Protein AF-0000000074132157 (afdb_homodimer)

Secondary structure (DSSP, 8-state):
--EEEEEEEEEEEETTEEEEEEEEEEE-TTEEEEEEEEEE--HHHHHHHHT-S-HHHHHHH-SEE---EEEEEEEEESSSS--TT-EEEE--EE-HHHHTT------S-GGG-TT-EEBTTTB--S-BS-EEEEGGGEEEPPTTS-HHHHTTHHHHHHHHHHHHTTHHHHTSTT--EEEE--SHHHHHHHHHHHHTT---GGGEEEEES-HHHHTT--SSEEEETTTS-TTTSPP-EEEEEE---TTHHHHHHHHHHHHEEEEEEEEE----SS-EEE-HHHHHHHT-EEEE-----HHHHHHHHHHHHH-HHHHHHHHTTS-SS-EEE-SHHHHHHHHHHHHHH--SSPPEEEE--/--EEEEEEEEEEEETTEEEEEEEEEEE-TTEEEEEEEEEE--HHHHHHHHT-S-HHHHHHH-SEE---EEEEEEEEESSSS--TT-EEEE--EE-HHHHTT------S-GGG-TT-EEBTTTB--S-BS-EEEEGGGEEEPPTTS-HHHHTTHHHHHHHHHHHHTTHHHHTSTT--EEEE--SHHHHHHHHHHHHTT---GGGEEEEES-HHHHTT--SSEEEETTTS-TTTSPP-EEEEEE---TTHHHHHHHHHHHHEEEEEEEEE----SS-EEE-HHHHHHHT-EEEE-----HHHHHHHHHHHHH-HHHHHHHHTTS-SS-EEE-SHHHHHHHHHHHHHS--SSPPEEEE--

Organism: Ligilactobacillus salivarius (strain UCC118) (NCBI:txid362948)

Sequence (714 aa):
MEEKIISHVYRLTEPHKIEEQDIERNLREGWVDVEPTMASVCHADTRYFAGNRRPEALKKKLPMALLHEGIGVVKKSNSKKFKEGDRVVVAPNVPGYIYEGKEKNSCIPDNYNPDSHFLSSGYDGLAQSDIVHPDSCLVKIPDNVPDEIAIFSEVSTVGYHASSHVKDLLMKPNVKVALFGDGPVGYMAAAAIHFIWGIDSENLVVFGAEKDRLDKIDFAEKRMVTEYDFDNSPEEFDVIFEATGGRFSSSAINEGIKVIKRTGSFVLMGVTEDLVPIDTRDVLEKGLTLHGTSRSTTSDFRIVVNALSRNDEYMEALRKLLPKEKTIINNGRDLEDAFENIIANRQWEKAALKFEWMEEKIISHVYRLTEPHKIEEQDIERNLREGWVDVEPTMASVCHADTRYFAGNRRPEALKKKLPMALLHEGIGVVKKSNSKKFKEGDRVVVAPNVPGYIYEGKEKNSCIPDNYNPDSHFLSSGYDGLAQSDIVHPDSCLVKIPDNVPDEIAIFSEVSTVGYHASSHVKDLLMKPNVKVALFGDGPVGYMAAAAIHFIWGIDSENLVVFGAEKDRLDKIDFAEKRMVTEYDFDNSPEEFDVIFEATGGRFSSSAINEGIKVIKRTGSFVLMGVTEDLVPIDTRDVLEKGLTLHGTSRSTTSDFRIVVNALSRNDEYMEALRKLLPKEKTIINNGRDLEDAFENIIANRQWEKAALKFEW

Structure (mmCIF, N/CA/C/O backbone):
data_AF-0000000074132157-model_v1
#
loop_
_entity.id
_entity.type
_entity.pdbx_description
1 polymer 'Ribitol-5-phosphate 2-dehydrogenase'
#
loop_
_atom_site.group_PDB
_atom_site.id
_atom_site.type_symbol
_atom_site.label_atom_id
_atom_site.label_alt_id
_atom_site.label_comp_id
_atom_site.label_asym_id
_atom_site.label_entity_id
_atom_site.label_seq_id
_atom_site.pdbx_PDB_ins_code
_atom_site.Cartn_x
_atom_site.Cartn_y
_atom_site.Cartn_z
_atom_site.occupancy
_atom_site.B_iso_or_equiv
_atom_site.auth_seq_id
_atom_site.auth_comp_id
_atom_site.auth_asym_id
_atom_site.auth_atom_id
_atom_site.pdbx_PDB_model_num
ATOM 1 N N . MET A 1 1 ? 28.047 -39.844 -4.297 1 54.72 1 MET A N 1
ATOM 2 C CA . MET A 1 1 ? 28.438 -39.562 -5.676 1 54.72 1 MET A CA 1
ATOM 3 C C . MET A 1 1 ? 27.297 -38.938 -6.465 1 54.72 1 MET A C 1
ATOM 5 O O . MET A 1 1 ? 26.141 -39.344 -6.293 1 54.72 1 MET A O 1
ATOM 9 N N . GLU A 1 2 ? 27.469 -37.719 -7.043 1 74.25 2 GLU A N 1
ATOM 10 C CA . GLU A 1 2 ? 26.469 -37.062 -7.871 1 74.25 2 GLU A CA 1
ATOM 11 C C . GLU A 1 2 ? 26.141 -37.875 -9.109 1 74.25 2 GLU A C 1
ATOM 13 O O . GLU A 1 2 ? 27.031 -38.375 -9.789 1 74.25 2 GLU A O 1
ATOM 18 N N . GLU A 1 3 ? 24.906 -38.469 -9.164 1 89.69 3 GLU A N 1
ATOM 19 C CA . GLU A 1 3 ? 24.391 -39.219 -10.297 1 89.69 3 GLU A CA 1
ATOM 20 C C . GLU A 1 3 ? 23.953 -38.312 -11.438 1 89.69 3 GLU A C 1
ATOM 22 O O . GLU A 1 3 ? 23.406 -37.25 -11.203 1 89.69 3 GLU A O 1
ATOM 27 N N . LYS A 1 4 ? 24.312 -38.688 -12.641 1 94.69 4 LYS A N 1
ATOM 28 C CA . LYS A 1 4 ? 23.953 -37.906 -13.828 1 94.69 4 LYS A CA 1
ATOM 29 C C . LYS A 1 4 ? 22.688 -38.469 -14.477 1 94.69 4 LYS A C 1
ATOM 31 O O . LYS A 1 4 ? 22.547 -39.688 -14.617 1 94.69 4 LYS A O 1
ATOM 36 N N . ILE A 1 5 ? 21.719 -37.531 -14.766 1 96.5 5 ILE A N 1
ATOM 37 C CA . ILE A 1 5 ? 20.453 -37.875 -15.406 1 96.5 5 ILE A CA 1
ATOM 38 C C . ILE A 1 5 ? 20.359 -37.156 -16.75 1 96.5 5 ILE A C 1
ATOM 40 O O . ILE A 1 5 ? 20.672 -35.969 -16.859 1 96.5 5 ILE A O 1
ATOM 44 N N . ILE A 1 6 ? 20.016 -37.875 -17.766 1 97.69 6 ILE A N 1
ATOM 45 C CA . ILE A 1 6 ? 19.781 -37.25 -19.062 1 97.69 6 ILE A CA 1
ATOM 46 C C . ILE A 1 6 ? 18.312 -36.875 -19.188 1 97.69 6 ILE A C 1
ATOM 48 O O . ILE A 1 6 ? 17.438 -37.75 -19.109 1 97.69 6 ILE A O 1
ATOM 52 N N . SER A 1 7 ? 18 -35.656 -19.375 1 98.44 7 SER A N 1
ATOM 53 C CA . SER A 1 7 ? 16.641 -35.156 -19.547 1 98.44 7 SER A CA 1
ATOM 54 C C . SER A 1 7 ? 16.375 -34.75 -20.984 1 98.44 7 SER A C 1
ATOM 56 O O . SER A 1 7 ? 17.203 -34.062 -21.594 1 98.44 7 SER A O 1
ATOM 58 N N . HIS A 1 8 ? 15.281 -35.25 -21.531 1 98.62 8 HIS A N 1
ATOM 59 C CA . HIS A 1 8 ? 14.773 -34.75 -22.812 1 98.62 8 HIS A CA 1
ATOM 60 C C . HIS A 1 8 ? 13.961 -33.469 -22.609 1 98.62 8 HIS A C 1
ATOM 62 O O . HIS A 1 8 ? 12.867 -33.531 -22.031 1 98.62 8 HIS A O 1
ATOM 68 N N . VAL A 1 9 ? 14.5 -32.344 -23.109 1 98.62 9 VAL A N 1
ATOM 69 C CA . VAL A 1 9 ? 13.969 -31.031 -22.734 1 98.62 9 VAL A CA 1
ATOM 70 C C . VAL A 1 9 ? 13.375 -30.344 -23.969 1 98.62 9 VAL A C 1
ATOM 72 O O . VAL A 1 9 ? 13.969 -30.375 -25.047 1 98.62 9 VAL A O 1
ATOM 75 N N . TYR A 1 10 ? 12.164 -29.844 -23.859 1 98.75 10 TYR A N 1
ATOM 76 C CA . TYR A 1 10 ? 11.57 -28.953 -24.844 1 98.75 10 TYR A CA 1
ATOM 77 C C . TYR A 1 10 ? 11.859 -27.5 -24.5 1 98.75 10 TYR A C 1
ATOM 79 O O . TYR A 1 10 ? 11.164 -26.891 -23.672 1 98.75 10 TYR A O 1
ATOM 87 N N . ARG A 1 11 ? 12.812 -26.828 -25.156 1 98.31 11 ARG A N 1
ATOM 88 C CA . ARG A 1 11 ? 13.219 -25.484 -24.797 1 98.31 11 ARG A CA 1
ATOM 89 C C . ARG A 1 11 ? 12.719 -24.469 -25.828 1 98.31 11 ARG A C 1
ATOM 91 O O . ARG A 1 11 ? 12.797 -24.703 -27.031 1 98.31 11 ARG A O 1
ATOM 98 N N . LEU A 1 12 ? 12.109 -23.453 -25.297 1 98.31 12 LEU A N 1
ATOM 99 C CA . LEU A 1 12 ? 11.883 -22.281 -26.125 1 98.31 12 LEU A CA 1
ATOM 100 C C . LEU A 1 12 ? 13.195 -21.578 -26.453 1 98.31 12 LEU A C 1
ATOM 102 O O . LEU A 1 12 ? 13.898 -21.109 -25.562 1 98.31 12 LEU A O 1
ATOM 106 N N . THR A 1 13 ? 13.586 -21.5 -27.688 1 97 13 THR A N 1
ATOM 107 C CA . THR A 1 13 ? 14.867 -20.922 -28.062 1 97 13 THR A CA 1
ATOM 108 C C . THR A 1 13 ? 14.68 -19.5 -28.609 1 97 13 THR A C 1
ATOM 110 O O . THR A 1 13 ? 15.555 -18.641 -28.453 1 97 13 THR A O 1
ATOM 113 N N . GLU A 1 14 ? 13.602 -19.266 -29.281 1 95.5 14 GLU A N 1
ATOM 114 C CA . GLU A 1 14 ? 13.07 -17.969 -29.734 1 95.5 14 GLU A CA 1
ATOM 115 C C . GLU A 1 14 ? 11.547 -17.969 -29.719 1 95.5 14 GLU A C 1
ATOM 117 O O . GLU A 1 14 ? 10.922 -19.031 -29.609 1 95.5 14 GLU A O 1
ATOM 122 N N . PRO A 1 15 ? 11.008 -16.875 -29.734 1 96.25 15 PRO A N 1
ATOM 123 C CA . PRO A 1 15 ? 9.539 -16.875 -29.734 1 96.25 15 PRO A CA 1
ATOM 124 C C . PRO A 1 15 ? 8.953 -17.812 -30.781 1 96.25 15 PRO A C 1
ATOM 126 O O . PRO A 1 15 ? 9.375 -17.797 -31.953 1 96.25 15 PRO A O 1
ATOM 129 N N . HIS A 1 16 ? 8.055 -18.672 -30.328 1 97.25 16 HIS A N 1
ATOM 130 C CA . HIS A 1 16 ? 7.273 -19.594 -31.156 1 97.25 16 HIS A CA 1
ATOM 131 C C . HIS A 1 16 ? 8.125 -20.75 -31.641 1 97.25 16 HIS A C 1
ATOM 133 O O . HIS A 1 16 ? 7.715 -21.5 -32.531 1 97.25 16 HIS A O 1
ATOM 139 N N . LYS A 1 17 ? 9.258 -20.875 -31.094 1 97.62 17 LYS A N 1
ATOM 140 C CA . LYS A 1 17 ? 10.117 -21.969 -31.547 1 97.62 17 LYS A CA 1
ATOM 141 C C . LYS A 1 17 ? 10.57 -22.828 -30.375 1 97.62 17 LYS A C 1
ATOM 143 O O . LYS A 1 17 ? 11.328 -22.375 -29.516 1 97.62 17 LYS A O 1
ATOM 148 N N . ILE A 1 18 ? 10.18 -24.078 -30.391 1 98.38 18 ILE A N 1
ATOM 149 C CA . ILE A 1 18 ? 10.578 -25.062 -29.391 1 98.38 18 ILE A CA 1
ATOM 150 C C . ILE A 1 18 ? 11.562 -26.062 -30 1 98.38 18 ILE A C 1
ATOM 152 O O . ILE A 1 18 ? 11.312 -26.609 -31.078 1 98.38 18 ILE A O 1
ATOM 156 N N . GLU A 1 19 ? 12.617 -26.234 -29.375 1 98.31 19 GLU A N 1
ATOM 157 C CA . GLU A 1 19 ? 13.617 -27.203 -29.812 1 98.31 19 GLU A CA 1
ATOM 158 C C . GLU A 1 19 ? 13.82 -28.281 -28.75 1 98.31 19 GLU A C 1
ATOM 160 O O . GLU A 1 19 ? 13.805 -28 -27.547 1 98.31 19 GLU A O 1
ATOM 165 N N . GLU A 1 20 ? 14 -29.484 -29.188 1 98.31 20 GLU A N 1
ATOM 166 C CA . GLU A 1 20 ? 14.266 -30.609 -28.312 1 98.31 20 GLU A CA 1
ATOM 167 C C . GLU A 1 20 ? 15.766 -30.797 -28.094 1 98.31 20 GLU A C 1
ATOM 169 O O . GLU A 1 20 ? 16.547 -30.672 -29.047 1 98.31 20 GLU A O 1
ATOM 174 N N . GLN A 1 21 ? 16.078 -30.953 -26.922 1 98 21 GLN A N 1
ATOM 175 C CA . GLN A 1 21 ? 17.469 -31.156 -26.547 1 98 21 GLN A CA 1
ATOM 176 C C . GLN A 1 21 ? 17.609 -32.156 -25.406 1 98 21 GLN A C 1
ATOM 178 O O . GLN A 1 21 ? 16.719 -32.25 -24.562 1 98 21 GLN A O 1
ATOM 183 N N . ASP A 1 22 ? 18.656 -32.969 -25.484 1 98.25 22 ASP A N 1
ATOM 184 C CA . ASP A 1 22 ? 19.016 -33.781 -24.328 1 98.25 22 ASP A CA 1
ATOM 185 C C . ASP A 1 22 ? 20.031 -33.062 -23.438 1 98.25 22 ASP A C 1
ATOM 187 O O . ASP A 1 22 ? 21.078 -32.656 -23.922 1 98.25 22 ASP A O 1
ATOM 191 N N . ILE A 1 23 ? 19.672 -32.906 -22.234 1 97.81 23 ILE A N 1
ATOM 192 C CA . ILE A 1 23 ? 20.516 -32.156 -21.312 1 97.81 23 ILE A CA 1
ATOM 193 C C . ILE A 1 23 ? 20.844 -33 -20.109 1 97.81 23 ILE A C 1
ATOM 195 O O . ILE A 1 23 ? 19.969 -33.688 -19.562 1 97.81 23 ILE A O 1
ATOM 199 N N . GLU A 1 24 ? 22.109 -33.062 -19.75 1 97.38 24 GLU A N 1
ATOM 200 C CA . GLU A 1 24 ? 22.531 -33.781 -18.547 1 97.38 24 GLU A CA 1
ATOM 201 C C . GLU A 1 24 ? 22.203 -32.969 -17.281 1 97.38 24 GLU A C 1
ATOM 203 O O . GLU A 1 24 ? 22.5 -31.781 -17.203 1 97.38 24 GLU A O 1
ATOM 208 N N . ARG A 1 25 ? 21.531 -33.594 -16.344 1 96.5 25 ARG A N 1
ATOM 209 C CA . ARG A 1 25 ? 21.203 -33.031 -15.047 1 96.5 25 ARG A CA 1
ATOM 210 C C . ARG A 1 25 ? 21.953 -33.75 -13.93 1 96.5 25 ARG A C 1
ATOM 212 O O . ARG A 1 25 ? 22.109 -35 -13.977 1 96.5 25 ARG A O 1
ATOM 219 N N . ASN A 1 26 ? 22.344 -33 -12.938 1 95.25 26 ASN A N 1
ATOM 220 C CA . ASN A 1 26 ? 23.047 -33.594 -11.797 1 95.25 26 ASN A CA 1
ATOM 221 C C . ASN A 1 26 ? 22.094 -33.844 -10.625 1 95.25 26 ASN A C 1
ATOM 223 O O . ASN A 1 26 ? 21.531 -32.906 -10.078 1 95.25 26 ASN A O 1
ATOM 227 N N . LEU A 1 27 ? 21.891 -35 -10.25 1 97.25 27 LEU A N 1
ATOM 228 C CA . LEU A 1 27 ? 21.109 -35.344 -9.07 1 97.25 27 LEU A CA 1
ATOM 229 C C . LEU A 1 27 ? 21.984 -35.312 -7.816 1 97.25 27 LEU A C 1
ATOM 231 O O . LEU A 1 27 ? 22.625 -36.281 -7.453 1 97.25 27 LEU A O 1
ATOM 235 N N . ARG A 1 28 ? 21.938 -34.188 -7.137 1 93.38 28 ARG A N 1
ATOM 236 C CA . ARG A 1 28 ? 22.75 -33.938 -5.945 1 93.38 28 ARG A CA 1
ATOM 237 C C . ARG A 1 28 ? 22.062 -34.5 -4.699 1 93.38 28 ARG A C 1
ATOM 239 O O . ARG A 1 28 ? 20.906 -34.906 -4.754 1 93.38 28 ARG A O 1
ATOM 246 N N . GLU A 1 29 ? 22.828 -34.656 -3.672 1 95.12 29 GLU A N 1
ATOM 247 C CA . GLU A 1 29 ? 22.25 -35.062 -2.389 1 95.12 29 GLU A CA 1
ATOM 248 C C . GLU A 1 29 ? 21.109 -34.125 -1.993 1 95.12 29 GLU A C 1
ATOM 250 O O . GLU A 1 29 ? 21.234 -32.906 -2.113 1 95.12 29 GLU A O 1
ATOM 255 N N . GLY A 1 30 ? 19.984 -34.719 -1.538 1 96.69 30 GLY A N 1
ATOM 256 C CA . GLY A 1 30 ? 18.859 -33.906 -1.136 1 96.69 30 GLY A CA 1
ATOM 257 C C . GLY A 1 30 ? 17.969 -33.5 -2.301 1 96.69 30 GLY A C 1
ATOM 258 O O . GLY A 1 30 ? 17.031 -32.75 -2.127 1 96.69 30 GLY A O 1
ATOM 259 N N . TRP A 1 31 ? 18.312 -33.938 -3.443 1 97.94 31 TRP A N 1
ATOM 260 C CA . TRP A 1 31 ? 17.531 -33.625 -4.633 1 97.94 31 TRP A CA 1
ATOM 261 C C . TRP A 1 31 ? 16.828 -34.875 -5.172 1 97.94 31 TRP A C 1
ATOM 263 O O . TRP A 1 31 ? 17.141 -36 -4.785 1 97.94 31 TRP A O 1
ATOM 273 N N . VAL A 1 32 ? 15.859 -34.625 -5.988 1 98.5 32 VAL A N 1
ATOM 274 C CA . VAL A 1 32 ? 14.961 -35.656 -6.477 1 98.5 32 VAL A CA 1
ATOM 275 C C . VAL A 1 32 ? 14.75 -35.5 -7.98 1 98.5 32 VAL A C 1
ATOM 277 O O . VAL A 1 32 ? 14.57 -34.375 -8.469 1 98.5 32 VAL A O 1
ATOM 280 N N . ASP A 1 33 ? 14.914 -36.562 -8.68 1 98.69 33 ASP A N 1
ATOM 281 C CA . ASP A 1 33 ? 14.531 -36.625 -10.094 1 98.69 33 ASP A CA 1
ATOM 282 C C . ASP A 1 33 ? 13.031 -36.844 -10.25 1 98.69 33 ASP A C 1
ATOM 284 O O . ASP A 1 33 ? 12.523 -37.906 -9.844 1 98.69 33 ASP A O 1
ATOM 288 N N . VAL A 1 34 ? 12.359 -35.938 -10.812 1 98.88 34 VAL A N 1
ATOM 289 C CA . VAL A 1 34 ? 10.914 -36 -11 1 98.88 34 VAL A CA 1
ATOM 290 C C . VAL A 1 34 ? 10.586 -36.031 -12.492 1 98.88 34 VAL A C 1
ATOM 292 O O . VAL A 1 34 ? 11.117 -35.219 -13.266 1 98.88 34 VAL A O 1
ATOM 295 N N . GLU A 1 35 ? 9.766 -36.938 -12.906 1 98.88 35 GLU A N 1
ATOM 296 C CA . GLU A 1 35 ? 9.203 -36.938 -14.25 1 98.88 35 GLU A CA 1
ATOM 297 C C . GLU A 1 35 ? 7.906 -36.125 -14.305 1 98.88 35 GLU A C 1
ATOM 299 O O . GLU A 1 35 ? 6.875 -36.562 -13.789 1 98.88 35 GLU A O 1
ATOM 304 N N . PRO A 1 36 ? 7.98 -34.969 -14.922 1 98.88 36 PRO A N 1
ATOM 305 C CA . PRO A 1 36 ? 6.734 -34.188 -15.062 1 98.88 36 PRO A CA 1
ATOM 306 C C . PRO A 1 36 ? 5.656 -34.969 -15.82 1 98.88 36 PRO A C 1
ATOM 308 O O . PRO A 1 36 ? 5.941 -35.562 -16.844 1 98.88 36 PRO A O 1
ATOM 311 N N . THR A 1 37 ? 4.445 -34.938 -15.258 1 98.81 37 THR A N 1
ATOM 312 C CA . THR A 1 37 ? 3.361 -35.719 -15.875 1 98.81 37 THR A CA 1
ATOM 313 C C . THR A 1 37 ? 2.275 -34.75 -16.391 1 98.81 37 THR A C 1
ATOM 315 O O . THR A 1 37 ? 1.63 -35.062 -17.406 1 98.81 37 THR A O 1
ATOM 318 N N . MET A 1 38 ? 2.02 -33.719 -15.695 1 98.62 38 MET A N 1
ATOM 319 C CA . MET A 1 38 ? 0.976 -32.75 -16.062 1 98.62 38 MET A CA 1
ATOM 320 C C . MET A 1 38 ? 1.345 -31.344 -15.625 1 98.62 38 MET A C 1
ATOM 322 O O . MET A 1 38 ? 2.021 -31.172 -14.609 1 98.62 38 MET A O 1
ATOM 326 N N . ALA A 1 39 ? 0.983 -30.359 -16.391 1 98.44 39 ALA A N 1
ATOM 327 C CA . ALA A 1 39 ? 1.236 -28.969 -16.062 1 98.44 39 ALA A CA 1
ATOM 328 C C . ALA A 1 39 ? 0.088 -28.078 -16.547 1 98.44 39 ALA A C 1
ATOM 330 O O . ALA A 1 39 ? -0.603 -28.406 -17.516 1 98.44 39 ALA A O 1
ATOM 331 N N . SER A 1 40 ? -0.177 -27.047 -15.82 1 97.5 40 SER A N 1
ATOM 332 C CA . SER A 1 40 ? -1.061 -26 -16.312 1 97.5 40 SER A CA 1
ATOM 333 C C . SER A 1 40 ? -0.265 -24.828 -16.875 1 97.5 40 SER A C 1
ATOM 335 O O . SER A 1 40 ? 0.938 -24.719 -16.625 1 97.5 40 SER A O 1
ATOM 337 N N . VAL A 1 41 ? -0.895 -24.031 -17.656 1 96.94 41 VAL A N 1
ATOM 338 C CA . VAL A 1 41 ? -0.178 -22.969 -18.359 1 96.94 41 VAL A CA 1
ATOM 339 C C . VAL A 1 41 ? -0.529 -21.609 -17.766 1 96.94 41 VAL A C 1
ATOM 341 O O . VAL A 1 41 ? -1.705 -21.312 -17.547 1 96.94 41 VAL A O 1
ATOM 344 N N . CYS A 1 42 ? 0.419 -20.922 -17.391 1 94.94 42 CYS A N 1
ATOM 345 C CA . CYS A 1 42 ? 0.257 -19.562 -16.891 1 94.94 42 CYS A CA 1
ATOM 346 C C . CYS A 1 42 ? 0.396 -18.547 -18.016 1 94.94 42 CYS A C 1
ATOM 348 O O . CYS A 1 42 ? 1.103 -18.781 -18.984 1 94.94 42 CYS A O 1
ATOM 350 N N . HIS A 1 43 ? -0.229 -17.391 -17.812 1 91.25 43 HIS A N 1
ATOM 351 C CA . HIS A 1 43 ? -0.08 -16.312 -18.797 1 91.25 43 HIS A CA 1
ATOM 352 C C . HIS A 1 43 ? 1.383 -15.914 -18.953 1 91.25 43 HIS A C 1
ATOM 354 O O . HIS A 1 43 ? 1.807 -15.516 -20.047 1 91.25 43 HIS A O 1
ATOM 360 N N . ALA A 1 44 ? 2.133 -16.016 -17.938 1 90.88 44 ALA A N 1
ATOM 361 C CA . ALA A 1 44 ? 3.562 -15.727 -18.016 1 90.88 44 ALA A CA 1
ATOM 362 C C . ALA A 1 44 ? 4.25 -16.625 -19.047 1 90.88 44 ALA A C 1
ATOM 364 O O . ALA A 1 44 ? 5.141 -16.188 -19.766 1 90.88 44 ALA A O 1
ATOM 365 N N . ASP A 1 45 ? 3.885 -17.844 -19.141 1 95.75 45 ASP A N 1
ATOM 366 C CA . ASP A 1 45 ? 4.434 -18.781 -20.109 1 95.75 45 ASP A CA 1
ATOM 367 C C . ASP A 1 45 ? 4.078 -18.359 -21.531 1 95.75 45 ASP A C 1
ATOM 369 O O . ASP A 1 45 ? 4.922 -18.406 -22.438 1 95.75 45 ASP A O 1
ATOM 373 N N . THR A 1 46 ? 2.832 -17.969 -21.672 1 94.81 46 THR A N 1
ATOM 374 C CA . THR A 1 46 ? 2.402 -17.578 -23.016 1 94.81 46 THR A CA 1
ATOM 375 C C . THR A 1 46 ? 3.111 -16.297 -23.453 1 94.81 46 THR A C 1
ATOM 377 O O . THR A 1 46 ? 3.393 -16.125 -24.641 1 94.81 46 THR A O 1
ATOM 380 N N . ARG A 1 47 ? 3.393 -15.422 -22.5 1 91.12 47 ARG A N 1
ATOM 381 C CA . ARG A 1 47 ? 4.129 -14.211 -22.844 1 91.12 47 ARG A CA 1
ATOM 382 C C . ARG A 1 47 ? 5.543 -14.539 -23.312 1 91.12 47 ARG A C 1
ATOM 384 O O . ARG A 1 47 ? 6.047 -13.922 -24.25 1 91.12 47 ARG A O 1
ATOM 391 N N . TYR A 1 48 ? 6.191 -15.438 -22.656 1 94.19 48 TYR A N 1
ATOM 392 C CA . TYR A 1 48 ? 7.512 -15.875 -23.094 1 94.19 48 TYR A CA 1
ATOM 393 C C . TYR A 1 48 ? 7.43 -16.531 -24.469 1 94.19 48 TYR A C 1
ATOM 395 O O . TYR A 1 48 ? 8.203 -16.188 -25.375 1 94.19 48 TYR A O 1
ATOM 403 N N . PHE A 1 49 ? 6.48 -17.406 -24.656 1 97.31 49 PHE A N 1
ATOM 404 C CA . PHE A 1 49 ? 6.348 -18.156 -25.891 1 97.31 49 PHE A CA 1
ATOM 405 C C . PHE A 1 49 ? 6.113 -17.219 -27.078 1 97.31 49 PHE A C 1
ATOM 407 O O . PHE A 1 49 ? 6.742 -17.359 -28.125 1 97.31 49 PHE A O 1
ATOM 414 N N . ALA A 1 50 ? 5.273 -16.234 -26.812 1 95.31 50 ALA A N 1
ATOM 415 C CA . ALA A 1 50 ? 4.867 -15.328 -27.875 1 95.31 50 ALA A CA 1
ATOM 416 C C . ALA A 1 50 ? 5.867 -14.188 -28.047 1 95.31 50 ALA A C 1
ATOM 418 O O . ALA A 1 50 ? 5.746 -13.375 -28.969 1 95.31 50 ALA A O 1
ATOM 419 N N . GLY A 1 51 ? 6.797 -14.094 -27.156 1 91.5 51 GLY A N 1
ATOM 420 C CA . GLY A 1 51 ? 7.789 -13.031 -27.219 1 91.5 51 GLY A CA 1
ATOM 421 C C . GLY A 1 51 ? 7.262 -11.688 -26.75 1 91.5 51 GLY A C 1
ATOM 422 O O . GLY A 1 51 ? 7.742 -10.641 -27.188 1 91.5 51 GLY A O 1
ATOM 423 N N . ASN A 1 52 ? 6.184 -11.727 -25.938 1 84.62 52 ASN A N 1
ATOM 424 C CA . ASN A 1 52 ? 5.594 -10.5 -25.422 1 84.62 52 ASN A CA 1
ATOM 425 C C . ASN A 1 52 ? 6.281 -10.062 -24.125 1 84.62 52 ASN A C 1
ATOM 427 O O . ASN A 1 52 ? 5.625 -9.859 -23.109 1 84.62 52 ASN A O 1
ATOM 431 N N . ARG A 1 53 ? 7.531 -10.094 -24.078 1 81.38 53 ARG A N 1
ATOM 432 C CA . ARG A 1 53 ? 8.422 -9.602 -23.031 1 81.38 53 ARG A CA 1
ATOM 433 C C . ARG A 1 53 ? 9.422 -8.602 -23.578 1 81.38 53 ARG A C 1
ATOM 435 O O . ARG A 1 53 ? 9.586 -8.492 -24.797 1 81.38 53 ARG A O 1
ATOM 442 N N . ARG A 1 54 ? 10.086 -7.859 -22.75 1 75.94 54 ARG A N 1
ATOM 443 C CA . ARG A 1 54 ? 11.156 -6.969 -23.172 1 75.94 54 ARG A CA 1
ATOM 444 C C . ARG A 1 54 ? 12.281 -7.746 -23.859 1 75.94 54 ARG A C 1
ATOM 446 O O . ARG A 1 54 ? 12.672 -8.82 -23.391 1 75.94 54 ARG A O 1
ATOM 453 N N . PRO A 1 55 ? 12.75 -7.223 -24.984 1 80 55 PRO A N 1
ATOM 454 C CA . PRO A 1 55 ? 13.789 -7.945 -25.719 1 80 55 PRO A CA 1
ATOM 455 C C . PRO A 1 55 ? 14.984 -8.312 -24.844 1 80 55 PRO A C 1
ATOM 457 O O . PRO A 1 55 ? 15.516 -9.414 -24.953 1 80 55 PRO A O 1
ATOM 460 N N . GLU A 1 56 ? 15.352 -7.434 -24.078 1 81.88 56 GLU A N 1
ATOM 461 C CA . GLU A 1 56 ? 16.484 -7.684 -23.188 1 81.88 56 GLU A CA 1
ATOM 462 C C . GLU A 1 56 ? 16.188 -8.836 -22.234 1 81.88 56 GLU A C 1
ATOM 464 O O . GLU A 1 56 ? 17.078 -9.641 -21.922 1 81.88 56 GLU A O 1
ATOM 469 N N . ALA A 1 57 ? 15.008 -8.898 -21.797 1 78.81 57 ALA A N 1
ATOM 470 C CA . ALA A 1 57 ? 14.594 -9.977 -20.906 1 78.81 57 ALA A CA 1
ATOM 471 C C . ALA A 1 57 ? 14.586 -11.32 -21.625 1 78.81 57 ALA A C 1
ATOM 473 O O . ALA A 1 57 ? 15.031 -12.328 -21.078 1 78.81 57 ALA A O 1
ATOM 474 N N . LEU A 1 58 ? 14.117 -11.281 -22.797 1 85.56 58 LEU A N 1
ATOM 475 C CA . LEU A 1 58 ? 14.07 -12.508 -23.594 1 85.56 58 LEU A CA 1
ATOM 476 C C . LEU A 1 58 ? 15.469 -13.039 -23.875 1 85.56 58 LEU A C 1
ATOM 478 O O . LEU A 1 58 ? 15.727 -14.234 -23.734 1 85.56 58 LEU A O 1
ATOM 482 N N . LYS A 1 59 ? 16.344 -12.094 -24.234 1 86.62 59 LYS A N 1
ATOM 483 C CA . LYS A 1 59 ? 17.719 -12.477 -24.531 1 86.62 59 LYS A CA 1
ATOM 484 C C . LYS A 1 59 ? 18.406 -13.07 -23.312 1 86.62 59 LYS A C 1
ATOM 486 O O . LYS A 1 59 ? 19.188 -14.016 -23.438 1 86.62 59 LYS A O 1
ATOM 491 N N . LYS A 1 60 ? 18.031 -12.594 -22.234 1 88.5 60 LYS A N 1
ATOM 492 C CA . LYS A 1 60 ? 18.656 -13.023 -21 1 88.5 60 LYS A CA 1
ATOM 493 C C . LYS A 1 60 ? 18.109 -14.367 -20.531 1 88.5 60 LYS A C 1
ATOM 495 O O . LYS A 1 60 ? 18.812 -15.172 -19.922 1 88.5 60 LYS A O 1
ATOM 500 N N . LYS A 1 61 ? 16.922 -14.672 -20.844 1 90.88 61 LYS A N 1
ATOM 501 C CA . LYS A 1 61 ? 16.219 -15.797 -20.219 1 90.88 61 LYS A CA 1
ATOM 502 C C . LYS A 1 61 ? 16.188 -17 -21.141 1 90.88 61 LYS A C 1
ATOM 504 O O . LYS A 1 61 ? 16.062 -18.141 -20.688 1 90.88 61 LYS A O 1
ATOM 509 N N . LEU A 1 62 ? 16.344 -16.828 -22.391 1 93.44 62 LEU A N 1
ATOM 510 C CA . LEU A 1 62 ? 16.266 -17.938 -23.344 1 93.44 62 LEU A CA 1
ATOM 511 C C . LEU A 1 62 ? 17.656 -18.469 -23.688 1 93.44 62 LEU A C 1
ATOM 513 O O . LEU A 1 62 ? 18.625 -17.719 -23.672 1 93.44 62 LEU A O 1
ATOM 517 N N . PRO A 1 63 ? 17.75 -19.75 -24 1 96.44 63 PRO A N 1
ATOM 518 C CA . PRO A 1 63 ? 16.703 -20.766 -24.094 1 96.44 63 PRO A CA 1
ATOM 519 C C . PRO A 1 63 ? 16.25 -21.281 -22.719 1 96.44 63 PRO A C 1
ATOM 521 O O . PRO A 1 63 ? 17.031 -21.281 -21.766 1 96.44 63 PRO A O 1
ATOM 524 N N . MET A 1 64 ? 15.016 -21.703 -22.641 1 97 64 MET A N 1
ATOM 525 C CA . MET A 1 64 ? 14.484 -22.203 -21.375 1 97 64 MET A CA 1
ATOM 526 C C . MET A 1 64 ? 13.273 -23.094 -21.594 1 97 64 MET A C 1
ATOM 528 O O . MET A 1 64 ? 12.461 -22.828 -22.484 1 97 64 MET A O 1
ATOM 532 N N . ALA A 1 65 ? 13.211 -24.188 -20.906 1 98.44 65 ALA A N 1
ATOM 533 C CA . ALA A 1 65 ? 11.953 -24.938 -20.875 1 98.44 65 ALA A CA 1
ATOM 534 C C . ALA A 1 65 ? 10.875 -24.172 -20.125 1 98.44 65 ALA A C 1
ATOM 536 O O . ALA A 1 65 ? 11.133 -23.594 -19.062 1 98.44 65 ALA A O 1
ATOM 537 N N . LEU A 1 66 ? 9.68 -24.172 -20.641 1 98.25 66 LEU A N 1
ATOM 538 C CA . LEU A 1 66 ? 8.586 -23.406 -20.062 1 98.25 66 LEU A CA 1
ATOM 539 C C . LEU A 1 66 ? 7.844 -24.219 -19 1 98.25 66 LEU A C 1
ATOM 541 O O . LEU A 1 66 ? 8.219 -25.359 -18.719 1 98.25 66 LEU A O 1
ATOM 545 N N . LEU A 1 67 ? 6.859 -23.547 -18.359 1 98.56 67 LEU A N 1
ATOM 546 C CA . LEU A 1 67 ? 5.875 -24.078 -17.422 1 98.56 67 LEU A CA 1
ATOM 547 C C . LEU A 1 67 ? 6.434 -24.094 -16 1 98.56 67 LEU A C 1
ATOM 549 O O . LEU A 1 67 ? 7.527 -24.609 -15.766 1 98.56 67 LEU A O 1
ATOM 553 N N . HIS A 1 68 ? 5.699 -23.562 -15.086 1 98.31 68 HIS A N 1
ATOM 554 C CA . HIS A 1 68 ? 6.109 -23.547 -13.68 1 98.31 68 HIS A CA 1
ATOM 555 C C . HIS A 1 68 ? 4.992 -24.062 -12.781 1 98.31 68 HIS A C 1
ATOM 557 O O . HIS A 1 68 ? 5.148 -24.109 -11.555 1 98.31 68 HIS A O 1
ATOM 563 N N . GLU A 1 69 ? 3.871 -24.422 -13.336 1 98.19 69 GLU A N 1
ATOM 564 C CA . GLU A 1 69 ? 2.721 -24.984 -12.633 1 98.19 69 GLU A CA 1
ATOM 565 C C . GLU A 1 69 ? 2.531 -26.453 -12.969 1 98.19 69 GLU A C 1
ATOM 567 O O . GLU A 1 69 ? 1.948 -26.797 -14 1 98.19 69 GLU A O 1
ATOM 572 N N . GLY A 1 70 ? 2.986 -27.328 -12.047 1 98.44 70 GLY A N 1
ATOM 573 C CA . GLY A 1 70 ? 2.807 -28.703 -12.484 1 98.44 70 GLY A CA 1
ATOM 574 C C . GLY A 1 70 ? 3.143 -29.719 -11.414 1 98.44 70 GLY A C 1
ATOM 575 O O . GLY A 1 70 ? 3.414 -29.359 -10.266 1 98.44 70 GLY A O 1
ATOM 576 N N . ILE A 1 71 ? 2.971 -31 -11.812 1 98.88 71 ILE A N 1
ATOM 577 C CA . ILE A 1 71 ? 3.182 -32.156 -10.953 1 98.88 71 ILE A CA 1
ATOM 578 C C . ILE A 1 71 ? 4.008 -33.219 -11.703 1 98.88 71 ILE A C 1
ATOM 580 O O . ILE A 1 71 ? 4.219 -33.094 -12.906 1 98.88 71 ILE A O 1
ATOM 584 N N . GLY A 1 72 ? 4.453 -34.188 -10.969 1 98.88 72 GLY A N 1
ATOM 585 C CA . GLY A 1 72 ? 5.195 -35.281 -11.539 1 98.88 72 GLY A CA 1
ATOM 586 C C . GLY A 1 72 ? 5.312 -36.469 -10.602 1 98.88 72 GLY A C 1
ATOM 587 O O . GLY A 1 72 ? 4.684 -36.5 -9.547 1 98.88 72 GLY A O 1
ATOM 588 N N . VAL A 1 73 ? 6.074 -37.438 -11.109 1 98.88 73 VAL A N 1
ATOM 589 C CA . VAL A 1 73 ? 6.328 -38.656 -10.344 1 98.88 73 VAL A CA 1
ATOM 590 C C . VAL A 1 73 ? 7.828 -38.812 -10.102 1 98.88 73 VAL A C 1
ATOM 592 O O . VAL A 1 73 ? 8.633 -38.594 -11.016 1 98.88 73 VAL A O 1
ATOM 595 N N . VAL A 1 74 ? 8.141 -39.156 -8.898 1 98.88 74 VAL A N 1
ATOM 596 C CA . VAL A 1 74 ? 9.539 -39.344 -8.547 1 98.88 74 VAL A CA 1
ATOM 597 C C . VAL A 1 74 ? 10.094 -40.594 -9.266 1 98.88 74 VAL A C 1
ATOM 599 O O . VAL A 1 74 ? 9.547 -41.688 -9.141 1 98.88 74 VAL A O 1
ATOM 602 N N . LYS A 1 75 ? 11.109 -40.375 -9.992 1 98.56 75 LYS A N 1
ATOM 603 C CA . LYS A 1 75 ? 11.789 -41.469 -10.672 1 98.56 75 LYS A CA 1
ATOM 604 C C . LYS A 1 75 ? 12.969 -41.969 -9.836 1 98.56 75 LYS A C 1
ATOM 606 O O . LYS A 1 75 ? 13.211 -43.188 -9.773 1 98.56 75 LYS A O 1
ATOM 611 N N . LYS A 1 76 ? 13.711 -41.094 -9.359 1 97.94 76 LYS A N 1
ATOM 612 C CA . LYS A 1 76 ? 14.859 -41.375 -8.5 1 97.94 76 LYS A CA 1
ATOM 613 C C . LYS A 1 76 ? 14.977 -40.344 -7.398 1 97.94 76 LYS A C 1
ATOM 615 O O . LYS A 1 76 ? 14.711 -39.156 -7.625 1 97.94 76 LYS A O 1
ATOM 620 N N . SER A 1 77 ? 15.391 -40.781 -6.207 1 97.69 77 SER A N 1
ATOM 621 C CA . SER A 1 77 ? 15.469 -39.875 -5.082 1 97.69 77 SER A CA 1
ATOM 622 C C . SER A 1 77 ? 16.797 -40 -4.348 1 97.69 77 SER A C 1
ATOM 624 O O . SER A 1 77 ? 17.219 -41.125 -4.012 1 97.69 77 SER A O 1
ATOM 626 N N . ASN A 1 78 ? 17.484 -38.938 -4.246 1 97.19 78 ASN A N 1
ATOM 627 C CA . ASN A 1 78 ? 18.609 -38.844 -3.328 1 97.19 78 ASN A CA 1
ATOM 628 C C . ASN A 1 78 ? 18.234 -38.125 -2.045 1 97.19 78 ASN A C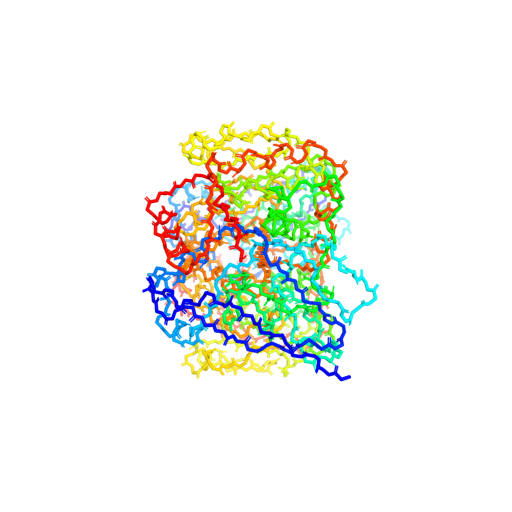 1
ATOM 630 O O . ASN A 1 78 ? 18.938 -37.219 -1.621 1 97.19 78 ASN A O 1
ATOM 634 N N . SER A 1 79 ? 17.062 -38.375 -1.616 1 95.94 79 SER A N 1
ATOM 635 C CA . SER A 1 79 ? 16.469 -37.812 -0.403 1 95.94 79 SER A CA 1
ATOM 636 C C . SER A 1 79 ? 15.711 -38.875 0.378 1 95.94 79 SER A C 1
ATOM 638 O O . SER A 1 79 ? 15.211 -39.844 -0.205 1 95.94 79 SER A O 1
ATOM 640 N N . LYS A 1 80 ? 15.641 -38.75 1.684 1 96.75 80 LYS A N 1
ATOM 641 C CA . LYS A 1 80 ? 14.891 -39.656 2.525 1 96.75 80 LYS A CA 1
ATOM 642 C C . LYS A 1 80 ? 13.406 -39.281 2.559 1 96.75 80 LYS A C 1
ATOM 644 O O . LYS A 1 80 ? 12.57 -40.094 2.984 1 96.75 80 LYS A O 1
ATOM 649 N N . LYS A 1 81 ? 13.078 -38.125 2.057 1 97.62 81 LYS A N 1
ATOM 650 C CA . LYS A 1 81 ? 11.727 -37.594 2.178 1 97.62 81 LYS A CA 1
ATOM 651 C C . LYS A 1 81 ? 10.812 -38.156 1.102 1 97.62 81 LYS A C 1
ATOM 653 O O . LYS A 1 81 ? 9.586 -38.156 1.249 1 97.62 81 LYS A O 1
ATOM 658 N N . PHE A 1 82 ? 11.438 -38.656 0.038 1 98.56 82 PHE A N 1
ATOM 659 C CA . PHE A 1 82 ? 10.656 -39.094 -1.104 1 98.56 82 PHE A CA 1
ATOM 660 C C . PHE A 1 82 ? 11.172 -40.469 -1.602 1 98.56 82 PHE A C 1
ATOM 662 O O . PHE A 1 82 ? 12.344 -40.781 -1.415 1 98.56 82 PHE A O 1
ATOM 669 N N . LYS A 1 83 ? 10.336 -41.219 -2.205 1 98.19 83 LYS A N 1
ATOM 670 C CA . LYS A 1 83 ? 10.703 -42.5 -2.826 1 98.19 83 LYS A CA 1
ATOM 671 C C . LYS A 1 83 ? 10.172 -42.562 -4.25 1 98.19 83 LYS A C 1
ATOM 673 O O . LYS A 1 83 ? 9.242 -41.844 -4.621 1 98.19 83 LYS A O 1
ATOM 678 N N . GLU A 1 84 ? 10.758 -43.469 -4.973 1 98.38 84 GLU A N 1
ATOM 679 C CA . GLU A 1 84 ? 10.312 -43.719 -6.344 1 98.38 84 GLU A CA 1
ATOM 680 C C . GLU A 1 84 ? 8.82 -44 -6.395 1 98.38 84 GLU A C 1
ATOM 682 O O . GLU A 1 84 ? 8.297 -44.75 -5.555 1 98.38 84 GLU A O 1
ATOM 687 N N . GLY A 1 85 ? 8.102 -43.281 -7.301 1 98.5 85 GLY A N 1
ATOM 688 C CA . GLY A 1 85 ? 6.68 -43.531 -7.461 1 98.5 85 GLY A CA 1
ATOM 689 C C . GLY A 1 85 ? 5.816 -42.5 -6.773 1 98.5 85 GLY A C 1
ATOM 690 O O . GLY A 1 85 ? 4.625 -42.375 -7.066 1 98.5 85 GLY A O 1
ATOM 691 N N . ASP A 1 86 ? 6.398 -41.75 -5.848 1 98.69 86 ASP A N 1
ATOM 692 C CA . ASP A 1 86 ? 5.645 -40.688 -5.188 1 98.69 86 ASP A CA 1
ATOM 693 C C . ASP A 1 86 ? 5.148 -39.656 -6.195 1 98.69 86 ASP A C 1
ATOM 695 O O . ASP A 1 86 ? 5.902 -39.219 -7.066 1 98.69 86 ASP A O 1
ATOM 699 N N . ARG A 1 87 ? 3.84 -39.25 -6.121 1 98.88 87 ARG A N 1
ATOM 700 C CA . ARG A 1 87 ? 3.33 -38.094 -6.84 1 98.88 87 ARG A CA 1
ATOM 701 C C . ARG A 1 87 ? 3.652 -36.812 -6.094 1 98.88 87 ARG A C 1
ATOM 703 O O . ARG A 1 87 ? 3.447 -36.719 -4.883 1 98.88 87 ARG A O 1
ATOM 710 N N . VAL A 1 88 ? 4.18 -35.844 -6.809 1 98.94 88 VAL A N 1
ATOM 711 C CA . VAL A 1 88 ? 4.594 -34.625 -6.109 1 98.94 88 VAL A CA 1
ATOM 712 C C . VAL A 1 88 ? 4.148 -33.406 -6.898 1 98.94 88 VAL A C 1
ATOM 714 O O . VAL A 1 88 ? 4.105 -33.438 -8.133 1 98.94 88 VAL A O 1
ATOM 717 N N . VAL A 1 89 ? 3.723 -32.406 -6.199 1 98.88 89 VAL A N 1
ATOM 718 C CA . VAL A 1 89 ? 3.645 -31.047 -6.758 1 98.88 89 VAL A CA 1
ATOM 719 C C . VAL A 1 89 ? 5.02 -30.391 -6.715 1 98.88 89 VAL A C 1
ATOM 721 O O . VAL A 1 89 ? 5.746 -30.516 -5.727 1 98.88 89 VAL A O 1
ATOM 724 N N . VAL A 1 90 ? 5.371 -29.688 -7.758 1 98.81 90 VAL A N 1
ATOM 725 C CA . VAL A 1 90 ? 6.676 -29.047 -7.863 1 98.81 90 VAL A CA 1
ATOM 726 C C . VAL A 1 90 ? 6.547 -27.547 -7.555 1 98.81 90 VAL A C 1
ATOM 728 O O . VAL A 1 90 ? 5.914 -26.812 -8.312 1 98.81 90 VAL A O 1
ATOM 731 N N . ALA A 1 91 ? 7.082 -27.078 -6.449 1 98.56 91 ALA A N 1
ATOM 732 C CA . ALA A 1 91 ? 7.164 -25.641 -6.188 1 98.56 91 ALA A CA 1
ATOM 733 C C . ALA A 1 91 ? 8.203 -24.984 -7.082 1 98.56 91 ALA A C 1
ATOM 735 O O . ALA A 1 91 ? 9.383 -25.359 -7.062 1 98.56 91 ALA A O 1
ATOM 736 N N . PRO A 1 92 ? 7.84 -24.031 -7.797 1 98.12 92 PRO A N 1
ATOM 737 C CA . PRO A 1 92 ? 8.711 -23.531 -8.867 1 98.12 92 PRO A CA 1
ATOM 738 C C . PRO A 1 92 ? 9.828 -22.641 -8.352 1 98.12 92 PRO A C 1
ATOM 740 O O . PRO A 1 92 ? 10.781 -22.344 -9.078 1 98.12 92 PRO A O 1
ATOM 743 N N . ASN A 1 93 ? 9.703 -22.125 -7.152 1 96.62 93 ASN A N 1
ATOM 744 C CA . ASN A 1 93 ? 10.695 -21.203 -6.605 1 96.62 93 ASN A CA 1
ATOM 745 C C . ASN A 1 93 ? 11.75 -21.953 -5.793 1 96.62 93 ASN A C 1
ATOM 747 O O . ASN A 1 93 ? 11.445 -22.562 -4.773 1 96.62 93 ASN A O 1
ATOM 751 N N . VAL A 1 94 ? 13 -21.922 -6.27 1 96.56 94 VAL A N 1
ATOM 752 C CA . VAL A 1 94 ? 14.117 -22.5 -5.531 1 96.56 94 VAL A CA 1
ATOM 753 C C . VAL A 1 94 ? 15.016 -21.375 -4.996 1 96.56 94 VAL A C 1
ATOM 755 O O . VAL A 1 94 ? 15.836 -20.828 -5.727 1 96.56 94 VAL A O 1
ATOM 758 N N . PRO A 1 95 ? 14.898 -21.109 -3.725 1 95.5 95 PRO A N 1
ATOM 759 C CA . PRO A 1 95 ? 15.758 -20.062 -3.156 1 95.5 95 PRO A CA 1
ATOM 760 C C . PRO A 1 95 ? 17.234 -20.297 -3.428 1 95.5 95 PRO A C 1
ATOM 762 O O . PRO A 1 95 ? 17.688 -21.453 -3.469 1 95.5 95 PRO A O 1
ATOM 765 N N . GLY A 1 96 ? 18 -19.25 -3.549 1 94.69 96 GLY A N 1
ATOM 766 C CA . GLY A 1 96 ? 19.406 -19.312 -3.9 1 94.69 96 GLY A CA 1
ATOM 767 C C . GLY A 1 96 ? 20.219 -20.156 -2.934 1 94.69 96 GLY A C 1
ATOM 768 O O . GLY A 1 96 ? 21.047 -20.953 -3.352 1 94.69 96 GLY A O 1
ATOM 769 N N . TYR A 1 97 ? 19.938 -20 -1.668 1 95.31 97 TYR A N 1
ATOM 770 C CA . TYR A 1 97 ? 20.734 -20.719 -0.676 1 95.31 97 TYR A CA 1
ATOM 771 C C . TYR A 1 97 ? 20.484 -22.219 -0.783 1 95.31 97 TYR A C 1
ATOM 773 O O . TYR A 1 97 ? 21.406 -23.016 -0.59 1 95.31 97 TYR A O 1
ATOM 781 N N . ILE A 1 98 ? 19.312 -22.594 -1.188 1 94.62 98 ILE A N 1
ATOM 782 C CA . ILE A 1 98 ? 19.016 -24 -1.392 1 94.62 98 ILE A CA 1
ATOM 783 C C . ILE A 1 98 ? 19.734 -24.516 -2.637 1 94.62 98 ILE A C 1
ATOM 785 O O . ILE A 1 98 ? 20.359 -25.578 -2.611 1 94.62 98 ILE A O 1
ATOM 789 N N . TYR A 1 99 ? 19.609 -23.719 -3.668 1 94.62 99 TYR A N 1
ATOM 790 C CA . TYR A 1 99 ? 20.25 -24.109 -4.926 1 94.62 99 TYR A CA 1
ATOM 791 C C . TYR A 1 99 ? 21.75 -24.297 -4.742 1 94.62 99 TYR A C 1
ATOM 793 O O . TYR A 1 99 ? 22.344 -25.219 -5.324 1 94.62 99 TYR A O 1
ATOM 801 N N . GLU A 1 100 ? 22.344 -23.469 -3.906 1 94.5 100 GLU A N 1
ATOM 802 C CA . GLU A 1 100 ? 23.797 -23.469 -3.713 1 94.5 100 GLU A CA 1
ATOM 803 C C . GLU A 1 100 ? 24.188 -24.438 -2.594 1 94.5 100 GLU A C 1
ATOM 805 O O . GLU A 1 100 ? 25.375 -24.641 -2.348 1 94.5 100 GLU A O 1
ATOM 810 N N . GLY A 1 101 ? 23.234 -25 -1.959 1 93.31 101 GLY A N 1
ATOM 811 C CA . GLY A 1 101 ? 23.531 -25.891 -0.854 1 93.31 101 GLY A CA 1
ATOM 812 C C . GLY A 1 101 ? 24.062 -25.188 0.37 1 93.31 101 GLY A C 1
ATOM 813 O O . GLY A 1 101 ? 24.969 -25.688 1.05 1 93.31 101 GLY A O 1
ATOM 814 N N . LYS A 1 102 ? 23.594 -23.953 0.524 1 93.94 102 LYS A N 1
ATOM 815 C CA . LYS A 1 102 ? 24.031 -23.141 1.651 1 93.94 102 LYS A CA 1
ATOM 816 C C . LYS A 1 102 ? 22.906 -22.953 2.668 1 93.94 102 LYS A C 1
ATOM 818 O O . LYS A 1 102 ? 21.781 -23.422 2.457 1 93.94 102 LYS A O 1
ATOM 823 N N . GLU A 1 103 ? 23.281 -22.469 3.754 1 93 103 GLU A N 1
ATOM 824 C CA . GLU A 1 103 ? 22.281 -22.094 4.75 1 93 103 GLU A CA 1
ATOM 825 C C . GLU A 1 103 ? 21.719 -20.703 4.461 1 93 103 GLU A C 1
ATOM 827 O O . GLU A 1 103 ? 22.391 -19.859 3.889 1 93 103 GLU A O 1
ATOM 832 N N . LYS A 1 104 ? 20.516 -20.562 4.793 1 90 104 LYS A N 1
ATOM 833 C CA . LYS A 1 104 ? 19.891 -19.25 4.602 1 90 104 LYS A CA 1
ATOM 834 C C . LYS A 1 104 ? 20.578 -18.188 5.457 1 90 104 LYS A C 1
ATOM 836 O O . LYS A 1 104 ? 20.781 -18.391 6.656 1 90 104 LYS A O 1
ATOM 841 N N . ASN A 1 105 ? 20.859 -17.094 5.012 1 86.31 105 ASN A N 1
ATOM 842 C CA . ASN A 1 105 ? 21.516 -16.016 5.727 1 86.31 105 ASN A CA 1
ATOM 843 C C . ASN A 1 105 ? 20.797 -14.688 5.527 1 86.31 105 ASN A C 1
ATOM 845 O O . ASN A 1 105 ? 21.234 -13.648 6.023 1 86.31 105 ASN A O 1
ATOM 849 N N . SER A 1 106 ? 19.641 -14.805 4.926 1 85.44 106 SER A N 1
ATOM 850 C CA . SER A 1 106 ? 18.891 -13.594 4.629 1 85.44 106 SER A CA 1
ATOM 851 C C . SER A 1 106 ? 17.562 -13.562 5.391 1 85.44 106 SER A C 1
ATOM 853 O O . SER A 1 106 ? 16.969 -14.617 5.652 1 85.44 106 SER A O 1
ATOM 855 N N . CYS A 1 107 ? 17.125 -12.32 5.789 1 85.19 107 CYS A N 1
ATOM 856 C CA . CYS A 1 107 ? 15.844 -12.164 6.461 1 85.19 107 CYS A CA 1
ATOM 857 C C . CYS A 1 107 ? 14.719 -12.016 5.445 1 85.19 107 CYS A C 1
ATOM 859 O O . CYS A 1 107 ? 13.539 -12.039 5.812 1 85.19 107 CYS A O 1
ATOM 861 N N . ILE A 1 108 ? 15.047 -11.992 4.25 1 90.5 108 ILE A N 1
ATOM 862 C CA . ILE A 1 108 ? 14.055 -11.844 3.191 1 90.5 108 ILE A CA 1
ATOM 863 C C . ILE A 1 108 ? 13.312 -13.164 2.996 1 90.5 108 ILE A C 1
ATOM 865 O O . ILE A 1 108 ? 13.93 -14.219 2.887 1 90.5 108 ILE A O 1
ATOM 869 N N . PRO A 1 109 ? 11.977 -13.047 2.992 1 93.12 109 PRO A N 1
ATOM 870 C CA . PRO A 1 109 ? 11.227 -14.273 2.697 1 93.12 109 PRO A CA 1
ATOM 871 C C . PRO A 1 109 ? 11.602 -14.883 1.351 1 93.12 109 PRO A C 1
ATOM 873 O O . PRO A 1 109 ? 11.914 -14.156 0.404 1 93.12 109 PRO A O 1
ATOM 876 N N . ASP A 1 110 ? 11.492 -16.141 1.221 1 93.44 110 ASP A N 1
ATOM 877 C CA . ASP A 1 110 ? 12 -16.906 0.093 1 93.44 110 ASP A CA 1
ATOM 878 C C . ASP A 1 110 ? 11.344 -16.484 -1.214 1 93.44 110 ASP A C 1
ATOM 880 O O . ASP A 1 110 ? 11.984 -16.484 -2.268 1 93.44 110 ASP A O 1
ATOM 884 N N . ASN A 1 111 ? 10.094 -16.172 -1.114 1 92.44 111 ASN A N 1
ATOM 885 C CA . ASN A 1 111 ? 9.383 -15.859 -2.344 1 92.44 111 ASN A CA 1
ATOM 886 C C . ASN A 1 111 ? 9.781 -14.492 -2.889 1 92.44 111 ASN A C 1
ATOM 888 O O . ASN A 1 111 ? 9.453 -14.156 -4.027 1 92.44 111 ASN A O 1
ATOM 892 N N . TYR A 1 112 ? 10.531 -13.695 -2.121 1 93.44 112 TYR A N 1
ATOM 893 C CA . TYR A 1 112 ? 10.961 -12.375 -2.574 1 93.44 112 TYR A CA 1
ATOM 894 C C . TYR A 1 112 ? 12.469 -12.32 -2.746 1 93.44 112 TYR A C 1
ATOM 896 O O . TYR A 1 112 ? 13.023 -11.281 -3.105 1 93.44 112 TYR A O 1
ATOM 904 N N . ASN A 1 113 ? 13.141 -13.453 -2.555 1 90.25 113 ASN A N 1
ATOM 905 C CA . ASN A 1 113 ? 14.594 -13.484 -2.686 1 90.25 113 ASN A CA 1
ATOM 906 C C . ASN A 1 113 ? 15.031 -13.289 -4.133 1 90.25 113 ASN A C 1
ATOM 908 O O . ASN A 1 113 ? 14.602 -14.016 -5.023 1 90.25 113 ASN A O 1
ATOM 912 N N . PRO A 1 114 ? 15.922 -12.375 -4.348 1 87.44 114 PRO A N 1
ATOM 913 C CA . PRO A 1 114 ? 16.312 -12.062 -5.723 1 87.44 114 PRO A CA 1
ATOM 914 C C . PRO A 1 114 ? 17.219 -13.133 -6.336 1 87.44 114 PRO A C 1
ATOM 916 O O . PRO A 1 114 ? 17.391 -13.164 -7.555 1 87.44 114 PRO A O 1
ATOM 919 N N . ASP A 1 115 ? 17.797 -13.969 -5.551 1 89.81 115 ASP A N 1
ATOM 920 C CA . ASP A 1 115 ? 18.734 -14.953 -6.059 1 89.81 115 ASP A CA 1
ATOM 921 C C . ASP A 1 115 ? 18.047 -16.281 -6.355 1 89.81 115 ASP A C 1
ATOM 923 O O . ASP A 1 115 ? 18.703 -17.297 -6.598 1 89.81 115 ASP A O 1
ATOM 927 N N . SER A 1 116 ? 16.766 -16.25 -6.301 1 93.44 116 SER A N 1
ATOM 928 C CA . SER A 1 116 ? 16.016 -17.5 -6.488 1 93.44 116 SER A CA 1
ATOM 929 C C . SER A 1 116 ? 16.062 -17.953 -7.941 1 93.44 116 SER A C 1
ATOM 931 O O . SER A 1 116 ? 16.172 -17.125 -8.852 1 93.44 116 SER A O 1
ATOM 933 N N . HIS A 1 117 ? 16.047 -19.219 -8.094 1 94.75 117 HIS A N 1
ATOM 934 C CA . HIS A 1 117 ? 15.836 -19.844 -9.391 1 94.75 117 HIS A CA 1
ATOM 935 C C . HIS A 1 117 ? 14.375 -20.25 -9.578 1 94.75 117 HIS A C 1
ATOM 937 O O . HIS A 1 117 ? 13.891 -21.188 -8.93 1 94.75 117 HIS A O 1
ATOM 943 N N . PHE A 1 118 ? 13.734 -19.578 -10.438 1 95.94 118 PHE A N 1
ATOM 944 C CA . PHE A 1 118 ? 12.312 -19.812 -10.648 1 95.94 118 PHE A CA 1
ATOM 945 C C . PHE A 1 118 ? 12.07 -20.562 -11.945 1 95.94 118 PHE A C 1
ATOM 947 O O . PHE A 1 118 ? 12.5 -20.109 -13.016 1 95.94 118 PHE A O 1
ATOM 954 N N . LEU A 1 119 ? 11.359 -21.656 -11.859 1 97.62 119 LEU A N 1
ATOM 955 C CA . LEU A 1 119 ? 11.047 -22.453 -13.031 1 97.62 119 LEU A CA 1
ATOM 956 C C . LEU A 1 119 ? 10.305 -21.625 -14.078 1 97.62 119 LEU A C 1
ATOM 958 O O . LEU A 1 119 ? 9.352 -20.906 -13.742 1 97.62 119 LEU A O 1
ATOM 962 N N . SER A 1 120 ? 10.727 -21.766 -15.375 1 96.88 120 SER A N 1
ATOM 963 C CA . SER A 1 120 ? 10.109 -21.094 -16.516 1 96.88 120 SER A CA 1
ATOM 964 C C . SER A 1 120 ? 10.289 -19.594 -16.438 1 96.88 120 SER A C 1
ATOM 966 O O . SER A 1 120 ? 9.406 -18.828 -16.844 1 96.88 120 SER A O 1
ATOM 968 N N . SER A 1 121 ? 11.32 -19.141 -15.781 1 92.94 121 SER A N 1
ATOM 969 C CA . SER A 1 121 ? 11.75 -17.75 -15.711 1 92.94 121 SER A CA 1
ATOM 970 C C . SER A 1 121 ? 13.273 -17.641 -15.602 1 92.94 121 SER A C 1
ATOM 972 O O . SER A 1 121 ? 13.789 -17.141 -14.609 1 92.94 121 SER A O 1
ATOM 974 N N . GLY A 1 122 ? 13.969 -18.078 -16.625 1 89.31 122 GLY A N 1
ATOM 975 C CA . GLY A 1 122 ? 15.422 -18.094 -16.672 1 89.31 122 GLY A CA 1
ATOM 976 C C . GLY A 1 122 ? 16.016 -19.406 -16.188 1 89.31 122 GLY A C 1
ATOM 977 O O . GLY A 1 122 ? 17.234 -19.594 -16.234 1 89.31 122 GLY A O 1
ATOM 978 N N . TYR A 1 123 ? 15.234 -20.172 -15.695 1 94 123 TYR A N 1
ATOM 979 C CA . TYR A 1 123 ? 15.516 -21.531 -15.25 1 94 123 TYR A CA 1
ATOM 980 C C . TYR A 1 123 ? 14.57 -22.531 -15.898 1 94 123 TYR A C 1
ATOM 982 O O . TYR A 1 123 ? 13.375 -22.25 -16.047 1 94 123 TYR A O 1
ATOM 990 N N . ASP A 1 124 ? 15.062 -23.656 -16.359 1 97.81 124 ASP A N 1
ATOM 991 C CA . ASP A 1 124 ? 14.234 -24.609 -17.078 1 97.81 124 ASP A CA 1
ATOM 992 C C . ASP A 1 124 ? 13.039 -25.047 -16.25 1 97.81 124 ASP A C 1
ATOM 994 O O . ASP A 1 124 ? 13.203 -25.469 -15.094 1 97.81 124 ASP A O 1
ATOM 998 N N . GLY A 1 125 ? 11.898 -25.016 -16.859 1 98.5 125 GLY A N 1
ATOM 999 C CA . GLY A 1 125 ? 10.672 -25.406 -16.188 1 98.5 125 GLY A CA 1
ATOM 1000 C C . GLY A 1 125 ? 10.328 -26.875 -16.375 1 98.5 125 GLY A C 1
ATOM 1001 O O . GLY A 1 125 ? 11.219 -27.719 -16.484 1 98.5 125 GLY A O 1
ATOM 1002 N N . LEU A 1 126 ? 9.094 -27.156 -16.391 1 98.69 126 LEU A N 1
ATOM 1003 C CA . LEU A 1 126 ? 8.57 -28.516 -16.281 1 98.69 126 LEU A CA 1
ATOM 1004 C C . LEU A 1 126 ? 8.539 -29.219 -17.641 1 98.69 126 LEU A C 1
ATOM 1006 O O . LEU A 1 126 ? 8.359 -30.422 -17.719 1 98.69 126 LEU A O 1
ATOM 1010 N N . ALA A 1 127 ? 8.742 -28.547 -18.688 1 98.75 127 ALA A N 1
ATOM 1011 C CA . ALA A 1 127 ? 8.656 -29.156 -20.016 1 98.75 127 ALA A CA 1
ATOM 1012 C C . ALA A 1 127 ? 9.914 -29.953 -20.328 1 98.75 127 ALA A C 1
ATOM 1014 O O . ALA A 1 127 ? 10.617 -29.672 -21.297 1 98.75 127 ALA A O 1
ATOM 1015 N N . GLN A 1 128 ? 10.164 -30.969 -19.641 1 98.69 128 GLN A N 1
ATOM 1016 C CA . GLN A 1 128 ? 11.281 -31.891 -19.797 1 98.69 128 GLN A CA 1
ATOM 1017 C C . GLN A 1 128 ? 10.977 -33.25 -19.156 1 98.69 128 GLN A C 1
ATOM 1019 O O . GLN A 1 128 ? 10.141 -33.344 -18.266 1 98.69 128 GLN A O 1
ATOM 1024 N N . SER A 1 129 ? 11.625 -34.281 -19.609 1 98.75 129 SER A N 1
ATOM 1025 C CA . SER A 1 129 ? 11.305 -35.625 -19.188 1 98.75 129 SER A CA 1
ATOM 1026 C C . SER A 1 129 ? 11.758 -35.875 -17.75 1 98.75 129 SER A C 1
ATOM 1028 O O . SER A 1 129 ? 11.234 -36.781 -17.078 1 98.75 129 SER A O 1
ATOM 1030 N N . ASP A 1 130 ? 12.82 -35.156 -17.328 1 98.62 130 ASP A N 1
ATOM 1031 C CA . ASP A 1 130 ? 13.391 -35.281 -15.984 1 98.62 130 ASP A CA 1
ATOM 1032 C C . ASP A 1 130 ? 13.758 -33.906 -15.414 1 98.62 130 ASP A C 1
ATOM 1034 O O . ASP A 1 130 ? 14.633 -33.219 -15.953 1 98.62 130 ASP A O 1
ATOM 1038 N N . ILE A 1 131 ? 13.141 -33.531 -14.375 1 98.44 131 ILE A N 1
ATOM 1039 C CA . ILE A 1 131 ? 13.562 -32.344 -13.672 1 98.44 131 ILE A CA 1
ATOM 1040 C C . ILE A 1 131 ? 14.195 -32.719 -12.336 1 98.44 131 ILE A C 1
ATOM 1042 O O . ILE A 1 131 ? 13.602 -33.438 -11.547 1 98.44 131 ILE A O 1
ATOM 1046 N N . VAL A 1 132 ? 15.375 -32.281 -12.141 1 97.88 132 VAL A N 1
ATOM 1047 C CA . VAL A 1 132 ? 16.031 -32.469 -10.844 1 97.88 132 VAL A CA 1
ATOM 1048 C C . VAL A 1 132 ? 15.75 -31.266 -9.953 1 97.88 132 VAL A C 1
ATOM 1050 O O . VAL A 1 132 ? 16.094 -30.141 -10.305 1 97.88 132 VAL A O 1
ATOM 1053 N N . HIS A 1 133 ? 15.117 -31.484 -8.867 1 98.19 133 HIS A N 1
ATOM 1054 C CA . HIS A 1 133 ? 14.586 -30.438 -7.996 1 98.19 133 HIS A CA 1
ATOM 1055 C C . HIS A 1 133 ? 14.867 -30.75 -6.531 1 98.19 133 HIS A C 1
ATOM 1057 O O . HIS A 1 133 ? 14.883 -31.922 -6.129 1 98.19 133 HIS A O 1
ATOM 1063 N N . PRO A 1 134 ? 15.219 -29.719 -5.723 1 98.06 134 PRO A N 1
ATOM 1064 C CA . PRO A 1 134 ? 15.484 -30.016 -4.309 1 98.06 134 PRO A CA 1
ATOM 1065 C C . PRO A 1 134 ? 14.273 -30.609 -3.594 1 98.06 134 PRO A C 1
ATOM 1067 O O . PRO A 1 134 ? 13.133 -30.188 -3.842 1 98.06 134 PRO A O 1
ATOM 1070 N N . ASP A 1 135 ? 14.477 -31.562 -2.682 1 98.31 135 ASP A N 1
ATOM 1071 C CA . ASP A 1 135 ? 13.391 -32.219 -1.959 1 98.31 135 ASP A CA 1
ATOM 1072 C C . ASP A 1 135 ? 12.594 -31.219 -1.137 1 98.31 135 ASP A C 1
ATOM 1074 O O . ASP A 1 135 ? 11.398 -31.406 -0.899 1 98.31 135 ASP A O 1
ATOM 1078 N N . SER A 1 136 ? 13.203 -30.047 -0.731 1 97.81 136 SER A N 1
ATOM 1079 C CA . SER A 1 136 ? 12.547 -29.031 0.074 1 97.81 136 SER A CA 1
ATOM 1080 C C . SER A 1 136 ? 11.555 -28.219 -0.757 1 97.81 136 SER A C 1
ATOM 1082 O O . SER A 1 136 ? 10.742 -27.469 -0.21 1 97.81 136 SER A O 1
ATOM 1084 N N . CYS A 1 137 ? 11.547 -28.375 -2.08 1 98.5 137 CYS A N 1
ATOM 1085 C CA . CYS A 1 137 ? 10.656 -27.641 -2.967 1 98.5 137 CYS A CA 1
ATOM 1086 C C . CYS A 1 137 ? 9.688 -28.578 -3.668 1 98.5 137 CYS A C 1
ATOM 1088 O O . CYS A 1 137 ? 9.211 -28.297 -4.77 1 98.5 137 CYS A O 1
ATOM 1090 N N . LEU A 1 138 ? 9.492 -29.719 -3.047 1 98.81 138 LEU A N 1
ATOM 1091 C CA . LEU A 1 138 ? 8.484 -30.688 -3.477 1 98.81 138 LEU A CA 1
ATOM 1092 C C . LEU A 1 138 ? 7.484 -30.953 -2.361 1 98.81 138 LEU A C 1
ATOM 1094 O O . LEU A 1 138 ? 7.836 -30.906 -1.18 1 98.81 138 LEU A O 1
ATOM 1098 N N . VAL A 1 139 ? 6.27 -31.203 -2.75 1 98.88 139 VAL A N 1
ATOM 1099 C CA . VAL A 1 139 ? 5.234 -31.594 -1.803 1 98.88 139 VAL A CA 1
ATOM 1100 C C . VAL A 1 139 ? 4.523 -32.844 -2.309 1 98.88 139 VAL A C 1
ATOM 1102 O O . VAL A 1 139 ? 4.078 -32.906 -3.457 1 98.88 139 VAL A O 1
ATOM 1105 N N . LYS A 1 140 ? 4.469 -33.844 -1.476 1 98.75 140 LYS A N 1
ATOM 1106 C CA . LYS A 1 140 ? 3.793 -35.094 -1.844 1 98.75 140 LYS A CA 1
ATOM 1107 C C . LYS A 1 140 ? 2.297 -34.844 -2.045 1 98.75 140 LYS A C 1
ATOM 1109 O O . LYS A 1 140 ? 1.658 -34.156 -1.256 1 98.75 140 LYS A O 1
ATOM 1114 N N . ILE A 1 141 ? 1.763 -35.406 -3.088 1 98.81 141 ILE A N 1
ATOM 1115 C CA . ILE A 1 141 ? 0.328 -35.344 -3.348 1 98.81 141 ILE A CA 1
ATOM 1116 C C . ILE A 1 141 ? -0.376 -36.5 -2.643 1 98.81 141 ILE A C 1
ATOM 1118 O O . ILE A 1 141 ? -0.081 -37.656 -2.908 1 98.81 141 ILE A O 1
ATOM 1122 N N . PRO A 1 142 ? -1.267 -36.188 -1.779 1 98.69 142 PRO A N 1
ATOM 1123 C CA . PRO A 1 142 ? -2.037 -37.25 -1.165 1 98.69 142 PRO A CA 1
ATOM 1124 C C . PRO A 1 142 ? -2.771 -38.125 -2.191 1 98.69 142 PRO A C 1
ATOM 1126 O O . PRO A 1 142 ? -3.182 -37.625 -3.242 1 98.69 142 PRO A O 1
ATOM 1129 N N . ASP A 1 143 ? -3.043 -39.344 -1.856 1 98.12 143 ASP A N 1
ATOM 1130 C CA . ASP A 1 143 ? -3.623 -40.312 -2.773 1 98.12 143 ASP A CA 1
ATOM 1131 C C . ASP A 1 143 ? -5.02 -39.906 -3.217 1 98.12 143 ASP A C 1
ATOM 1133 O O . ASP A 1 143 ? -5.441 -40.188 -4.34 1 98.12 143 ASP A O 1
ATOM 1137 N N . ASN A 1 144 ? -5.668 -39.188 -2.338 1 98.38 144 ASN A N 1
ATOM 1138 C CA . ASN A 1 144 ? -7.059 -38.844 -2.623 1 98.38 144 ASN A CA 1
ATOM 1139 C C . ASN A 1 144 ? -7.172 -37.594 -3.459 1 98.38 144 ASN A C 1
ATOM 1141 O O . ASN A 1 144 ? -8.273 -37.188 -3.83 1 98.38 144 ASN A O 1
ATOM 1145 N N . VAL A 1 145 ? -6.129 -36.906 -3.781 1 98.69 145 VAL A N 1
ATOM 1146 C CA . VAL A 1 145 ? -6.152 -35.719 -4.629 1 98.69 145 VAL A CA 1
ATOM 1147 C C . VAL A 1 145 ? -5.797 -36.125 -6.062 1 98.69 145 VAL A C 1
ATOM 1149 O O . VAL A 1 145 ? -4.668 -36.5 -6.348 1 98.69 145 VAL A O 1
ATOM 1152 N N . PRO A 1 146 ? -6.738 -35.969 -6.969 1 98.38 146 PRO A N 1
ATOM 1153 C CA . PRO A 1 146 ? -6.449 -36.312 -8.367 1 98.38 146 PRO A CA 1
ATOM 1154 C C . PRO A 1 146 ? -5.406 -35.375 -8.992 1 98.38 146 PRO A C 1
ATOM 1156 O O . PRO A 1 146 ? -5.301 -34.219 -8.617 1 98.38 146 PRO A O 1
ATOM 1159 N N . ASP A 1 147 ? -4.68 -35.906 -9.953 1 98.06 147 ASP A N 1
ATOM 1160 C CA . ASP A 1 147 ? -3.635 -35.156 -10.633 1 98.06 147 ASP A CA 1
ATOM 1161 C C . ASP A 1 147 ? -4.203 -33.875 -11.266 1 98.06 147 ASP A C 1
ATOM 1163 O O . ASP A 1 147 ? -3.582 -32.812 -11.203 1 98.06 147 ASP A O 1
ATOM 1167 N N . GLU A 1 148 ? -5.391 -34.031 -11.859 1 97.31 148 GLU A N 1
ATOM 1168 C CA . GLU A 1 148 ? -6.008 -32.906 -12.562 1 97.31 148 GLU A CA 1
ATOM 1169 C C . GLU A 1 148 ? -6.309 -31.75 -11.602 1 97.31 148 GLU A C 1
ATOM 1171 O O . GLU A 1 148 ? -6.387 -30.594 -12.023 1 97.31 148 GLU A O 1
ATOM 1176 N N . ILE A 1 149 ? -6.477 -32.062 -10.312 1 98.31 149 ILE A N 1
ATOM 1177 C CA . ILE A 1 149 ? -6.719 -31.031 -9.312 1 98.31 149 ILE A CA 1
ATOM 1178 C C . ILE A 1 149 ? -5.387 -30.547 -8.75 1 98.31 149 ILE A C 1
ATOM 1180 O O . ILE A 1 149 ? -5.211 -29.344 -8.523 1 98.31 149 ILE A O 1
ATOM 1184 N N . ALA A 1 150 ? -4.41 -31.438 -8.547 1 98.69 150 ALA A N 1
ATOM 1185 C CA . ALA A 1 150 ? -3.119 -31.125 -7.938 1 98.69 150 ALA A CA 1
ATOM 1186 C C . ALA A 1 150 ? -2.359 -30.094 -8.758 1 98.69 150 ALA A C 1
ATOM 1188 O O . ALA A 1 150 ? -1.59 -29.297 -8.211 1 98.69 150 ALA A O 1
ATOM 1189 N N . ILE A 1 151 ? -2.598 -30 -10.07 1 97.88 151 ILE A N 1
ATOM 1190 C CA . ILE A 1 151 ? -1.857 -29.094 -10.938 1 97.88 151 ILE A CA 1
ATOM 1191 C C . ILE A 1 151 ? -2.236 -27.656 -10.617 1 97.88 151 ILE A C 1
ATOM 1193 O O . ILE A 1 151 ? -1.509 -26.719 -10.969 1 97.88 151 ILE A O 1
ATOM 1197 N N . PHE A 1 152 ? -3.389 -27.469 -9.906 1 98.19 152 PHE A N 1
ATOM 1198 C CA . PHE A 1 152 ? -3.852 -26.125 -9.586 1 98.19 152 PHE A CA 1
ATOM 1199 C C . PHE A 1 152 ? -3.252 -25.656 -8.266 1 98.19 152 PHE A C 1
ATOM 1201 O O . PHE A 1 152 ? -3.514 -24.531 -7.836 1 98.19 152 PHE A O 1
ATOM 1208 N N . SER A 1 153 ? -2.4 -26.5 -7.633 1 98.56 153 SER A N 1
ATOM 1209 C CA . SER A 1 153 ? -1.802 -26.141 -6.352 1 98.56 153 SER A CA 1
ATOM 1210 C C . SER A 1 153 ? -0.977 -24.875 -6.469 1 98.56 153 SER A C 1
ATOM 1212 O O . SER A 1 153 ? -1.088 -23.969 -5.629 1 98.56 153 SER A O 1
ATOM 1214 N N . GLU A 1 154 ? -0.214 -24.766 -7.5 1 98.19 154 GLU A N 1
ATOM 1215 C CA . GLU A 1 154 ? 0.686 -23.625 -7.621 1 98.19 154 GLU A CA 1
ATOM 1216 C C . GLU A 1 154 ? -0.088 -22.312 -7.617 1 98.19 154 GLU A C 1
ATOM 1218 O O . GLU A 1 154 ? 0.188 -21.422 -6.801 1 98.19 154 GLU A O 1
ATOM 1223 N N . VAL A 1 155 ? -1.102 -22.141 -8.438 1 97.56 155 VAL A N 1
ATOM 1224 C CA . VAL A 1 155 ? -1.858 -20.906 -8.523 1 97.56 155 VAL A CA 1
ATOM 1225 C C . VAL A 1 155 ? -2.658 -20.688 -7.238 1 97.56 155 VAL A C 1
ATOM 1227 O O . VAL A 1 155 ? -2.834 -19.562 -6.781 1 97.56 155 VAL A O 1
ATOM 1230 N N . SER A 1 156 ? -3.176 -21.797 -6.695 1 98.5 156 SER A N 1
ATOM 1231 C CA . SER A 1 156 ? -3.895 -21.719 -5.43 1 98.5 156 SER A CA 1
ATOM 1232 C C . SER A 1 156 ? -3.002 -21.156 -4.328 1 98.5 156 SER A C 1
ATOM 1234 O O . SER A 1 156 ? -3.469 -20.406 -3.461 1 98.5 156 SER A O 1
ATOM 1236 N N . THR A 1 157 ? -1.712 -21.531 -4.367 1 98.5 157 THR A N 1
ATOM 1237 C CA . THR A 1 157 ? -0.8 -21.031 -3.344 1 98.5 157 THR A CA 1
ATOM 1238 C C . THR A 1 157 ? -0.587 -19.531 -3.496 1 98.5 157 THR A C 1
ATOM 1240 O O . THR A 1 157 ? -0.363 -18.828 -2.51 1 98.5 157 THR A O 1
ATOM 1243 N N . VAL A 1 158 ? -0.645 -19.047 -4.699 1 97.25 158 VAL A N 1
ATOM 1244 C CA . VAL A 1 158 ? -0.508 -17.609 -4.922 1 97.25 158 VAL A CA 1
ATOM 1245 C C . VAL A 1 158 ? -1.651 -16.859 -4.234 1 97.25 158 VAL A C 1
ATOM 1247 O O . VAL A 1 158 ? -1.434 -15.828 -3.596 1 97.25 158 VAL A O 1
ATOM 1250 N N . GLY A 1 159 ? -2.852 -17.422 -4.363 1 97.81 159 GLY A N 1
ATOM 1251 C CA . GLY A 1 159 ? -3.996 -16.859 -3.662 1 97.81 159 GLY A CA 1
ATOM 1252 C C . GLY A 1 159 ? -3.875 -16.953 -2.152 1 97.81 159 GLY A C 1
ATOM 1253 O O . GLY A 1 159 ? -4.176 -15.992 -1.443 1 97.81 159 GLY A O 1
ATOM 1254 N N . TYR A 1 160 ? -3.428 -18.094 -1.706 1 98.5 160 TYR A N 1
ATOM 1255 C CA . TYR A 1 160 ? -3.275 -18.297 -0.269 1 98.5 160 TYR A CA 1
ATOM 1256 C C . TYR A 1 160 ? -2.217 -17.359 0.301 1 98.5 160 TYR A C 1
ATOM 1258 O O . TYR A 1 160 ? -2.428 -16.734 1.345 1 98.5 160 TYR A O 1
ATOM 1266 N N . HIS A 1 161 ? -1.1 -17.297 -0.375 1 98.25 161 HIS A N 1
ATOM 1267 C CA . HIS A 1 161 ? -0.029 -16.422 0.094 1 98.25 161 HIS A CA 1
ATOM 1268 C C . HIS A 1 161 ? -0.493 -14.969 0.168 1 98.25 161 HIS A C 1
ATOM 1270 O O . HIS A 1 161 ? -0.207 -14.273 1.143 1 98.25 161 HIS A O 1
ATOM 1276 N N . ALA A 1 162 ? -1.16 -14.539 -0.805 1 98.12 162 ALA A N 1
ATOM 1277 C CA . ALA A 1 162 ? -1.718 -13.188 -0.822 1 98.12 162 ALA A CA 1
ATOM 1278 C C . ALA A 1 162 ? -2.586 -12.938 0.407 1 98.12 162 ALA A C 1
ATOM 1280 O O . ALA A 1 162 ? -2.445 -11.914 1.076 1 98.12 162 ALA A O 1
ATOM 1281 N N . SER A 1 163 ? -3.465 -13.898 0.715 1 98.31 163 SER A N 1
ATOM 1282 C CA . SER A 1 163 ? -4.41 -13.75 1.814 1 98.31 163 SER A CA 1
ATOM 1283 C C . SER A 1 163 ? -3.707 -13.82 3.166 1 98.31 163 SER A C 1
ATOM 1285 O O . SER A 1 163 ? -4.184 -13.258 4.152 1 98.31 163 SER A O 1
ATOM 1287 N N . SER A 1 164 ? -2.549 -14.445 3.172 1 97.38 164 SER A N 1
ATOM 1288 C CA . SER A 1 164 ? -1.817 -14.578 4.43 1 97.38 164 SER A CA 1
ATOM 1289 C C . SER A 1 164 ? -1.302 -13.234 4.914 1 97.38 164 SER A C 1
ATOM 1291 O O . SER A 1 164 ? -1.052 -13.047 6.109 1 97.38 164 SER A O 1
ATOM 1293 N N . HIS A 1 165 ? -1.149 -12.266 4.023 1 95.81 165 HIS A N 1
ATOM 1294 C CA . HIS A 1 165 ? -0.679 -10.938 4.379 1 95.81 165 HIS A CA 1
ATOM 1295 C C . HIS A 1 165 ? -1.699 -10.203 5.242 1 95.81 165 HIS A C 1
ATOM 1297 O O . HIS A 1 165 ? -1.355 -9.242 5.941 1 95.81 165 HIS A O 1
ATOM 1303 N N . VAL A 1 166 ? -2.936 -10.633 5.125 1 98.12 166 VAL A N 1
ATOM 1304 C CA . VAL A 1 166 ? -4.008 -9.961 5.859 1 98.12 166 VAL A CA 1
ATOM 1305 C C . VAL A 1 166 ? -4.727 -10.969 6.754 1 98.12 166 VAL A C 1
ATOM 1307 O O . VAL A 1 166 ? -5.934 -10.867 6.973 1 98.12 166 VAL A O 1
ATOM 1310 N N . LYS A 1 167 ? -4.008 -12 7.23 1 98 167 LYS A N 1
ATOM 1311 C CA . LYS A 1 167 ? -4.586 -13.086 8.023 1 98 167 LYS A CA 1
ATOM 1312 C C . LYS A 1 167 ? -5.293 -12.539 9.258 1 98 167 LYS A C 1
ATOM 1314 O O . LYS A 1 167 ? -6.359 -13.031 9.641 1 98 167 LYS A O 1
ATOM 1319 N N . ASP A 1 168 ? -4.742 -11.469 9.914 1 96.94 168 ASP A N 1
ATOM 1320 C CA . ASP A 1 168 ? -5.324 -10.906 11.133 1 96.94 168 ASP A CA 1
ATOM 1321 C C . ASP A 1 168 ? -6.719 -10.344 10.859 1 96.94 168 ASP A C 1
ATOM 1323 O O . ASP A 1 168 ? -7.602 -10.422 11.719 1 96.94 168 ASP A O 1
ATOM 1327 N N . LEU A 1 169 ? -6.867 -9.758 9.695 1 97.31 169 LEU A N 1
ATOM 1328 C CA . LEU A 1 169 ? -8.172 -9.227 9.32 1 97.31 169 LEU A CA 1
ATOM 1329 C C . LEU A 1 169 ? -9.133 -10.352 8.961 1 97.31 169 LEU A C 1
ATOM 1331 O O . LEU A 1 169 ? -10.297 -10.336 9.367 1 97.31 169 LEU A O 1
ATOM 1335 N N . LEU A 1 170 ? -8.617 -11.336 8.242 1 98 170 LEU A N 1
ATOM 1336 C CA . LEU A 1 170 ? -9.461 -12.43 7.77 1 98 170 LEU A CA 1
ATOM 1337 C C . LEU A 1 170 ? -9.984 -13.258 8.938 1 98 170 LEU A C 1
ATOM 1339 O O . LEU A 1 170 ? -11.039 -13.883 8.836 1 98 170 LEU A O 1
ATOM 1343 N N . MET A 1 171 ? -9.25 -13.211 10.047 1 97.44 171 MET A N 1
ATOM 1344 C CA . MET A 1 171 ? -9.625 -14.016 11.203 1 97.44 171 MET A CA 1
ATOM 1345 C C . MET A 1 171 ? -10.664 -13.297 12.055 1 97.44 171 MET A C 1
ATOM 1347 O O . MET A 1 171 ? -11.227 -13.883 12.984 1 97.44 171 MET A O 1
ATOM 1351 N N . LYS A 1 172 ? -10.953 -12.047 11.742 1 95.75 172 LYS A N 1
ATOM 1352 C CA . LYS A 1 172 ? -11.977 -11.312 12.477 1 95.75 172 LYS A CA 1
ATOM 1353 C C . LYS A 1 172 ? -13.375 -11.797 12.117 1 95.75 172 LYS A C 1
ATOM 1355 O O . LYS A 1 172 ? -13.648 -12.125 10.961 1 95.75 172 LYS A O 1
ATOM 1360 N N . PRO A 1 173 ? -14.242 -11.742 13.109 1 94.94 173 PRO A N 1
ATOM 1361 C CA . PRO A 1 173 ? -15.617 -12.148 12.82 1 94.94 173 PRO A CA 1
ATOM 1362 C C . PRO A 1 173 ? -16.312 -11.211 11.836 1 94.94 173 PRO A C 1
ATOM 1364 O O . PRO A 1 173 ? -16.109 -10 11.883 1 94.94 173 PRO A O 1
ATOM 1367 N N . ASN A 1 174 ? -17.016 -11.688 10.938 1 94.69 174 ASN A N 1
ATOM 1368 C CA . ASN A 1 174 ? -17.875 -10.977 9.992 1 94.69 174 ASN A CA 1
ATOM 1369 C C . ASN A 1 174 ? -17.078 -10.078 9.062 1 94.69 174 ASN A C 1
ATOM 1371 O O . ASN A 1 174 ? -17.594 -9.094 8.539 1 94.69 174 ASN A O 1
ATOM 1375 N N . VAL A 1 175 ? -15.789 -10.43 8.977 1 98.06 175 VAL A N 1
ATOM 1376 C CA . VAL A 1 175 ? -14.969 -9.695 8.031 1 98.06 175 VAL A CA 1
ATOM 1377 C C . VAL A 1 175 ? -15.586 -9.773 6.637 1 98.06 175 VAL A C 1
ATOM 1379 O O . VAL A 1 175 ? -16.094 -10.82 6.234 1 98.06 175 VAL A O 1
ATOM 1382 N N . LYS A 1 176 ? -15.68 -8.641 5.961 1 98.75 176 LYS A N 1
ATOM 1383 C CA . LYS A 1 176 ? -16.188 -8.586 4.59 1 98.75 176 LYS A CA 1
ATOM 1384 C C . LYS A 1 176 ? -15.047 -8.453 3.588 1 98.75 176 LYS A C 1
ATOM 1386 O O . LYS A 1 176 ? -14.25 -7.512 3.664 1 98.75 176 LYS A O 1
ATOM 1391 N N . VAL A 1 177 ? -15.016 -9.344 2.656 1 98.94 177 VAL A N 1
ATOM 1392 C CA . VAL A 1 177 ? -13.906 -9.438 1.71 1 98.94 177 VAL A CA 1
ATOM 1393 C C . VAL A 1 177 ? -14.43 -9.305 0.283 1 98.94 177 VAL A C 1
ATOM 1395 O O . VAL A 1 177 ? -15.492 -9.844 -0.048 1 98.94 177 VAL A O 1
ATOM 1398 N N . ALA A 1 178 ? -13.742 -8.539 -0.51 1 98.94 178 ALA A N 1
ATOM 1399 C CA . ALA A 1 178 ? -14.039 -8.484 -1.938 1 98.94 178 ALA A CA 1
ATOM 1400 C C . ALA A 1 178 ? -12.812 -8.859 -2.77 1 98.94 178 ALA A C 1
ATOM 1402 O O . ALA A 1 178 ? -11.68 -8.703 -2.316 1 98.94 178 ALA A O 1
ATOM 1403 N N . LEU A 1 179 ? -13.039 -9.398 -3.869 1 98.94 179 LEU A N 1
ATOM 1404 C CA . LEU A 1 179 ? -12 -9.711 -4.844 1 98.94 179 LEU A CA 1
ATOM 1405 C C . LEU A 1 179 ? -12.391 -9.227 -6.234 1 98.94 179 LEU A C 1
ATOM 1407 O O . LEU A 1 179 ? -13.492 -9.531 -6.715 1 98.94 179 LEU A O 1
ATOM 1411 N N . PHE A 1 180 ? -11.523 -8.398 -6.797 1 98.88 180 PHE A N 1
ATOM 1412 C CA . PHE A 1 180 ? -11.703 -7.996 -8.188 1 98.88 180 PHE A CA 1
ATOM 1413 C C . PHE A 1 180 ? -10.953 -8.93 -9.125 1 98.88 180 PHE A C 1
ATOM 1415 O O . PHE A 1 180 ? -9.727 -9.047 -9.047 1 98.88 180 PHE A O 1
ATOM 1422 N N . GLY A 1 181 ? -11.617 -9.555 -10.062 1 98.06 181 GLY A N 1
ATOM 1423 C CA . GLY A 1 181 ? -11.031 -10.469 -11.023 1 98.06 181 GLY A CA 1
ATOM 1424 C C . GLY A 1 181 ? -11.836 -11.742 -11.211 1 98.06 181 GLY A C 1
ATOM 1425 O O . GLY A 1 181 ? -12.047 -12.492 -10.258 1 98.06 181 GLY A O 1
ATOM 1426 N N . ASP A 1 182 ? -12.242 -11.969 -12.43 1 97.12 182 ASP A N 1
ATOM 1427 C CA . ASP A 1 182 ? -13.07 -13.141 -12.703 1 97.12 182 ASP A CA 1
ATOM 1428 C C . ASP A 1 182 ? -12.305 -14.164 -13.539 1 97.12 182 ASP A C 1
ATOM 1430 O O . ASP A 1 182 ? -12.898 -15.078 -14.109 1 97.12 182 ASP A O 1
ATOM 1434 N N . GLY A 1 183 ? -10.984 -14.008 -13.664 1 95.94 183 GLY A N 1
ATOM 1435 C CA . GLY A 1 183 ? -10.133 -15.008 -14.281 1 95.94 183 GLY A CA 1
ATOM 1436 C C . GLY A 1 183 ? -9.758 -16.141 -13.344 1 95.94 183 GLY A C 1
ATOM 1437 O O . GLY A 1 183 ? -10.18 -16.156 -12.188 1 95.94 183 GLY A O 1
ATOM 1438 N N . PRO A 1 184 ? -8.961 -17.047 -13.875 1 96.12 184 PRO A N 1
ATOM 1439 C CA . PRO A 1 184 ? -8.586 -18.219 -13.078 1 96.12 184 PRO A CA 1
ATOM 1440 C C . PRO A 1 184 ? -7.84 -17.859 -11.805 1 96.12 184 PRO A C 1
ATOM 1442 O O . PRO A 1 184 ? -8.039 -18.5 -10.758 1 96.12 184 PRO A O 1
ATOM 1445 N N . VAL A 1 185 ? -6.969 -16.891 -11.867 1 96.56 185 VAL A N 1
ATOM 1446 C CA . VAL A 1 185 ? -6.227 -16.469 -10.68 1 96.56 185 VAL A CA 1
ATOM 1447 C C . VAL A 1 185 ? -7.195 -15.945 -9.617 1 96.56 185 VAL A C 1
ATOM 1449 O O . VAL A 1 185 ? -7.125 -16.344 -8.453 1 96.56 185 VAL A O 1
ATOM 1452 N N . GLY A 1 186 ? -8.102 -15.055 -10.062 1 97.94 186 GLY A N 1
ATOM 1453 C CA . GLY A 1 186 ? -9.109 -14.547 -9.141 1 97.94 186 GLY A CA 1
ATOM 1454 C C . GLY A 1 186 ? -9.992 -15.641 -8.57 1 97.94 186 GLY A C 1
ATOM 1455 O O . GLY A 1 186 ? -10.281 -15.648 -7.367 1 97.94 186 GLY A O 1
ATOM 1456 N N . TYR A 1 187 ? -10.391 -16.578 -9.43 1 98.5 187 TYR A N 1
ATOM 1457 C CA . TYR A 1 187 ? -11.227 -17.703 -9 1 98.5 187 TYR A CA 1
ATOM 1458 C C . TYR A 1 187 ? -10.531 -18.516 -7.906 1 98.5 187 TYR A C 1
ATOM 1460 O O . TYR A 1 187 ? -11.125 -18.781 -6.859 1 98.5 187 TYR A O 1
ATOM 1468 N N . MET A 1 188 ? -9.32 -18.859 -8.109 1 98.56 188 MET A N 1
ATOM 1469 C CA . MET A 1 188 ? -8.609 -19.719 -7.164 1 98.56 188 MET A CA 1
ATOM 1470 C C . MET A 1 188 ? -8.273 -18.953 -5.887 1 98.56 188 MET A C 1
ATOM 1472 O O . MET A 1 188 ? -8.25 -19.531 -4.801 1 98.56 188 MET A O 1
ATOM 1476 N N . ALA A 1 189 ? -8.008 -17.641 -6.008 1 98.62 189 ALA A N 1
ATOM 1477 C CA . ALA A 1 189 ? -7.797 -16.828 -4.816 1 98.62 189 ALA A CA 1
ATOM 1478 C C . ALA A 1 189 ? -9.062 -16.75 -3.969 1 98.62 189 ALA A C 1
ATOM 1480 O O . ALA A 1 189 ? -9.016 -16.922 -2.748 1 98.62 189 ALA A O 1
ATOM 1481 N N . ALA A 1 190 ? -10.188 -16.531 -4.648 1 98.81 190 ALA A N 1
ATOM 1482 C CA . ALA A 1 190 ? -11.469 -16.516 -3.934 1 98.81 190 ALA A CA 1
ATOM 1483 C C . ALA A 1 190 ? -11.742 -17.859 -3.266 1 98.81 190 ALA A C 1
ATOM 1485 O O . ALA A 1 190 ? -12.219 -17.906 -2.129 1 98.81 190 ALA A O 1
ATOM 1486 N N . ALA A 1 191 ? -11.414 -18.906 -3.977 1 98.88 191 ALA A N 1
ATOM 1487 C CA . ALA A 1 191 ? -11.609 -20.25 -3.422 1 98.88 191 ALA A CA 1
ATOM 1488 C C . ALA A 1 191 ? -10.75 -20.453 -2.176 1 98.88 191 ALA A C 1
ATOM 1490 O O . ALA A 1 191 ? -11.227 -21 -1.172 1 98.88 191 ALA A O 1
ATOM 1491 N N . ALA A 1 192 ? -9.477 -20.047 -2.248 1 98.69 192 ALA A N 1
ATOM 1492 C CA . ALA A 1 192 ? -8.609 -20.156 -1.082 1 98.69 192 ALA A CA 1
ATOM 1493 C C . ALA A 1 192 ? -9.164 -19.375 0.102 1 98.69 192 ALA A C 1
ATOM 1495 O O . ALA A 1 192 ? -9.164 -19.859 1.235 1 98.69 192 ALA A O 1
ATOM 1496 N N . ILE A 1 193 ? -9.688 -18.156 -0.161 1 98.69 193 ILE A N 1
ATOM 1497 C CA . ILE A 1 193 ? -10.25 -17.312 0.88 1 98.69 193 ILE A CA 1
ATOM 1498 C C . ILE A 1 193 ? -11.453 -18 1.522 1 98.69 193 ILE A C 1
ATOM 1500 O O . ILE A 1 193 ? -11.578 -18.016 2.748 1 98.69 193 ILE A O 1
ATOM 1504 N N . HIS A 1 194 ? -12.258 -18.641 0.709 1 98.75 194 HIS A N 1
ATOM 1505 C CA . HIS A 1 194 ? -13.461 -19.297 1.207 1 98.75 194 HIS A CA 1
ATOM 1506 C C . HIS A 1 194 ? -13.117 -20.625 1.878 1 98.75 194 HIS A C 1
ATOM 1508 O O . HIS A 1 194 ? -13.484 -20.859 3.033 1 98.75 194 HIS A O 1
ATOM 1514 N N . PHE A 1 195 ? -12.375 -21.469 1.27 1 98.62 195 PHE A N 1
ATOM 1515 C CA . PHE A 1 195 ? -12.266 -22.859 1.696 1 98.62 195 PHE A CA 1
ATOM 1516 C C . PHE A 1 195 ? -11.125 -23.047 2.686 1 98.62 195 PHE A C 1
ATOM 1518 O O . PHE A 1 195 ? -11.133 -23.969 3.492 1 98.62 195 PHE A O 1
ATOM 1525 N N . ILE A 1 196 ? -10.102 -22.203 2.609 1 98.38 196 ILE A N 1
ATOM 1526 C CA . ILE A 1 196 ? -8.977 -22.359 3.523 1 98.38 196 ILE A CA 1
ATOM 1527 C C . ILE A 1 196 ? -9.148 -21.406 4.715 1 98.38 196 ILE A C 1
ATOM 1529 O O . ILE A 1 196 ? -9.039 -21.828 5.867 1 98.38 196 ILE A O 1
ATOM 1533 N N . TRP A 1 197 ? -9.547 -20.141 4.477 1 98.06 197 TRP A N 1
ATOM 1534 C CA . TRP A 1 197 ? -9.672 -19.172 5.562 1 98.06 197 TRP A CA 1
ATOM 1535 C C . TRP A 1 197 ? -11.062 -19.234 6.184 1 98.06 197 TRP A C 1
ATOM 1537 O O . TRP A 1 197 ? -11.297 -18.672 7.254 1 98.06 197 TRP A O 1
ATOM 1547 N N . GLY A 1 198 ? -12.008 -19.859 5.469 1 97.81 198 GLY A N 1
ATOM 1548 C CA . GLY A 1 198 ? -13.328 -20.078 6.039 1 97.81 198 GLY A CA 1
ATOM 1549 C C . GLY A 1 198 ? -14.227 -18.859 5.945 1 97.81 198 GLY A C 1
ATOM 1550 O O . GLY A 1 198 ? -15.148 -18.703 6.75 1 97.81 198 GLY A O 1
ATOM 1551 N N . ILE A 1 199 ? -13.984 -17.984 5.031 1 98.44 199 ILE A N 1
ATOM 1552 C CA . ILE A 1 199 ? -14.859 -16.828 4.859 1 98.44 199 ILE A CA 1
ATOM 1553 C C . ILE A 1 199 ? -16.188 -17.266 4.238 1 98.44 199 ILE A C 1
ATOM 1555 O O . ILE A 1 199 ? -16.203 -17.875 3.162 1 98.44 199 ILE A O 1
ATOM 1559 N N . ASP A 1 200 ? -17.281 -16.922 4.848 1 98.12 200 ASP A N 1
ATOM 1560 C CA . ASP A 1 200 ? -18.594 -17.328 4.367 1 98.12 200 ASP A CA 1
ATOM 1561 C C . ASP A 1 200 ? -18.891 -16.703 3.006 1 98.12 200 ASP A C 1
ATOM 1563 O O . ASP A 1 200 ? -18.453 -15.586 2.719 1 98.12 200 ASP A O 1
ATOM 1567 N N . SER A 1 201 ? -19.688 -17.438 2.23 1 98.31 201 SER A N 1
ATOM 1568 C CA . SER A 1 201 ? -20.047 -17 0.887 1 98.31 201 SER A CA 1
ATOM 1569 C C . SER A 1 201 ? -20.688 -15.617 0.916 1 98.31 201 SER A C 1
ATOM 1571 O O . SER A 1 201 ? -20.484 -14.812 0.009 1 98.31 201 SER A O 1
ATOM 1573 N N . GLU A 1 202 ? -21.438 -15.297 1.942 1 98.12 202 GLU A N 1
ATOM 1574 C CA . GLU A 1 202 ? -22.156 -14.031 2.029 1 98.12 202 GLU A CA 1
ATOM 1575 C C . GLU A 1 202 ? -21.203 -12.883 2.359 1 98.12 202 GLU A C 1
ATOM 1577 O O . GLU A 1 202 ? -21.562 -11.711 2.189 1 98.12 202 GLU A O 1
ATOM 1582 N N . ASN A 1 203 ? -20.031 -13.227 2.893 1 98.75 203 ASN A N 1
ATOM 1583 C CA . ASN A 1 203 ? -19.047 -12.203 3.275 1 98.75 203 ASN A CA 1
ATOM 1584 C C . ASN A 1 203 ? -17.938 -12.086 2.242 1 98.75 203 ASN A C 1
ATOM 1586 O O . ASN A 1 203 ? -16.969 -11.344 2.449 1 98.75 203 ASN 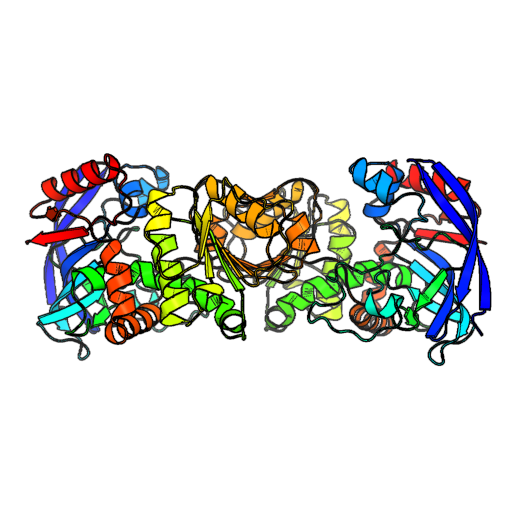A O 1
ATOM 1590 N N . LEU A 1 204 ? -18 -12.828 1.169 1 98.88 204 LEU A N 1
ATOM 1591 C CA . LEU A 1 204 ? -17.047 -12.789 0.067 1 98.88 204 LEU A CA 1
ATOM 1592 C C . LEU A 1 204 ? -17.734 -12.391 -1.234 1 98.88 204 LEU A C 1
ATOM 1594 O O . LEU A 1 204 ? -18.641 -13.078 -1.701 1 98.88 204 LEU A O 1
ATOM 1598 N N . VAL A 1 205 ? -17.328 -11.25 -1.764 1 98.94 205 VAL A N 1
ATOM 1599 C CA . VAL A 1 205 ? -17.906 -10.773 -3.016 1 98.94 205 VAL A CA 1
ATOM 1600 C C . VAL A 1 205 ? -16.844 -10.781 -4.109 1 98.94 205 VAL A C 1
ATOM 1602 O O . VAL A 1 205 ? -15.742 -10.242 -3.924 1 98.94 205 VAL A O 1
ATOM 1605 N N . VAL A 1 206 ? -17.141 -11.383 -5.215 1 98.88 206 VAL A N 1
ATOM 1606 C CA . VAL A 1 206 ? -16.25 -11.336 -6.375 1 98.88 206 VAL A CA 1
ATOM 1607 C C . VAL A 1 206 ? -16.828 -10.375 -7.422 1 98.88 206 VAL A C 1
ATOM 1609 O O . VAL A 1 206 ? -17.969 -10.555 -7.875 1 98.88 206 VAL A O 1
ATOM 1612 N N . PHE A 1 207 ? -16.062 -9.359 -7.699 1 98.88 207 PHE A N 1
ATOM 1613 C CA . PHE A 1 207 ? -16.391 -8.43 -8.773 1 98.88 207 PHE A CA 1
ATOM 1614 C C . PHE A 1 207 ? -15.75 -8.875 -10.086 1 98.88 207 PHE A C 1
ATOM 1616 O O . PHE A 1 207 ? -14.539 -9.094 -10.156 1 98.88 207 PHE A O 1
ATOM 1623 N N . GLY A 1 208 ? -16.531 -9.062 -11.148 1 98.38 208 GLY A N 1
ATOM 1624 C CA . GLY A 1 208 ? -16.047 -9.469 -12.453 1 98.38 208 GLY A CA 1
ATOM 1625 C C . GLY A 1 208 ? -16.688 -8.711 -13.594 1 98.38 208 GLY A C 1
ATOM 1626 O O . GLY A 1 208 ? -17.625 -7.934 -13.383 1 98.38 208 GLY A O 1
ATOM 1627 N N . ALA A 1 209 ? -16.109 -8.805 -14.758 1 97.19 209 ALA A N 1
ATOM 1628 C CA . ALA A 1 209 ? -16.594 -8.07 -15.93 1 97.19 209 ALA A CA 1
ATOM 1629 C C . ALA A 1 209 ? -17.312 -9 -16.906 1 97.19 209 ALA A C 1
ATOM 1631 O O . ALA A 1 209 ? -18.047 -8.539 -17.781 1 97.19 209 ALA A O 1
ATOM 1632 N N . GLU A 1 210 ? -17.078 -10.305 -16.859 1 97.12 210 GLU A N 1
ATOM 1633 C CA . GLU A 1 210 ? -17.672 -11.289 -17.75 1 97.12 210 GLU A CA 1
ATOM 1634 C C . GLU A 1 210 ? -18.672 -12.18 -17.016 1 97.12 210 GLU A C 1
ATOM 1636 O O . GLU A 1 210 ? -18.281 -13.023 -16.219 1 97.12 210 GLU A O 1
ATOM 1641 N N . LYS A 1 211 ? -19.891 -12.102 -17.422 1 97.06 211 LYS A N 1
ATOM 1642 C CA . LYS A 1 211 ? -20.969 -12.797 -16.734 1 97.06 211 LYS A CA 1
ATOM 1643 C C . LYS A 1 211 ? -20.75 -14.305 -16.766 1 97.06 211 LYS A C 1
ATOM 1645 O O . LYS A 1 211 ? -20.969 -14.992 -15.758 1 97.06 211 LYS A O 1
ATOM 1650 N N . ASP A 1 212 ? -20.344 -14.805 -17.875 1 96.62 212 ASP A N 1
ATOM 1651 C CA . ASP A 1 212 ? -20.141 -16.234 -18.047 1 96.62 212 ASP A CA 1
ATOM 1652 C C . ASP A 1 212 ? -19.094 -16.766 -17.062 1 96.62 212 ASP A C 1
ATOM 1654 O O . ASP A 1 212 ? -19.203 -17.891 -16.578 1 96.62 212 ASP A O 1
ATOM 1658 N N . ARG A 1 213 ? -18.094 -16 -16.766 1 96.88 213 ARG A N 1
ATOM 1659 C CA . ARG A 1 213 ? -17.062 -16.375 -15.82 1 96.88 213 ARG A CA 1
ATOM 1660 C C . ARG A 1 213 ? -17.547 -16.266 -14.383 1 96.88 213 ARG A C 1
ATOM 1662 O O . ARG A 1 213 ? -17.359 -17.172 -13.578 1 96.88 213 ARG A O 1
ATOM 1669 N N . LEU A 1 214 ? -18.234 -15.18 -14.109 1 97.25 214 LEU A N 1
ATOM 1670 C CA . LEU A 1 214 ? -18.75 -14.953 -12.766 1 97.25 214 LEU A CA 1
ATOM 1671 C C . LEU A 1 214 ? -19.734 -16.062 -12.375 1 97.25 214 LEU A C 1
ATOM 1673 O O . LEU A 1 214 ? -19.797 -16.453 -11.203 1 97.25 214 LEU A O 1
ATOM 1677 N N . ASP A 1 215 ? -20.453 -16.5 -13.359 1 96.31 215 ASP A N 1
ATOM 1678 C CA . ASP A 1 215 ? -21.5 -17.5 -13.109 1 96.31 215 ASP A CA 1
ATOM 1679 C C . ASP A 1 215 ? -20.891 -18.812 -12.633 1 96.31 215 ASP A C 1
ATOM 1681 O O . ASP A 1 215 ? -21.578 -19.641 -12.023 1 96.31 215 ASP A O 1
ATOM 1685 N N . LYS A 1 216 ? -19.609 -18.969 -12.859 1 95.69 216 LYS A N 1
ATOM 1686 C CA . LYS A 1 216 ? -18.938 -20.203 -12.445 1 95.69 216 LYS A CA 1
ATOM 1687 C C . LYS A 1 216 ? -18.609 -20.172 -10.953 1 95.69 216 LYS A C 1
ATOM 1689 O O . LYS A 1 216 ? -18.281 -21.203 -10.367 1 95.69 216 LYS A O 1
ATOM 1694 N N . ILE A 1 217 ? -18.656 -19.047 -10.383 1 97.38 217 ILE A N 1
ATOM 1695 C CA . ILE A 1 217 ? -18.328 -18.891 -8.969 1 97.38 217 ILE A CA 1
ATOM 1696 C C . ILE A 1 217 ? -19.562 -19.156 -8.125 1 97.38 217 ILE A C 1
ATOM 1698 O O . ILE A 1 217 ? -20.5 -18.344 -8.117 1 97.38 217 ILE A O 1
ATOM 1702 N N . ASP A 1 218 ? -19.656 -20.219 -7.375 1 97.12 218 ASP A N 1
ATOM 1703 C CA . ASP A 1 218 ? -20.859 -20.562 -6.613 1 97.12 218 ASP A CA 1
ATOM 1704 C C . ASP A 1 218 ? -20.594 -20.516 -5.113 1 97.12 218 ASP A C 1
ATOM 1706 O O . ASP A 1 218 ? -21.453 -20.875 -4.312 1 97.12 218 ASP A O 1
ATOM 1710 N N . PHE A 1 219 ? -19.391 -20.125 -4.684 1 98.5 219 PHE A N 1
ATOM 1711 C CA . PHE A 1 219 ? -19.031 -20.125 -3.271 1 98.5 219 PHE A CA 1
ATOM 1712 C C . PHE A 1 219 ? -18.812 -18.719 -2.76 1 98.5 219 PHE A C 1
ATOM 1714 O O . PHE A 1 219 ? -18.219 -18.516 -1.701 1 98.5 219 PHE A O 1
ATOM 1721 N N . ALA A 1 220 ? -19.234 -17.672 -3.502 1 98.69 220 ALA A N 1
ATOM 1722 C CA . ALA A 1 220 ? -19.156 -16.266 -3.158 1 98.69 220 ALA A CA 1
ATOM 1723 C C . ALA A 1 220 ? -20.297 -15.484 -3.789 1 98.69 220 ALA A C 1
ATOM 1725 O O . ALA A 1 220 ? -20.953 -15.969 -4.715 1 98.69 220 ALA A O 1
ATOM 1726 N N . GLU A 1 221 ? -20.547 -14.375 -3.213 1 98.56 221 GLU A N 1
ATOM 1727 C CA . GLU A 1 221 ? -21.422 -13.43 -3.92 1 98.56 221 GLU A CA 1
ATOM 1728 C C . GLU A 1 221 ? -20.719 -12.859 -5.148 1 98.56 221 GLU A C 1
ATOM 1730 O O . GLU A 1 221 ? -19.484 -12.781 -5.191 1 98.56 221 GLU A O 1
ATOM 1735 N N . LYS A 1 222 ? -21.531 -12.57 -6.168 1 98.38 222 LYS A N 1
ATOM 1736 C CA . LYS A 1 222 ? -20.969 -12.078 -7.43 1 98.38 222 LYS A CA 1
ATOM 1737 C C . LYS A 1 222 ? -21.594 -10.734 -7.816 1 98.38 222 LYS A C 1
ATOM 1739 O O . LYS A 1 222 ? -22.781 -10.516 -7.629 1 98.38 222 LYS A O 1
ATOM 1744 N N . ARG A 1 223 ? -20.781 -9.859 -8.312 1 98.5 223 ARG A N 1
ATOM 1745 C CA . ARG A 1 223 ? -21.219 -8.57 -8.828 1 98.5 223 ARG A CA 1
ATOM 1746 C C . ARG A 1 223 ? -20.516 -8.234 -10.133 1 98.5 223 ARG A C 1
ATOM 1748 O O . ARG A 1 223 ? -19.312 -8.453 -10.273 1 98.5 223 ARG A O 1
ATOM 1755 N N . MET A 1 224 ? -21.297 -7.73 -11.07 1 98.5 224 MET A N 1
ATOM 1756 C CA . MET A 1 224 ? -20.719 -7.18 -12.289 1 98.5 224 MET A CA 1
ATOM 1757 C C . MET A 1 224 ? -20.156 -5.781 -12.047 1 98.5 224 MET A C 1
ATOM 1759 O O . MET A 1 224 ? -20.875 -4.891 -11.602 1 98.5 224 MET A O 1
ATOM 1763 N N . VAL A 1 225 ? -18.922 -5.57 -12.414 1 97.94 225 VAL A N 1
ATOM 1764 C CA . VAL A 1 225 ? -18.312 -4.27 -12.172 1 97.94 225 VAL A CA 1
ATOM 1765 C C . VAL A 1 225 ? -19.016 -3.205 -13.016 1 97.94 225 VAL A C 1
ATOM 1767 O O . VAL A 1 225 ? -19.078 -2.039 -12.617 1 97.94 225 VAL A O 1
ATOM 1770 N N . THR A 1 226 ? -19.531 -3.574 -14.141 1 96.56 226 THR A N 1
ATOM 1771 C CA . THR A 1 226 ? -20.141 -2.643 -15.078 1 96.56 226 THR A CA 1
ATOM 1772 C C . THR A 1 226 ? -21.516 -2.215 -14.578 1 96.56 226 THR A C 1
ATOM 1774 O O . THR A 1 226 ? -22.094 -1.235 -15.07 1 96.56 226 THR A O 1
ATOM 1777 N N . GLU A 1 227 ? -22.062 -2.945 -13.617 1 97.56 227 GLU A N 1
ATOM 1778 C CA . GLU A 1 227 ? -23.422 -2.684 -13.164 1 97.56 227 GLU A CA 1
ATOM 1779 C C . GLU A 1 227 ? -23.438 -2.148 -11.734 1 97.56 227 GLU A C 1
ATOM 1781 O O . GLU A 1 227 ? -24.438 -1.561 -11.297 1 97.56 227 GLU A O 1
ATOM 1786 N N . TYR A 1 228 ? -22.438 -2.414 -11.055 1 97.88 228 TYR A N 1
ATOM 1787 C CA . TYR A 1 228 ? -22.375 -2.016 -9.656 1 97.88 228 TYR A CA 1
ATOM 1788 C C . TYR A 1 228 ? -22.141 -0.515 -9.523 1 97.88 228 TYR A C 1
ATOM 1790 O O . TYR A 1 228 ? -21.25 0.043 -10.172 1 97.88 228 TYR A O 1
ATOM 1798 N N . ASP A 1 229 ? -22.875 0.201 -8.695 1 98.19 229 ASP A N 1
ATOM 1799 C CA . ASP A 1 229 ? -22.766 1.646 -8.523 1 98.19 229 ASP A CA 1
ATOM 1800 C C . ASP A 1 229 ? -21.75 1.999 -7.438 1 98.19 229 ASP A C 1
ATOM 1802 O O . ASP A 1 229 ? -22.125 2.41 -6.336 1 98.19 229 ASP A O 1
ATOM 1806 N N . PHE A 1 230 ? -20.5 1.973 -7.777 1 98.31 230 PHE A N 1
ATOM 1807 C CA . PHE A 1 230 ? -19.422 2.197 -6.828 1 98.31 230 PHE A CA 1
ATOM 1808 C C . PHE A 1 230 ? -19.516 3.594 -6.227 1 98.31 230 PHE A C 1
ATOM 1810 O O . PHE A 1 230 ? -19.094 3.812 -5.086 1 98.31 230 PHE A O 1
ATOM 1817 N N . ASP A 1 231 ? -20 4.578 -6.902 1 96.06 231 ASP A N 1
ATOM 1818 C CA . ASP A 1 231 ? -20 5.973 -6.477 1 96.06 231 ASP A CA 1
ATOM 1819 C C . ASP A 1 231 ? -21 6.191 -5.34 1 96.06 231 ASP A C 1
ATOM 1821 O O . ASP A 1 231 ? -20.812 7.074 -4.504 1 96.06 231 ASP A O 1
ATOM 1825 N N . ASN A 1 232 ? -22.016 5.352 -5.301 1 96.5 232 ASN A N 1
ATOM 1826 C CA . ASN A 1 232 ? -23.078 5.578 -4.316 1 96.5 232 ASN A CA 1
ATOM 1827 C C . ASN A 1 232 ? -23.203 4.406 -3.352 1 96.5 232 ASN A C 1
ATOM 1829 O O . ASN A 1 232 ? -24.109 4.379 -2.516 1 96.5 232 ASN A O 1
ATOM 1833 N N . SER A 1 233 ? -22.359 3.43 -3.523 1 96.94 233 SER A N 1
ATOM 1834 C CA . SER A 1 233 ? -22.375 2.299 -2.602 1 96.94 233 SER A CA 1
ATOM 1835 C C . SER A 1 233 ? -21.641 2.639 -1.305 1 96.94 233 SER A C 1
ATOM 1837 O O . SER A 1 233 ? -20.703 3.445 -1.305 1 96.94 233 SER A O 1
ATOM 1839 N N . PRO A 1 234 ? -22.109 2.088 -0.233 1 95.44 234 PRO A N 1
ATOM 1840 C CA . PRO A 1 234 ? -21.422 2.342 1.032 1 95.44 234 PRO A CA 1
ATOM 1841 C C . PRO A 1 234 ? -20.047 1.679 1.094 1 95.44 234 PRO A C 1
ATOM 1843 O O . PRO A 1 234 ? -19.781 0.718 0.364 1 95.44 234 PRO A O 1
ATOM 1846 N N . GLU A 1 235 ? -19.25 2.199 1.933 1 95.38 235 GLU A N 1
ATOM 1847 C CA . GLU A 1 235 ? -18.031 1.481 2.295 1 95.38 235 GLU A CA 1
ATOM 1848 C C . GLU A 1 235 ? -18.344 0.234 3.115 1 95.38 235 GLU A C 1
ATOM 1850 O O . GLU A 1 235 ? -18.828 0.333 4.242 1 95.38 235 GLU A O 1
ATOM 1855 N N . GLU A 1 236 ? -17.969 -0.914 2.559 1 96.75 236 GLU A N 1
ATOM 1856 C CA . GLU A 1 236 ? -18.438 -2.08 3.299 1 96.75 236 GLU A CA 1
ATOM 1857 C C . GLU A 1 236 ? -17.344 -3.129 3.438 1 96.75 236 GLU A C 1
ATOM 1859 O O . GLU A 1 236 ? -17.438 -4.016 4.289 1 96.75 236 GLU A O 1
ATOM 1864 N N . PHE A 1 237 ? -16.344 -3.082 2.664 1 98.69 237 PHE A N 1
ATOM 1865 C CA . PHE A 1 237 ? -15.367 -4.172 2.662 1 98.69 237 PHE A CA 1
ATOM 1866 C C . PHE A 1 237 ? -14.188 -3.852 3.572 1 98.69 237 PHE A C 1
ATOM 1868 O O . PHE A 1 237 ? -13.711 -2.717 3.598 1 98.69 237 PHE A O 1
ATOM 1875 N N . ASP A 1 238 ? -13.727 -4.84 4.316 1 98.56 238 ASP A N 1
ATOM 1876 C CA . ASP A 1 238 ? -12.547 -4.723 5.176 1 98.56 238 ASP A CA 1
ATOM 1877 C C . ASP A 1 238 ? -11.266 -4.969 4.383 1 98.56 238 ASP A C 1
ATOM 1879 O O . ASP A 1 238 ? -10.242 -4.332 4.641 1 98.56 238 ASP A O 1
ATOM 1883 N N . VAL A 1 239 ? -11.359 -5.895 3.475 1 98.88 239 VAL A N 1
ATOM 1884 C CA . VAL A 1 239 ? -10.219 -6.312 2.666 1 98.88 239 VAL A CA 1
ATOM 1885 C C . VAL A 1 239 ? -10.641 -6.441 1.204 1 98.88 239 VAL A C 1
ATOM 1887 O O . VAL A 1 239 ? -11.727 -6.949 0.908 1 98.88 239 VAL A O 1
ATOM 1890 N N . ILE A 1 240 ? -9.805 -5.988 0.34 1 98.94 240 ILE A N 1
ATOM 1891 C CA . ILE A 1 240 ? -10.055 -6.156 -1.086 1 98.94 240 ILE A CA 1
ATOM 1892 C C . ILE A 1 240 ? -8.82 -6.742 -1.767 1 98.94 240 ILE A C 1
ATOM 1894 O O . ILE A 1 240 ? -7.703 -6.266 -1.55 1 98.94 240 ILE A O 1
ATOM 1898 N N . PHE A 1 241 ? -9.008 -7.789 -2.545 1 98.94 241 PHE A N 1
ATOM 1899 C CA . PHE A 1 241 ? -7.977 -8.383 -3.387 1 98.94 241 PHE A CA 1
ATOM 1900 C C . PHE A 1 241 ? -8.125 -7.914 -4.832 1 98.94 241 PHE A C 1
ATOM 1902 O O . PHE A 1 241 ? -9.227 -7.883 -5.371 1 98.94 241 PHE A O 1
ATOM 1909 N N . GLU A 1 242 ? -7.059 -7.484 -5.41 1 98.81 242 GLU A N 1
ATOM 1910 C CA . GLU A 1 242 ? -7.039 -7.105 -6.82 1 98.81 242 GLU A CA 1
ATOM 1911 C C . GLU A 1 242 ? -6.305 -8.141 -7.66 1 98.81 242 GLU A C 1
ATOM 1913 O O . GLU A 1 242 ? -5.082 -8.289 -7.555 1 98.81 242 GLU A O 1
ATOM 1918 N N . ALA A 1 243 ? -6.984 -8.906 -8.469 1 97.88 243 ALA A N 1
ATOM 1919 C CA . ALA A 1 243 ? -6.422 -9.961 -9.297 1 97.88 243 ALA A CA 1
ATOM 1920 C C . ALA A 1 243 ? -6.773 -9.758 -10.766 1 97.88 243 ALA A C 1
ATOM 1922 O O . ALA A 1 243 ? -7.008 -10.719 -11.5 1 97.88 243 ALA A O 1
ATOM 1923 N N . THR A 1 244 ? -6.891 -8.578 -11.227 1 96.75 244 THR A N 1
ATOM 1924 C CA . THR A 1 244 ? -7.262 -8.281 -12.602 1 96.75 244 THR A CA 1
ATOM 1925 C C . THR A 1 244 ? -6.023 -8.156 -13.484 1 96.75 244 THR A C 1
ATOM 1927 O O . THR A 1 244 ? -5.926 -8.812 -14.523 1 96.75 244 THR A O 1
ATOM 1930 N N . GLY A 1 245 ? -5.062 -7.344 -13.117 1 92.62 245 GLY A N 1
ATOM 1931 C CA . GLY A 1 245 ? -3.842 -7.121 -13.875 1 92.62 245 GLY A CA 1
ATOM 1932 C C . GLY A 1 245 ? -4.059 -6.297 -15.133 1 92.62 245 GLY A C 1
ATOM 1933 O O . GLY A 1 245 ? -5.18 -5.852 -15.398 1 92.62 245 GLY A O 1
ATOM 1934 N N . GLY A 1 246 ? -3.004 -6.035 -15.875 1 91.62 246 GLY A N 1
ATOM 1935 C CA . GLY A 1 246 ? -3.09 -5.262 -17.094 1 91.62 246 GLY A CA 1
ATOM 1936 C C . GLY A 1 246 ? -3.723 -3.896 -16.891 1 91.62 246 GLY A C 1
ATOM 1937 O O . GLY A 1 246 ? -3.492 -3.242 -15.875 1 91.62 246 GLY A O 1
ATOM 1938 N N . ARG A 1 247 ? -4.441 -3.48 -17.859 1 90.12 247 ARG A N 1
ATOM 1939 C CA . ARG A 1 247 ? -5.023 -2.143 -17.844 1 90.12 247 ARG A CA 1
ATOM 1940 C C . ARG A 1 247 ? -6.172 -2.062 -16.844 1 90.12 247 ARG A C 1
ATOM 1942 O O . ARG A 1 247 ? -6.59 -0.969 -16.453 1 90.12 247 ARG A O 1
ATOM 1949 N N . PHE A 1 248 ? -6.637 -3.191 -16.422 1 94.44 248 PHE A N 1
ATOM 1950 C CA . PHE A 1 248 ? -7.812 -3.211 -15.562 1 94.44 248 PHE A CA 1
ATOM 1951 C C . PHE A 1 248 ? -7.418 -3.014 -14.102 1 94.44 248 PHE A C 1
ATOM 1953 O O . PHE A 1 248 ? -8.281 -2.797 -13.242 1 94.44 248 PHE A O 1
ATOM 1960 N N . SER A 1 249 ? -6.133 -3.082 -13.828 1 96.94 249 SER A N 1
ATOM 1961 C CA . SER A 1 249 ? -5.668 -2.896 -12.461 1 96.94 249 SER A CA 1
ATOM 1962 C C . SER A 1 249 ? -6.102 -1.542 -11.906 1 96.94 249 SER A C 1
ATOM 1964 O O . SER A 1 249 ? -6.59 -1.452 -10.781 1 96.94 249 SER A O 1
ATOM 1966 N N . SER A 1 250 ? -5.988 -0.508 -12.719 1 98.06 250 SER A N 1
ATOM 1967 C CA . SER A 1 250 ? -6.328 0.839 -12.273 1 98.06 250 SER A CA 1
ATOM 1968 C C . SER A 1 250 ? -7.809 0.95 -11.922 1 98.06 250 SER A C 1
ATOM 1970 O O . SER A 1 250 ? -8.164 1.454 -10.859 1 98.06 250 SER A O 1
ATOM 1972 N N . SER A 1 251 ? -8.672 0.487 -12.812 1 97.94 251 SER A N 1
ATOM 1973 C CA . SER A 1 251 ? -10.109 0.581 -12.562 1 97.94 251 SER A CA 1
ATOM 1974 C C . SER A 1 251 ? -10.508 -0.221 -11.328 1 97.94 251 SER A C 1
ATOM 1976 O O . SER A 1 251 ? -11.281 0.256 -10.492 1 97.94 251 SER A O 1
ATOM 1978 N N . ALA A 1 252 ? -9.969 -1.435 -11.195 1 98.62 252 ALA A N 1
ATOM 1979 C CA . ALA A 1 252 ? -10.297 -2.293 -10.062 1 98.62 252 ALA A CA 1
ATOM 1980 C C . ALA A 1 252 ? -9.883 -1.64 -8.742 1 98.62 252 ALA A C 1
ATOM 1982 O O . ALA A 1 252 ? -10.664 -1.593 -7.793 1 98.62 252 ALA A O 1
ATOM 1983 N N . ILE A 1 253 ? -8.68 -1.12 -8.711 1 98.81 253 ILE A N 1
ATOM 1984 C CA . ILE A 1 253 ? -8.156 -0.513 -7.488 1 98.81 253 ILE A CA 1
ATOM 1985 C C . ILE A 1 253 ? -8.969 0.728 -7.137 1 98.81 253 ILE A C 1
ATOM 1987 O O . ILE A 1 253 ? -9.422 0.88 -6 1 98.81 253 ILE A O 1
ATOM 1991 N N . ASN A 1 254 ? -9.203 1.568 -8.094 1 98.69 254 ASN A N 1
ATOM 1992 C CA . ASN A 1 254 ? -9.883 2.83 -7.809 1 98.69 254 ASN A CA 1
ATOM 1993 C C . ASN A 1 254 ? -11.359 2.613 -7.484 1 98.69 254 ASN A C 1
ATOM 1995 O O . ASN A 1 254 ? -11.922 3.316 -6.645 1 98.69 254 ASN A O 1
ATOM 1999 N N . GLU A 1 255 ? -12.016 1.687 -8.172 1 98.75 255 GLU A N 1
ATOM 2000 C CA . GLU A 1 255 ? -13.375 1.312 -7.785 1 98.75 255 GLU A CA 1
ATOM 2001 C C . GLU A 1 255 ? -13.391 0.691 -6.391 1 98.75 255 GLU A C 1
ATOM 2003 O O . GLU A 1 255 ? -14.289 0.981 -5.59 1 98.75 255 GLU A O 1
ATOM 2008 N N . GLY A 1 256 ? -12.398 -0.149 -6.086 1 98.88 256 GLY A N 1
ATOM 2009 C CA . GLY A 1 256 ? -12.266 -0.716 -4.754 1 98.88 256 GLY A CA 1
ATOM 2010 C C . GLY A 1 256 ? -12.109 0.334 -3.672 1 98.88 256 GLY A C 1
ATOM 2011 O O . GLY A 1 256 ? -12.688 0.203 -2.588 1 98.88 256 GLY A O 1
ATOM 2012 N N . ILE A 1 257 ? -11.352 1.342 -3.939 1 98.81 257 ILE A N 1
ATOM 2013 C CA . ILE A 1 257 ? -11.102 2.42 -2.988 1 98.81 257 ILE A CA 1
ATOM 2014 C C . ILE A 1 257 ? -12.422 3.068 -2.59 1 98.81 257 ILE A C 1
ATOM 2016 O O . ILE A 1 257 ? -12.602 3.475 -1.438 1 98.81 257 ILE A O 1
ATOM 2020 N N . LYS A 1 258 ? -13.391 3.137 -3.471 1 98.44 258 LYS A N 1
ATOM 2021 C CA . LYS A 1 258 ? -14.68 3.773 -3.207 1 98.44 258 LYS A CA 1
ATOM 2022 C C . LYS A 1 258 ? -15.492 2.973 -2.191 1 98.44 258 LYS A C 1
ATOM 2024 O O . LYS A 1 258 ? -16.297 3.537 -1.449 1 98.44 258 LYS A O 1
ATOM 2029 N N . VAL A 1 259 ? -15.25 1.637 -2.086 1 98.69 259 VAL A N 1
ATOM 2030 C CA . VAL A 1 259 ? -16.188 0.811 -1.336 1 98.69 259 VAL A CA 1
ATOM 2031 C C . VAL A 1 259 ? -15.469 0.132 -0.174 1 98.69 259 VAL A C 1
ATOM 2033 O O . VAL A 1 259 ? -16.094 -0.573 0.625 1 98.69 259 VAL A O 1
ATOM 2036 N N . ILE A 1 260 ? -14.188 0.273 -0.048 1 98.69 260 ILE A N 1
ATOM 2037 C CA . ILE A 1 260 ? -13.453 -0.284 1.082 1 98.69 260 ILE A CA 1
ATOM 2038 C C . ILE A 1 260 ? -13.625 0.616 2.305 1 98.69 260 ILE A C 1
ATOM 2040 O O . ILE A 1 260 ? -13.703 1.84 2.176 1 98.69 260 ILE A O 1
ATOM 2044 N N . LYS A 1 261 ? -13.672 0.004 3.424 1 97.5 261 LYS A N 1
ATOM 2045 C CA . LYS A 1 261 ? -13.789 0.735 4.68 1 97.5 261 LYS A CA 1
ATOM 2046 C C . LYS A 1 261 ? -12.5 1.494 4.996 1 97.5 261 LYS A C 1
ATOM 2048 O O . LYS A 1 261 ? -11.43 1.135 4.512 1 97.5 261 LYS A O 1
ATOM 2053 N N . ARG A 1 262 ? -12.648 2.564 5.789 1 96.69 262 ARG A N 1
ATOM 2054 C CA . ARG A 1 262 ? -11.477 3.24 6.332 1 96.69 262 ARG A CA 1
ATOM 2055 C C . ARG A 1 262 ? -10.562 2.256 7.043 1 96.69 262 ARG A C 1
ATOM 2057 O O . ARG A 1 262 ? -11.031 1.336 7.719 1 96.69 262 ARG A O 1
ATOM 2064 N N . THR A 1 263 ? -9.242 2.482 6.812 1 96.81 263 THR A N 1
ATOM 2065 C CA . THR A 1 263 ? -8.18 1.675 7.391 1 96.81 263 THR A CA 1
ATOM 2066 C C . THR A 1 263 ? -8.219 0.25 6.844 1 96.81 263 THR A C 1
ATOM 2068 O O . THR A 1 263 ? -7.645 -0.664 7.438 1 96.81 263 THR A O 1
ATOM 2071 N N . GLY A 1 264 ? -9.008 0.024 5.801 1 97.75 264 GLY A N 1
ATOM 2072 C CA . GLY A 1 264 ? -9.023 -1.277 5.152 1 97.75 264 GLY A CA 1
ATOM 2073 C C . GLY A 1 264 ? -7.723 -1.603 4.441 1 97.75 264 GLY A C 1
ATOM 2074 O O . GLY A 1 264 ? -6.816 -0.767 4.379 1 97.75 264 GLY A O 1
ATOM 2075 N N . SER A 1 265 ? -7.641 -2.855 3.924 1 98.62 265 SER A N 1
ATOM 2076 C CA . SER A 1 265 ? -6.414 -3.312 3.275 1 98.62 265 SER A CA 1
ATOM 2077 C C . SER A 1 265 ? -6.695 -3.828 1.868 1 98.62 265 SER A C 1
ATOM 2079 O O . SER A 1 265 ? -7.699 -4.504 1.638 1 98.62 265 SER A O 1
ATOM 2081 N N . PHE A 1 266 ? -5.793 -3.383 1.006 1 98.62 266 PHE A N 1
ATOM 2082 C CA . PHE A 1 266 ? -5.723 -3.969 -0.328 1 98.62 266 PHE A CA 1
ATOM 2083 C C . PHE A 1 266 ? -4.621 -5.02 -0.402 1 98.62 266 PHE A C 1
ATOM 2085 O O . PHE A 1 266 ? -3.549 -4.844 0.184 1 98.62 266 PHE A O 1
ATOM 2092 N N . VAL A 1 267 ? -4.891 -6.043 -1.108 1 98.88 267 VAL A N 1
ATOM 2093 C CA . VAL A 1 267 ? -3.844 -6.973 -1.525 1 98.88 267 VAL A CA 1
ATOM 2094 C C . VAL A 1 267 ? -3.762 -7.008 -3.049 1 98.88 267 VAL A C 1
ATOM 2096 O O . VAL A 1 267 ? -4.703 -7.441 -3.719 1 98.88 267 VAL A O 1
ATOM 2099 N N . LEU A 1 268 ? -2.676 -6.551 -3.557 1 98.81 268 LEU A N 1
ATOM 2100 C CA . LEU A 1 268 ? -2.475 -6.453 -5 1 98.81 268 LEU A CA 1
ATOM 2101 C C . LEU A 1 268 ? -1.801 -7.711 -5.539 1 98.81 268 LEU A C 1
ATOM 2103 O O . LEU A 1 268 ? -0.709 -8.078 -5.098 1 98.81 268 LEU A O 1
ATOM 2107 N N . MET A 1 269 ? -2.473 -8.305 -6.531 1 97.94 269 MET A N 1
ATOM 2108 C CA . MET A 1 269 ? -1.952 -9.539 -7.125 1 97.94 269 MET A CA 1
ATOM 2109 C C . MET A 1 269 ? -1.815 -9.391 -8.641 1 97.94 269 MET A C 1
ATOM 2111 O O . MET A 1 269 ? -1.118 -10.18 -9.281 1 97.94 269 MET A O 1
ATOM 2115 N N . GLY A 1 270 ? -2.502 -8.445 -9.211 1 96.31 270 GLY A N 1
ATOM 2116 C CA . GLY A 1 270 ? -2.576 -8.32 -10.664 1 96.31 270 GLY A CA 1
ATOM 2117 C C . GLY A 1 270 ? -1.279 -7.848 -11.289 1 96.31 270 GLY A C 1
ATOM 2118 O O . GLY A 1 270 ? -0.763 -6.789 -10.93 1 96.31 270 GLY A O 1
ATOM 2119 N N . VAL A 1 271 ? -0.821 -8.578 -12.266 1 93.69 271 VAL A N 1
ATOM 2120 C CA . VAL A 1 271 ? 0.44 -8.25 -12.922 1 93.69 271 VAL A CA 1
ATOM 2121 C C . VAL A 1 271 ? 0.177 -7.348 -14.125 1 93.69 271 VAL A C 1
ATOM 2123 O O . VAL A 1 271 ? -0.763 -7.582 -14.891 1 93.69 271 VAL A O 1
ATOM 2126 N N . THR A 1 272 ? 0.916 -6.32 -14.227 1 92.19 272 THR A N 1
ATOM 2127 C CA . THR A 1 272 ? 0.867 -5.434 -15.383 1 92.19 272 THR A CA 1
ATOM 2128 C C . THR A 1 272 ? 2.25 -4.863 -15.688 1 92.19 272 THR A C 1
ATOM 2130 O O . THR A 1 272 ? 3.08 -4.723 -14.781 1 92.19 272 THR A O 1
ATOM 2133 N N . GLU A 1 273 ? 2.496 -4.645 -16.938 1 87.44 273 GLU A N 1
ATOM 2134 C CA . GLU A 1 273 ? 3.766 -4.055 -17.344 1 87.44 273 GLU A CA 1
ATOM 2135 C C . GLU A 1 273 ? 3.695 -2.531 -17.328 1 87.44 273 GLU A C 1
ATOM 2137 O O . GLU A 1 273 ? 4.723 -1.855 -17.422 1 87.44 273 GLU A O 1
ATOM 2142 N N . ASP A 1 274 ? 2.512 -2.033 -17.188 1 93.19 274 ASP A N 1
ATOM 2143 C CA . ASP A 1 274 ? 2.305 -0.589 -17.219 1 93.19 274 ASP A CA 1
ATOM 2144 C C . ASP A 1 274 ? 2.227 -0.006 -15.812 1 93.19 274 ASP A C 1
ATOM 2146 O O . ASP A 1 274 ? 1.955 -0.728 -14.852 1 93.19 274 ASP A O 1
ATOM 2150 N N . LEU A 1 275 ? 2.531 1.302 -15.773 1 97.56 275 LEU A N 1
ATOM 2151 C CA . LEU A 1 275 ? 2.238 1.992 -14.523 1 97.56 275 LEU A CA 1
ATOM 2152 C C . LEU A 1 275 ? 0.736 2.035 -14.258 1 97.56 275 LEU A C 1
ATOM 2154 O O . LEU A 1 275 ? -0.056 2.172 -15.195 1 97.56 275 LEU A O 1
ATOM 2158 N N . VAL A 1 276 ? 0.341 1.976 -13.062 1 98.5 276 VAL A N 1
ATOM 2159 C CA . VAL A 1 276 ? -1.072 1.938 -12.703 1 98.5 276 VAL A CA 1
ATOM 2160 C C . VAL A 1 276 ? -1.47 3.25 -12.023 1 98.5 276 VAL A C 1
ATOM 2162 O O . VAL A 1 276 ? -1.011 3.551 -10.922 1 98.5 276 VAL A O 1
ATOM 2165 N N . PRO A 1 277 ? -2.291 4.102 -12.688 1 98.44 277 PRO A N 1
ATOM 2166 C CA . PRO A 1 277 ? -2.803 5.297 -12.008 1 98.44 277 PRO A CA 1
ATOM 2167 C C . PRO A 1 277 ? -3.686 4.957 -10.812 1 98.44 277 PRO A C 1
ATOM 2169 O O . PRO A 1 277 ? -4.684 4.242 -10.953 1 98.44 277 PRO A O 1
ATOM 2172 N N . ILE A 1 278 ? -3.391 5.449 -9.602 1 98.69 278 ILE A N 1
ATOM 2173 C CA . ILE A 1 278 ? -4.105 5.145 -8.367 1 98.69 278 ILE A CA 1
ATOM 2174 C C . ILE A 1 278 ? -4.523 6.441 -7.68 1 98.69 278 ILE A C 1
ATOM 2176 O O . ILE A 1 278 ? -3.756 7.402 -7.633 1 98.69 278 ILE A O 1
ATOM 2180 N N . ASP A 1 279 ? -5.711 6.484 -7.164 1 98.19 279 ASP A N 1
ATOM 2181 C CA . ASP A 1 279 ? -6.199 7.602 -6.363 1 98.19 279 ASP A CA 1
ATOM 2182 C C . ASP A 1 279 ? -5.57 7.594 -4.973 1 98.19 279 ASP A C 1
ATOM 2184 O O . ASP A 1 279 ? -6.227 7.25 -3.988 1 98.19 279 ASP A O 1
ATOM 2188 N N . THR A 1 280 ? -4.336 8.148 -4.902 1 98.19 280 THR A N 1
ATOM 2189 C CA . THR A 1 280 ? -3.637 8.125 -3.623 1 98.19 280 THR A CA 1
ATOM 2190 C C . THR A 1 280 ? -4.273 9.102 -2.639 1 98.19 280 THR A C 1
ATOM 2192 O O . THR A 1 280 ? -4.09 8.977 -1.426 1 98.19 280 THR A O 1
ATOM 2195 N N . ARG A 1 281 ? -4.977 10.102 -3.084 1 94.75 281 ARG A N 1
ATOM 2196 C CA . ARG A 1 281 ? -5.68 11.016 -2.188 1 94.75 281 ARG A CA 1
ATOM 2197 C C . ARG A 1 281 ? -6.59 10.25 -1.234 1 94.75 281 ARG A C 1
ATOM 2199 O O . ARG A 1 281 ? -6.535 10.453 -0.019 1 94.75 281 ARG A O 1
ATOM 2206 N N . ASP A 1 282 ? -7.387 9.383 -1.82 1 96.75 282 ASP A N 1
ATOM 2207 C CA . ASP A 1 282 ? -8.32 8.617 -1 1 96.75 282 ASP A CA 1
ATOM 2208 C C . ASP A 1 282 ? -7.598 7.539 -0.197 1 96.75 282 ASP A C 1
ATOM 2210 O O . ASP A 1 282 ? -8.031 7.176 0.898 1 96.75 282 ASP A O 1
ATOM 2214 N N . VAL A 1 283 ? -6.453 7.035 -0.748 1 98.56 283 VAL A N 1
ATOM 2215 C CA . VAL A 1 283 ? -5.625 6.113 0.026 1 98.56 283 VAL A CA 1
ATOM 2216 C C . VAL A 1 283 ? -5.184 6.785 1.323 1 98.56 283 VAL A C 1
ATOM 2218 O O . VAL A 1 283 ? -5.23 6.176 2.395 1 98.56 283 VAL A O 1
ATOM 2221 N N . LEU A 1 284 ? -4.797 8.039 1.245 1 97.62 284 LEU A N 1
ATOM 2222 C CA . LEU A 1 284 ? -4.402 8.805 2.426 1 97.62 284 LEU A CA 1
ATOM 2223 C C . LEU A 1 284 ? -5.602 9.07 3.328 1 97.62 284 LEU A C 1
ATOM 2225 O O . LEU A 1 284 ? -5.555 8.789 4.527 1 97.62 284 LEU A O 1
ATOM 2229 N N . GLU A 1 285 ? -6.648 9.609 2.781 1 94.75 285 GLU A N 1
ATOM 2230 C CA . GLU A 1 285 ? -7.824 10.039 3.527 1 94.75 285 GLU A CA 1
ATOM 2231 C C . GLU A 1 285 ? -8.414 8.883 4.336 1 94.75 285 GLU A C 1
ATOM 2233 O O . GLU A 1 285 ? -8.875 9.078 5.465 1 94.75 285 GLU A O 1
ATOM 2238 N N . LYS A 1 286 ? -8.367 7.668 3.744 1 97.12 286 LYS A N 1
ATOM 2239 C CA . LYS A 1 286 ? -9.008 6.512 4.371 1 97.12 286 LYS A CA 1
ATOM 2240 C C . LYS A 1 286 ? -8.008 5.723 5.207 1 97.12 286 LYS A C 1
ATOM 2242 O O . LYS A 1 286 ? -8.383 4.77 5.895 1 97.12 286 LYS A O 1
ATOM 2247 N N . GLY A 1 287 ? -6.707 6.086 5.156 1 97.88 287 GLY A N 1
ATOM 2248 C CA . GLY A 1 287 ? -5.699 5.328 5.883 1 97.88 287 GLY A CA 1
ATOM 2249 C C . GLY A 1 287 ? -5.566 3.895 5.402 1 97.88 287 GLY A C 1
ATOM 2250 O O . GLY A 1 287 ? -5.492 2.967 6.211 1 97.88 287 GLY A O 1
ATOM 2251 N N . LEU A 1 288 ? -5.555 3.705 4.09 1 98.62 288 LEU A N 1
ATOM 2252 C CA . LEU A 1 288 ? -5.531 2.359 3.527 1 98.62 288 LEU A CA 1
ATOM 2253 C C . LEU A 1 288 ? -4.113 1.797 3.521 1 98.62 288 LEU A C 1
ATOM 2255 O O . LEU A 1 288 ? -3.139 2.555 3.523 1 98.62 288 LEU A O 1
ATOM 2259 N N . THR A 1 289 ? -4.031 0.517 3.566 1 98.69 289 THR A N 1
ATOM 2260 C CA . THR A 1 289 ? -2.781 -0.206 3.363 1 98.69 289 THR A CA 1
ATOM 2261 C C . THR A 1 289 ? -2.846 -1.057 2.098 1 98.69 289 THR A C 1
ATOM 2263 O O . THR A 1 289 ? -3.844 -1.737 1.852 1 98.69 289 THR A O 1
ATOM 2266 N N . LEU A 1 290 ? -1.835 -0.963 1.281 1 98.88 290 LEU A N 1
ATOM 2267 C CA . LEU A 1 290 ? -1.72 -1.79 0.084 1 98.88 290 LEU A CA 1
ATOM 2268 C C . LEU A 1 290 ? -0.538 -2.746 0.195 1 98.88 290 LEU A C 1
ATOM 2270 O O . LEU A 1 290 ? 0.594 -2.316 0.428 1 98.88 290 LEU A O 1
ATOM 2274 N N . HIS A 1 291 ? -0.84 -4.012 0.047 1 98.62 291 HIS A N 1
ATOM 2275 C CA . HIS A 1 291 ? 0.191 -5.043 0.04 1 98.62 291 HIS A CA 1
ATOM 2276 C C . HIS A 1 291 ? 0.425 -5.578 -1.369 1 98.62 291 HIS A C 1
ATOM 2278 O O . HIS A 1 291 ? -0.516 -6.023 -2.033 1 98.62 291 HIS A O 1
ATOM 2284 N N . GLY A 1 292 ? 1.655 -5.496 -1.788 1 98.5 292 GLY A N 1
ATOM 2285 C CA . GLY A 1 292 ? 2.02 -6.23 -2.99 1 98.5 292 GLY A CA 1
ATOM 2286 C C . GLY A 1 292 ? 2.475 -7.648 -2.707 1 98.5 292 GLY A C 1
ATOM 2287 O O . GLY A 1 292 ? 3.17 -7.898 -1.72 1 98.5 292 GLY A O 1
ATOM 2288 N N . THR A 1 293 ? 2.023 -8.531 -3.568 1 97.19 293 THR A N 1
ATOM 2289 C CA . THR A 1 293 ? 2.41 -9.914 -3.338 1 97.19 293 THR A CA 1
ATOM 2290 C C . THR A 1 293 ? 2.652 -10.633 -4.664 1 97.19 293 THR A C 1
ATOM 2292 O O . THR A 1 293 ? 1.998 -10.344 -5.664 1 97.19 293 THR A O 1
ATOM 2295 N N . SER A 1 294 ? 3.648 -11.445 -4.645 1 92.06 294 SER A N 1
ATOM 2296 C CA . SER A 1 294 ? 3.945 -12.305 -5.789 1 92.06 294 SER A CA 1
ATOM 2297 C C . SER A 1 294 ? 4.438 -13.672 -5.336 1 92.06 294 SER A C 1
ATOM 2299 O O . SER A 1 294 ? 5.039 -13.805 -4.27 1 92.06 294 SER A O 1
ATOM 2301 N N . ARG A 1 295 ? 4.152 -14.656 -6.082 1 92.88 295 ARG A N 1
ATOM 2302 C CA . ARG A 1 295 ? 4.672 -16 -5.875 1 92.88 295 ARG A CA 1
ATOM 2303 C C . ARG A 1 295 ? 4.27 -16.547 -4.508 1 92.88 295 ARG A C 1
ATOM 2305 O O . ARG A 1 295 ? 3.264 -16.109 -3.939 1 92.88 295 ARG A O 1
ATOM 2312 N N . SER A 1 296 ? 4.695 -17.672 -4.207 1 96.25 296 SER A N 1
ATOM 2313 C CA . SER A 1 296 ? 4.438 -18.344 -2.938 1 96.25 296 SER A CA 1
ATOM 2314 C C . SER A 1 296 ? 5.637 -19.172 -2.5 1 96.25 296 SER A C 1
ATOM 2316 O O . SER A 1 296 ? 6.723 -19.062 -3.078 1 96.25 296 SER A O 1
ATOM 2318 N N . THR A 1 297 ? 5.508 -19.859 -1.395 1 95.62 297 THR A N 1
ATOM 2319 C CA . THR A 1 297 ? 6.566 -20.688 -0.833 1 95.62 297 THR A CA 1
ATOM 2320 C C . THR A 1 297 ? 6.129 -22.141 -0.767 1 95.62 297 THR A C 1
ATOM 2322 O O . THR A 1 297 ? 4.945 -22.453 -0.909 1 95.62 297 THR A O 1
ATOM 2325 N N . THR A 1 298 ? 7.094 -23 -0.575 1 97.38 298 THR A N 1
ATOM 2326 C CA . THR A 1 298 ? 6.781 -24.422 -0.439 1 97.38 298 THR A CA 1
ATOM 2327 C C . THR A 1 298 ? 5.875 -24.672 0.766 1 97.38 298 THR A C 1
ATOM 2329 O O . THR A 1 298 ? 5.02 -25.547 0.737 1 97.38 298 THR A O 1
ATOM 2332 N N . SER A 1 299 ? 6.07 -23.859 1.812 1 97.5 299 SER A N 1
ATOM 2333 C CA . SER A 1 299 ? 5.184 -23.969 2.967 1 97.5 299 SER A CA 1
ATOM 2334 C C . SER A 1 299 ? 3.734 -23.703 2.578 1 97.5 299 SER A C 1
ATOM 2336 O O . SER A 1 299 ? 2.82 -24.359 3.082 1 97.5 299 SER A O 1
ATOM 2338 N N . ASP A 1 300 ? 3.527 -22.766 1.712 1 98.38 300 ASP A N 1
ATOM 2339 C CA . ASP A 1 300 ? 2.188 -22.484 1.201 1 98.38 300 ASP A CA 1
ATOM 2340 C C . ASP A 1 300 ? 1.634 -23.688 0.444 1 98.38 300 ASP A C 1
ATOM 2342 O O . ASP A 1 300 ? 0.443 -24 0.536 1 98.38 300 ASP A O 1
ATOM 2346 N N . PHE A 1 301 ? 2.469 -24.375 -0.335 1 98.75 301 PHE A N 1
ATOM 2347 C CA . PHE A 1 301 ? 2.053 -25.562 -1.071 1 98.75 301 PHE A CA 1
ATOM 2348 C C . PHE A 1 301 ? 1.541 -26.641 -0.121 1 98.75 301 PHE A C 1
ATOM 2350 O O . PHE A 1 301 ? 0.507 -27.266 -0.375 1 98.75 301 PHE A O 1
ATOM 2357 N N . ARG A 1 302 ? 2.254 -26.859 0.93 1 98.69 302 ARG A N 1
ATOM 2358 C CA . ARG A 1 302 ? 1.844 -27.859 1.902 1 98.69 302 ARG A CA 1
ATOM 2359 C C . ARG A 1 302 ? 0.46 -27.547 2.463 1 98.69 302 ARG A C 1
ATOM 2361 O O . ARG A 1 302 ? -0.376 -28.453 2.602 1 98.69 302 ARG A O 1
ATOM 2368 N N . ILE A 1 303 ? 0.245 -26.266 2.732 1 98.69 303 ILE A N 1
ATOM 2369 C CA . ILE A 1 303 ? -1.035 -25.844 3.291 1 98.69 303 ILE A CA 1
ATOM 2370 C C . ILE A 1 303 ? -2.145 -26.078 2.27 1 98.69 303 ILE A C 1
ATOM 2372 O O . ILE A 1 303 ? -3.188 -26.641 2.594 1 98.69 303 ILE A O 1
ATOM 2376 N N . VAL A 1 304 ? -1.926 -25.688 1.064 1 98.81 304 VAL A N 1
ATOM 2377 C CA . VAL A 1 304 ? -2.939 -25.766 0.019 1 98.81 304 VAL A CA 1
ATOM 2378 C C . VAL A 1 304 ? -3.227 -27.234 -0.309 1 98.81 304 VAL A C 1
ATOM 2380 O O . VAL A 1 304 ? -4.387 -27.641 -0.392 1 98.81 304 VAL A O 1
ATOM 2383 N N . VAL A 1 305 ? -2.184 -28.062 -0.467 1 98.88 305 VAL A N 1
ATOM 2384 C CA . VAL A 1 305 ? -2.354 -29.469 -0.8 1 98.88 305 VAL A CA 1
ATOM 2385 C C . VAL A 1 305 ? -3.096 -30.172 0.328 1 98.88 305 VAL A C 1
ATOM 2387 O O . VAL A 1 305 ? -3.98 -31 0.076 1 98.88 305 VAL A O 1
ATOM 2390 N N . ASN A 1 306 ? -2.697 -29.828 1.54 1 98.69 306 ASN A N 1
ATOM 2391 C CA . ASN A 1 306 ? -3.408 -30.391 2.684 1 98.69 306 ASN A CA 1
ATOM 2392 C C . ASN A 1 306 ? -4.879 -29.984 2.684 1 98.69 306 ASN A C 1
ATOM 2394 O O . ASN A 1 306 ? -5.754 -30.797 2.975 1 98.69 306 ASN A O 1
ATOM 2398 N N . ALA A 1 307 ? -5.156 -28.766 2.402 1 98.75 307 ALA A N 1
ATOM 2399 C CA . ALA A 1 307 ? -6.531 -28.281 2.346 1 98.75 307 ALA A CA 1
ATOM 2400 C C . ALA A 1 307 ? -7.328 -29 1.269 1 98.75 307 ALA A C 1
ATOM 2402 O O . ALA A 1 307 ? -8.492 -29.359 1.482 1 98.75 307 ALA A O 1
ATOM 2403 N N . LEU A 1 308 ? -6.734 -29.203 0.119 1 98.69 308 LEU A N 1
ATOM 2404 C CA . LEU A 1 308 ? -7.379 -29.953 -0.952 1 98.69 308 LEU A CA 1
ATOM 2405 C C . LEU A 1 308 ? -7.734 -31.375 -0.49 1 98.69 308 LEU A C 1
ATOM 2407 O O . LEU A 1 308 ? -8.852 -31.844 -0.713 1 98.69 308 LEU A O 1
ATOM 2411 N N . SER A 1 309 ? -6.836 -32 0.195 1 98.56 309 SER A N 1
ATOM 2412 C CA . SER A 1 309 ? -7.012 -33.375 0.623 1 98.56 309 SER A CA 1
ATOM 2413 C C . SER A 1 309 ? -8.125 -33.5 1.658 1 98.56 309 SER A C 1
ATOM 2415 O O . SER A 1 309 ? -8.742 -34.562 1.794 1 98.56 309 SER A O 1
ATOM 2417 N N . ARG A 1 310 ? -8.414 -32.375 2.322 1 98.31 310 ARG A N 1
ATOM 2418 C CA . ARG A 1 310 ? -9.336 -32.469 3.451 1 98.31 310 ARG A CA 1
ATOM 2419 C C . ARG A 1 310 ? -10.695 -31.875 3.088 1 98.31 310 ARG A C 1
ATOM 2421 O O . ARG A 1 310 ? -11.625 -31.906 3.896 1 98.31 310 ARG A O 1
ATOM 2428 N N . ASN A 1 311 ? -10.836 -31.375 1.917 1 98.25 311 ASN A N 1
ATOM 2429 C CA . ASN A 1 311 ? -12.062 -30.656 1.578 1 98.25 311 ASN A CA 1
ATOM 2430 C C . ASN A 1 311 ? -12.523 -30.984 0.16 1 98.25 311 ASN A C 1
ATOM 2432 O O . ASN A 1 311 ? -12.102 -30.328 -0.798 1 98.25 311 ASN A O 1
ATOM 2436 N N . ASP A 1 312 ? -13.484 -31.797 0.041 1 97.94 312 ASP A N 1
ATOM 2437 C CA . ASP A 1 312 ? -14.008 -32.25 -1.249 1 97.94 312 ASP A CA 1
ATOM 2438 C C . ASP A 1 312 ? -14.656 -31.094 -2.008 1 97.94 312 ASP A C 1
ATOM 2440 O O . ASP A 1 312 ? -14.586 -31.031 -3.238 1 97.94 312 ASP A O 1
ATOM 2444 N N . GLU A 1 313 ? -15.266 -30.203 -1.271 1 98.31 313 GLU A N 1
ATOM 2445 C CA . GLU A 1 313 ? -15.914 -29.062 -1.911 1 98.31 313 GLU A CA 1
ATOM 2446 C C . GLU A 1 313 ? -14.891 -28.141 -2.564 1 98.31 313 GLU A C 1
ATOM 2448 O O . GLU A 1 313 ? -15.164 -27.547 -3.607 1 98.31 313 GLU A O 1
ATOM 2453 N N . TYR A 1 314 ? -13.758 -28.047 -1.896 1 98.56 314 TYR A N 1
ATOM 2454 C CA . TYR A 1 314 ? -12.68 -27.266 -2.479 1 98.56 314 TYR A CA 1
ATOM 2455 C C . TYR A 1 314 ? -12.203 -27.875 -3.793 1 98.56 314 TYR A C 1
ATOM 2457 O O . TYR A 1 314 ? -12.086 -27.172 -4.801 1 98.56 314 TYR A O 1
ATOM 2465 N N . MET A 1 315 ? -12.039 -29.141 -3.857 1 98.62 315 MET A N 1
ATOM 2466 C CA . MET A 1 315 ? -11.617 -29.828 -5.074 1 98.62 315 MET A CA 1
ATOM 2467 C C . MET A 1 315 ? -12.672 -29.688 -6.172 1 98.62 315 MET A C 1
ATOM 2469 O O . MET A 1 315 ? -12.328 -29.453 -7.336 1 98.62 315 MET A O 1
ATOM 2473 N N . GLU A 1 316 ? -13.922 -29.812 -5.77 1 98.25 316 GLU A N 1
ATOM 2474 C CA . GLU A 1 316 ? -15 -29.688 -6.742 1 98.25 316 GLU A CA 1
ATOM 2475 C C . GLU A 1 316 ? -15.023 -28.281 -7.352 1 98.25 316 GLU A C 1
ATOM 2477 O O . GLU A 1 316 ? -15.273 -28.125 -8.547 1 98.25 316 GLU A O 1
ATOM 2482 N N . ALA A 1 317 ? -14.797 -27.312 -6.48 1 98.38 317 ALA A N 1
ATOM 2483 C CA . ALA A 1 317 ? -14.727 -25.953 -6.984 1 98.38 317 ALA A CA 1
ATOM 2484 C C . ALA A 1 317 ? -13.625 -25.797 -8.023 1 98.38 317 ALA A C 1
ATOM 2486 O O . ALA A 1 317 ? -13.82 -25.172 -9.062 1 98.38 317 ALA A O 1
ATOM 2487 N N . LEU A 1 318 ? -12.484 -26.406 -7.812 1 98.5 318 LEU A N 1
ATOM 2488 C CA . LEU A 1 318 ? -11.352 -26.266 -8.719 1 98.5 318 LEU A CA 1
ATOM 2489 C C . LEU A 1 318 ? -11.586 -27.047 -10.008 1 98.5 318 LEU A C 1
ATOM 2491 O O . LEU A 1 318 ? -11.055 -26.703 -11.062 1 98.5 318 LEU A O 1
ATOM 2495 N N . ARG A 1 319 ? -12.344 -28.078 -9.945 1 97.56 319 ARG A N 1
ATOM 2496 C CA . ARG A 1 319 ? -12.625 -28.922 -11.102 1 97.56 319 ARG A CA 1
ATOM 2497 C C . ARG A 1 319 ? -13.266 -28.109 -12.227 1 97.56 319 ARG A C 1
ATOM 2499 O O . ARG A 1 319 ? -13.125 -28.438 -13.398 1 97.56 319 ARG A O 1
ATOM 2506 N N . LYS A 1 320 ? -13.961 -27.047 -11.859 1 97.12 320 LYS A N 1
ATOM 2507 C CA . LYS A 1 320 ? -14.633 -26.203 -12.836 1 97.12 320 LYS A CA 1
ATOM 2508 C C . LYS A 1 320 ? -13.617 -25.516 -13.75 1 97.12 320 LYS A C 1
ATOM 2510 O O . LYS A 1 320 ? -13.977 -25.031 -14.828 1 97.12 320 LYS A O 1
ATOM 2515 N N . LEU A 1 321 ? -12.367 -25.438 -13.359 1 97.5 321 LEU A N 1
ATOM 2516 C CA . LEU A 1 321 ? -11.328 -24.75 -14.117 1 97.5 321 LEU A CA 1
ATOM 2517 C C . LEU A 1 321 ? -10.688 -25.672 -15.133 1 97.5 321 LEU A C 1
ATOM 2519 O O . LEU A 1 321 ? -9.883 -25.25 -15.961 1 97.5 321 LEU A O 1
ATOM 2523 N N . LEU A 1 322 ? -10.992 -26.922 -15.102 1 96.88 322 LEU A N 1
ATOM 2524 C CA . LEU A 1 322 ? -10.383 -27.891 -16 1 96.88 322 LEU A CA 1
ATOM 2525 C C . LEU A 1 322 ? -10.898 -27.719 -17.438 1 96.88 322 LEU A C 1
ATOM 2527 O O . LEU A 1 322 ? -12.086 -27.469 -17.641 1 96.88 322 LEU A O 1
ATOM 2531 N N . PRO A 1 323 ? -10.023 -27.812 -18.359 1 94.62 323 PRO A N 1
ATOM 2532 C CA . PRO A 1 323 ? -10.469 -27.766 -19.75 1 94.62 323 PRO A CA 1
ATOM 2533 C C . PRO A 1 323 ? -11.305 -28.969 -20.141 1 94.62 323 PRO A C 1
ATOM 2535 O O . PRO A 1 323 ? -11.211 -30.031 -19.516 1 94.62 323 PRO A O 1
ATOM 2538 N N . LYS A 1 324 ? -12.055 -28.75 -21.172 1 89.25 324 LYS A N 1
ATOM 2539 C CA . LYS A 1 324 ? -12.906 -29.828 -21.672 1 89.25 324 LYS A CA 1
ATOM 2540 C C . LYS A 1 324 ? -12.078 -30.906 -22.359 1 89.25 324 LYS A C 1
ATOM 2542 O O . LYS A 1 324 ? -12.391 -32.094 -22.266 1 89.25 324 LYS A O 1
ATOM 2547 N N . GLU A 1 325 ? -11.094 -30.422 -23 1 89.06 325 GLU A N 1
ATOM 2548 C CA . GLU A 1 325 ? -10.289 -31.375 -23.766 1 89.06 325 GLU A CA 1
ATOM 2549 C C . GLU A 1 325 ? -8.898 -31.531 -23.172 1 89.06 325 GLU A C 1
ATOM 2551 O O . GLU A 1 325 ? -8.336 -30.562 -22.641 1 89.06 325 GLU A O 1
ATOM 2556 N N . LYS A 1 326 ? -8.445 -32.719 -23.312 1 89.56 326 LYS A N 1
ATOM 2557 C CA . LYS A 1 326 ? -7.082 -33 -22.875 1 89.56 326 LYS A CA 1
ATOM 2558 C C . LYS A 1 326 ? -6.07 -32.625 -23.953 1 89.56 326 LYS A C 1
ATOM 2560 O O . LYS A 1 326 ? -6.324 -32.812 -25.156 1 89.56 326 LYS A O 1
ATOM 2565 N N . THR A 1 327 ? -5.059 -32.062 -23.625 1 97.06 327 THR A N 1
ATOM 2566 C CA . THR A 1 327 ? -3.932 -31.797 -24.516 1 97.06 327 THR A CA 1
ATOM 2567 C C . THR A 1 327 ? -2.738 -32.656 -24.156 1 97.06 327 THR A C 1
ATOM 2569 O O . THR A 1 327 ? -2.199 -32.562 -23.047 1 97.06 327 THR A O 1
ATOM 2572 N N . ILE A 1 328 ? -2.336 -33.531 -25.062 1 98.25 328 ILE A N 1
ATOM 2573 C CA . ILE A 1 328 ? -1.247 -34.469 -24.844 1 98.25 328 ILE A CA 1
ATOM 2574 C C . ILE A 1 328 ? 0.017 -33.969 -25.547 1 98.25 328 ILE A C 1
ATOM 2576 O O . ILE A 1 328 ? -0.033 -33.562 -26.703 1 98.25 328 ILE A O 1
ATOM 2580 N N . ILE A 1 329 ? 1.07 -34 -24.891 1 98.69 329 ILE A N 1
ATOM 2581 C CA . ILE A 1 329 ? 2.354 -33.531 -25.422 1 98.69 329 ILE A CA 1
ATOM 2582 C C . ILE A 1 329 ? 3.307 -34.719 -25.531 1 98.69 329 ILE A C 1
ATOM 2584 O O . ILE A 1 329 ? 3.74 -35.281 -24.516 1 98.69 329 ILE A O 1
ATOM 2588 N N . ASN A 1 330 ? 3.691 -35.031 -26.719 1 98.06 330 ASN A N 1
ATOM 2589 C CA . ASN A 1 330 ? 4.605 -36.125 -26.953 1 98.06 330 ASN A CA 1
ATOM 2590 C C . ASN A 1 330 ? 5.969 -35.656 -27.438 1 98.06 330 ASN A C 1
ATOM 2592 O O . ASN A 1 330 ? 6.945 -36.406 -27.406 1 98.06 330 ASN A O 1
ATOM 2596 N N . ASN A 1 331 ? 5.984 -34.469 -28 1 98.19 331 ASN A N 1
ATOM 2597 C CA . ASN A 1 331 ? 7.207 -33.875 -28.531 1 98.19 331 ASN A CA 1
ATOM 2598 C C . ASN A 1 331 ? 7.152 -32.375 -28.531 1 98.19 331 ASN A C 1
ATOM 2600 O O . ASN A 1 331 ? 6.164 -31.781 -28.078 1 98.19 331 ASN A O 1
ATOM 2604 N N . GLY A 1 332 ? 8.234 -31.812 -28.891 1 98.12 332 GLY A N 1
ATOM 2605 C CA . GLY A 1 332 ? 8.344 -30.359 -28.906 1 98.12 332 GLY A CA 1
ATOM 2606 C C . GLY A 1 332 ? 7.312 -29.688 -29.812 1 98.12 332 GLY A C 1
ATOM 2607 O O . GLY A 1 332 ? 6.797 -28.625 -29.484 1 98.12 332 GLY A O 1
ATOM 2608 N N . ARG A 1 333 ? 7.051 -30.234 -30.906 1 98.12 333 ARG A N 1
ATOM 2609 C CA . ARG A 1 333 ? 6.074 -29.688 -31.844 1 98.12 333 ARG A CA 1
ATOM 2610 C C . ARG A 1 333 ? 4.68 -29.656 -31.219 1 98.12 333 ARG A C 1
ATOM 2612 O O . ARG A 1 333 ? 3.926 -28.719 -31.438 1 98.12 333 ARG A O 1
ATOM 2619 N N . ASP A 1 334 ? 4.379 -30.734 -30.5 1 98.25 334 ASP A N 1
ATOM 2620 C CA . ASP A 1 334 ? 3.111 -30.766 -29.781 1 98.25 334 ASP A CA 1
ATOM 2621 C C . ASP A 1 334 ? 3 -29.562 -28.828 1 98.25 334 ASP A C 1
ATOM 2623 O O . ASP A 1 334 ? 1.936 -28.953 -28.719 1 98.25 334 ASP A O 1
ATOM 2627 N N . LEU A 1 335 ? 4.109 -29.312 -28.125 1 98.62 335 LEU A N 1
ATOM 2628 C CA . LEU A 1 335 ? 4.113 -28.203 -27.188 1 98.62 335 LEU A CA 1
ATOM 2629 C C . LEU A 1 335 ? 3.924 -26.875 -27.906 1 98.62 335 LEU A C 1
ATOM 2631 O O . LEU A 1 335 ? 3.168 -26.016 -27.438 1 98.62 335 LEU A O 1
ATOM 2635 N N . GLU A 1 336 ? 4.594 -26.703 -29.016 1 98.31 336 GLU A N 1
ATOM 2636 C CA . GLU A 1 336 ? 4.426 -25.5 -29.828 1 98.31 336 GLU A CA 1
ATOM 2637 C C . GLU A 1 336 ? 2.965 -25.312 -30.219 1 98.31 336 GLU A C 1
ATOM 2639 O O . GLU A 1 336 ? 2.408 -24.219 -30.047 1 98.31 336 GLU A O 1
ATOM 2644 N N . ASP A 1 337 ? 2.42 -26.359 -30.719 1 97.94 337 ASP A N 1
ATOM 2645 C CA . ASP A 1 337 ? 1.03 -26.312 -31.156 1 97.94 337 ASP A CA 1
ATOM 2646 C C . ASP A 1 337 ? 0.097 -25.984 -30 1 97.94 337 ASP A C 1
ATOM 2648 O O . ASP A 1 337 ? -0.87 -25.234 -30.156 1 97.94 337 ASP A O 1
ATOM 2652 N N . ALA A 1 338 ? 0.386 -26.609 -28.875 1 98 338 ALA A N 1
ATOM 2653 C CA . ALA A 1 338 ? -0.434 -26.359 -27.703 1 98 338 ALA A CA 1
ATOM 2654 C C . ALA A 1 338 ? -0.418 -24.875 -27.328 1 98 338 ALA A C 1
ATOM 2656 O O . ALA A 1 338 ? -1.471 -24.281 -27.094 1 98 338 ALA A O 1
ATOM 2657 N N . PHE A 1 339 ? 0.755 -24.281 -27.266 1 98 339 PHE A N 1
ATOM 2658 C CA . PHE A 1 339 ? 0.869 -22.875 -26.906 1 98 339 PHE A CA 1
ATOM 2659 C C . PHE A 1 339 ? 0.199 -21.984 -27.938 1 98 339 PHE A C 1
ATOM 2661 O O . PHE A 1 339 ? -0.459 -21 -27.594 1 98 339 PHE A O 1
ATOM 2668 N N . GLU A 1 340 ? 0.368 -22.328 -29.234 1 97.56 340 GLU A N 1
ATOM 2669 C CA . GLU A 1 340 ? -0.305 -21.578 -30.281 1 97.56 340 GLU A CA 1
ATOM 2670 C C . GLU A 1 340 ? -1.819 -21.594 -30.094 1 97.56 340 GLU A C 1
ATOM 2672 O O . GLU A 1 340 ? -2.482 -20.562 -30.234 1 97.56 340 GLU A O 1
ATOM 2677 N N . ASN A 1 341 ? -2.283 -22.75 -29.797 1 96.31 341 ASN A N 1
ATOM 2678 C CA . ASN A 1 341 ? -3.721 -22.906 -29.594 1 96.31 341 ASN A CA 1
ATOM 2679 C C . ASN A 1 341 ? -4.199 -22.125 -28.375 1 96.31 341 ASN A C 1
ATOM 2681 O O . ASN A 1 341 ? -5.27 -21.516 -28.406 1 96.31 341 ASN A O 1
ATOM 2685 N N . ILE A 1 342 ? -3.465 -22.203 -27.281 1 95.81 342 ILE A N 1
ATOM 2686 C CA . ILE A 1 342 ? -3.812 -21.516 -26.047 1 95.81 342 ILE A CA 1
ATOM 2687 C C . ILE A 1 342 ? -3.871 -20.016 -26.281 1 95.81 342 ILE A C 1
ATOM 2689 O O . ILE A 1 342 ? -4.809 -19.344 -25.844 1 95.81 342 ILE A O 1
ATOM 2693 N N . ILE A 1 343 ? -2.896 -19.484 -26.984 1 94.56 343 ILE A N 1
ATOM 2694 C CA . ILE A 1 343 ? -2.814 -18.047 -27.25 1 94.56 343 ILE A CA 1
ATOM 2695 C C . ILE A 1 343 ? -3.971 -17.625 -28.156 1 94.56 343 ILE A C 1
ATOM 2697 O O . ILE A 1 343 ? -4.57 -16.578 -27.969 1 94.56 343 ILE A O 1
ATOM 2701 N N . ALA A 1 344 ? -4.355 -18.547 -29.078 1 94 344 ALA A N 1
ATOM 2702 C CA . ALA A 1 344 ? -5.383 -18.25 -30.062 1 94 344 ALA A CA 1
ATOM 2703 C C . ALA A 1 344 ? -6.777 -18.297 -29.453 1 94 344 ALA A C 1
ATOM 2705 O O . ALA A 1 344 ? -7.672 -17.562 -29.859 1 94 344 ALA A O 1
ATOM 2706 N N . ASN A 1 345 ? -6.992 -19.203 -28.484 1 87.5 345 ASN A N 1
ATOM 2707 C CA . ASN A 1 345 ? -8.344 -19.453 -28 1 87.5 345 ASN A CA 1
ATOM 2708 C C . ASN A 1 345 ? -8.578 -18.797 -26.641 1 87.5 345 ASN A C 1
ATOM 2710 O O . ASN A 1 345 ? -9.711 -18.75 -26.156 1 87.5 345 ASN A O 1
ATOM 2714 N N . ARG A 1 346 ? -8.086 -18.078 -26.109 1 80.5 346 ARG A N 1
ATOM 2715 C CA . ARG A 1 346 ? -8.156 -17.391 -24.828 1 80.5 346 ARG A CA 1
ATOM 2716 C C . ARG A 1 346 ? -9.336 -17.906 -24 1 80.5 346 ARG A C 1
ATOM 2718 O O . ARG A 1 346 ? -10.203 -17.141 -23.594 1 80.5 346 ARG A O 1
ATOM 2725 N N . GLN A 1 347 ? -9.328 -19.141 -23.562 1 87.94 347 GLN A N 1
ATOM 2726 C CA . GLN A 1 347 ? -10.375 -19.781 -22.781 1 87.94 347 GLN A CA 1
ATOM 2727 C C . GLN A 1 347 ? -10.258 -19.406 -21.297 1 87.94 347 GLN A C 1
ATOM 2729 O O . GLN A 1 347 ? -9.18 -19.016 -20.844 1 87.94 347 GLN A O 1
ATOM 2734 N N . TRP A 1 348 ? -11.406 -19.453 -20.609 1 92.75 348 TRP A N 1
ATOM 2735 C CA . TRP A 1 348 ? -11.414 -19.188 -19.172 1 92.75 348 TRP A CA 1
ATOM 2736 C C . TRP A 1 348 ? -10.727 -20.312 -18.406 1 92.75 348 TRP A C 1
ATOM 2738 O O . TRP A 1 348 ? -9.961 -20.062 -17.469 1 92.75 348 TRP A O 1
ATOM 2748 N N . GLU A 1 349 ? -11.047 -21.562 -18.875 1 95.31 349 GLU A N 1
ATOM 2749 C CA . GLU A 1 349 ? -10.453 -22.719 -18.219 1 95.31 349 GLU A CA 1
ATOM 2750 C C . GLU A 1 349 ? -8.938 -22.703 -18.344 1 95.31 349 GLU A C 1
ATOM 2752 O O . GLU A 1 349 ? -8.391 -22.281 -19.359 1 95.31 349 GLU A O 1
ATOM 2757 N N . LYS A 1 350 ? -8.312 -23.188 -17.359 1 95.31 350 LYS A N 1
ATOM 2758 C CA . LYS A 1 350 ? -6.855 -23.312 -17.391 1 95.31 350 LYS A CA 1
ATOM 2759 C C . LYS A 1 350 ? -6.418 -24.422 -18.344 1 95.31 350 LYS A C 1
ATOM 2761 O O . LYS A 1 350 ? -6.938 -25.531 -18.297 1 95.31 350 LYS A O 1
ATOM 2766 N N . ALA A 1 351 ? -5.52 -24.031 -19.188 1 96.31 351 ALA A N 1
ATOM 2767 C CA . ALA A 1 351 ? -4.965 -25.078 -20.047 1 96.31 351 ALA A CA 1
ATOM 2768 C C . ALA A 1 351 ? -4.191 -26.094 -19.219 1 96.31 351 ALA A C 1
ATOM 2770 O O . ALA A 1 351 ? -3.463 -25.734 -18.297 1 96.31 351 ALA A O 1
ATOM 2771 N N . ALA A 1 352 ? -4.434 -27.344 -19.484 1 97.31 352 ALA A N 1
ATOM 2772 C CA . ALA A 1 352 ? -3.744 -28.453 -18.844 1 97.31 352 ALA A CA 1
ATOM 2773 C C . ALA A 1 352 ? -3.053 -29.344 -19.875 1 97.31 352 ALA A C 1
ATOM 2775 O O . ALA A 1 352 ? -3.68 -29.797 -20.828 1 97.31 352 ALA A O 1
ATOM 2776 N N . LEU A 1 353 ? -1.79 -29.531 -19.688 1 98.56 353 LEU A N 1
ATOM 2777 C CA . LEU A 1 353 ? -0.988 -30.344 -20.594 1 98.56 353 LEU A CA 1
ATOM 2778 C C . LEU A 1 353 ? -0.592 -31.656 -19.922 1 98.56 353 LEU A C 1
ATOM 2780 O O . LEU A 1 353 ? -0.119 -31.672 -18.781 1 98.56 353 LEU A O 1
ATOM 2784 N N . LYS A 1 354 ? -0.807 -32.75 -20.594 1 98.56 354 LYS A N 1
ATOM 2785 C CA . LYS A 1 354 ? -0.362 -34.062 -20.141 1 98.56 354 LYS A CA 1
ATOM 2786 C C . LYS A 1 354 ? 0.835 -34.531 -20.953 1 98.56 354 LYS A C 1
ATOM 2788 O O . LYS A 1 354 ? 0.767 -34.625 -22.172 1 98.56 354 LYS A O 1
ATOM 2793 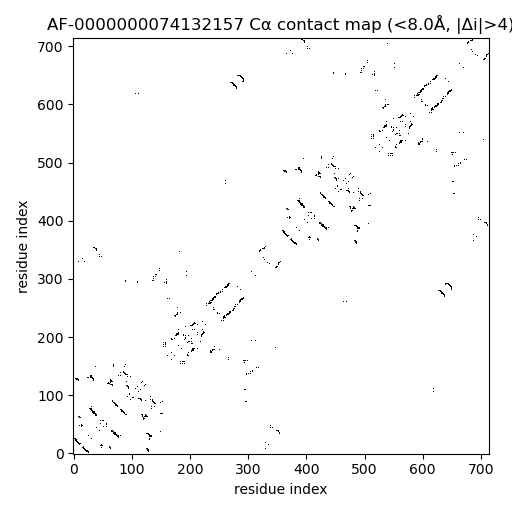N N . PHE A 1 355 ? 1.863 -34.875 -20.266 1 98.62 355 PHE A N 1
ATOM 2794 C CA . PHE A 1 355 ? 3.092 -35.25 -20.938 1 98.62 355 PHE A CA 1
ATOM 2795 C C . PHE A 1 355 ? 3.186 -36.781 -21.047 1 98.62 355 PHE A C 1
ATOM 2797 O O . PHE A 1 355 ? 2.881 -37.5 -20.078 1 98.62 355 PHE A O 1
ATOM 2804 N N . GLU A 1 356 ? 3.496 -37.188 -22.203 1 97.69 356 GLU A N 1
ATOM 2805 C CA . GLU A 1 356 ? 3.869 -38.594 -22.453 1 97.69 356 GLU A CA 1
ATOM 2806 C C . GLU A 1 356 ? 5.281 -38.688 -23.031 1 97.69 356 GLU A C 1
ATOM 2808 O O . GLU A 1 356 ? 5.488 -38.438 -24.219 1 97.69 356 GLU A O 1
ATOM 2813 N N . TRP A 1 357 ? 6.133 -39.094 -22.219 1 96.38 357 TRP A N 1
ATOM 2814 C CA . TRP A 1 357 ? 7.547 -39.062 -22.578 1 96.38 357 TRP A CA 1
ATOM 2815 C C . TRP A 1 357 ? 7.953 -40.375 -23.266 1 96.38 357 TRP A C 1
ATOM 2817 O O . TRP A 1 357 ? 7.48 -41.438 -22.906 1 96.38 357 TRP A O 1
ATOM 2827 N N . MET B 1 1 ? -25.172 25.594 32.844 1 54.81 1 MET B N 1
ATOM 2828 C CA . MET B 1 1 ? -25.75 26.469 31.812 1 54.81 1 MET B CA 1
ATOM 2829 C C . MET B 1 1 ? -24.75 26.766 30.719 1 54.81 1 MET B C 1
ATOM 2831 O O . MET B 1 1 ? -23.562 26.969 30.984 1 54.81 1 MET B O 1
ATOM 2835 N N . GLU B 1 2 ? -25.047 26.438 29.406 1 74.19 2 GLU B N 1
ATOM 2836 C CA . GLU B 1 2 ? -24.172 26.719 28.281 1 74.19 2 GLU B CA 1
ATOM 2837 C C . GLU B 1 2 ? -23.969 28.219 28.094 1 74.19 2 GLU B C 1
ATOM 2839 O O . GLU B 1 2 ? -24.922 28.984 28.141 1 74.19 2 GLU B O 1
ATOM 2844 N N . GLU B 1 3 ? -22.75 28.719 28.375 1 89.44 3 GLU B N 1
ATOM 2845 C CA . GLU B 1 3 ? -22.344 30.109 28.219 1 89.44 3 GLU B CA 1
ATOM 2846 C C . GLU B 1 3 ? -22.156 30.469 26.75 1 89.44 3 GLU B C 1
ATOM 2848 O O . GLU B 1 3 ? -21.672 29.656 25.969 1 89.44 3 GLU B O 1
ATOM 2853 N N . LYS B 1 4 ? -22.672 31.594 26.359 1 94.69 4 LYS B N 1
ATOM 2854 C CA . LYS B 1 4 ? -22.562 32.094 24.984 1 94.69 4 LYS B CA 1
ATOM 2855 C C . LYS B 1 4 ? -21.375 33.031 24.844 1 94.69 4 LYS B C 1
ATOM 2857 O O . LYS B 1 4 ? -21.172 33.906 25.688 1 94.69 4 LYS B O 1
ATOM 2862 N N . ILE B 1 5 ? -20.531 32.75 23.781 1 96.5 5 ILE B N 1
ATOM 2863 C CA . ILE B 1 5 ? -19.375 33.562 23.453 1 96.5 5 ILE B CA 1
ATOM 2864 C C . ILE B 1 5 ? -19.531 34.188 22.078 1 96.5 5 ILE B C 1
ATOM 2866 O O . ILE B 1 5 ? -19.953 33.5 21.125 1 96.5 5 ILE B O 1
ATOM 2870 N N . ILE B 1 6 ? -19.312 35.469 22 1 97.69 6 ILE B N 1
ATOM 2871 C CA . ILE B 1 6 ? -19.344 36.094 20.688 1 97.69 6 ILE B CA 1
ATOM 2872 C C . ILE B 1 6 ? -17.938 36.094 20.078 1 97.69 6 ILE B C 1
ATOM 2874 O O . ILE B 1 6 ? -17 36.625 20.672 1 97.69 6 ILE B O 1
ATOM 2878 N N . SER B 1 7 ? -17.766 35.469 18.984 1 98.44 7 SER B N 1
ATOM 2879 C CA . SER B 1 7 ? -16.484 35.406 18.281 1 98.44 7 SER B CA 1
ATOM 2880 C C . SER B 1 7 ? -16.484 36.312 17.047 1 98.44 7 SER B C 1
ATOM 2882 O O . SER B 1 7 ? -17.453 36.312 16.266 1 98.44 7 SER B O 1
ATOM 2884 N N . HIS B 1 8 ? -15.453 37.156 16.953 1 98.62 8 HIS B N 1
ATOM 2885 C CA . HIS B 1 8 ? -15.195 37.875 15.711 1 98.62 8 HIS B CA 1
ATOM 2886 C C . HIS B 1 8 ? -14.445 37 14.711 1 98.62 8 HIS B C 1
ATOM 2888 O O . HIS B 1 8 ? -13.281 36.688 14.922 1 98.62 8 HIS B O 1
ATOM 2894 N N . VAL B 1 9 ? -15.148 36.656 13.602 1 98.62 9 VAL B N 1
ATOM 2895 C CA . VAL B 1 9 ? -14.656 35.594 12.719 1 98.62 9 VAL B CA 1
ATOM 2896 C C . VAL B 1 9 ? -14.32 36.188 11.352 1 98.62 9 VAL B C 1
ATOM 2898 O O . VAL B 1 9 ? -15.07 37 10.812 1 98.62 9 VAL B O 1
ATOM 2901 N N . TYR B 1 10 ? -13.133 35.906 10.852 1 98.75 10 TYR B N 1
ATOM 2902 C CA . TYR B 1 10 ? -12.766 36.156 9.461 1 98.75 10 TYR B CA 1
ATOM 2903 C C . TYR B 1 10 ? -13.109 34.969 8.57 1 98.75 10 TYR B C 1
ATOM 2905 O O . TYR B 1 10 ? -12.344 34 8.5 1 98.75 10 TYR B O 1
ATOM 2913 N N . ARG B 1 11 ? -14.188 35 7.812 1 98.31 11 ARG B N 1
ATOM 2914 C CA . ARG B 1 11 ? -14.633 33.875 7.031 1 98.31 11 ARG B CA 1
ATOM 2915 C C . ARG B 1 11 ? -14.375 34.094 5.543 1 98.31 11 ARG B C 1
ATOM 2917 O O . ARG B 1 11 ? -14.625 35.156 5.02 1 98.31 11 ARG B O 1
ATOM 2924 N N . LEU B 1 12 ? -13.773 33.094 4.984 1 98.31 12 LEU B N 1
ATOM 2925 C CA . LEU B 1 12 ? -13.766 33.031 3.525 1 98.31 12 LEU B CA 1
ATOM 2926 C C . LEU B 1 12 ? -15.164 32.75 2.99 1 98.31 12 LEU B C 1
ATOM 2928 O O . LEU B 1 12 ? -15.75 31.703 3.275 1 98.31 12 LEU B O 1
ATOM 2932 N N . THR B 1 13 ? -15.75 33.625 2.242 1 97 13 THR B N 1
ATOM 2933 C CA . THR B 1 13 ? -17.109 33.469 1.754 1 97 13 THR B CA 1
ATOM 2934 C C . THR B 1 13 ? -17.125 33.062 0.29 1 97 13 THR B C 1
ATOM 2936 O O . THR B 1 13 ? -18.016 32.344 -0.15 1 97 13 THR B O 1
ATOM 2939 N N . GLU B 1 14 ? -16.188 33.5 -0.464 1 95.5 14 GLU B N 1
ATOM 2940 C CA . GLU B 1 14 ? -15.836 33.094 -1.821 1 95.5 14 GLU B CA 1
ATOM 2941 C C . GLU B 1 14 ? -14.328 33.219 -2.053 1 95.5 14 GLU B C 1
ATOM 2943 O O . GLU B 1 14 ? -13.617 33.844 -1.257 1 95.5 14 GLU B O 1
ATOM 2948 N N . PRO B 1 15 ? -13.883 32.594 -3.004 1 96.25 15 PRO B N 1
ATOM 2949 C CA . PRO B 1 15 ? -12.438 32.719 -3.238 1 96.25 15 PRO B CA 1
ATOM 2950 C C . PRO B 1 15 ? -11.961 34.156 -3.223 1 96.25 15 PRO B C 1
ATOM 2952 O O . PRO B 1 15 ? -12.555 35.031 -3.873 1 96.25 15 PRO B O 1
ATOM 2955 N N . HIS B 1 16 ? -10.938 34.406 -2.43 1 97.25 16 HIS B N 1
ATOM 2956 C CA . HIS B 1 16 ? -10.234 35.688 -2.332 1 97.25 16 HIS B CA 1
ATOM 2957 C C . HIS B 1 16 ? -11.062 36.719 -1.575 1 97.25 16 HIS B C 1
ATOM 2959 O O . HIS B 1 16 ? -10.75 37.906 -1.594 1 97.25 16 HIS B O 1
ATOM 2965 N N . LYS B 1 17 ? -12.086 36.25 -0.968 1 97.69 17 LYS B N 1
ATOM 2966 C CA . LYS B 1 17 ? -12.914 37.219 -0.254 1 97.69 17 LYS B CA 1
ATOM 2967 C C . LYS B 1 17 ? -13.117 36.781 1.199 1 97.69 17 LYS B C 1
ATOM 2969 O O . LYS B 1 17 ? -13.758 35.781 1.475 1 97.69 17 LYS B O 1
ATOM 2974 N N . ILE B 1 18 ? -12.648 37.625 2.104 1 98.38 18 ILE B N 1
ATOM 2975 C CA . ILE B 1 18 ? -12.805 37.406 3.539 1 98.38 18 ILE B CA 1
ATOM 2976 C C . ILE B 1 18 ? -13.805 38.406 4.102 1 98.38 18 ILE B C 1
ATOM 2978 O O . ILE B 1 18 ? -13.695 39.625 3.842 1 98.38 18 ILE B O 1
ATOM 2982 N N . GLU B 1 19 ? -14.727 37.938 4.777 1 98.31 19 GLU B N 1
ATOM 2983 C CA . GLU B 1 19 ? -15.703 38.812 5.441 1 98.31 19 GLU B CA 1
ATOM 2984 C C . GLU B 1 19 ? -15.656 38.625 6.957 1 98.31 19 GLU B C 1
ATOM 2986 O O . GLU B 1 19 ? -15.469 37.5 7.449 1 98.31 19 GLU B O 1
ATOM 2991 N N . GLU B 1 20 ? -15.82 39.688 7.637 1 98.31 20 GLU B N 1
ATOM 2992 C CA . GLU B 1 20 ? -15.867 39.656 9.094 1 98.31 20 GLU B CA 1
ATOM 2993 C C . GLU B 1 20 ? -17.297 39.5 9.602 1 98.31 20 GLU B C 1
ATOM 2995 O O . GLU B 1 20 ? -18.234 40.094 9.062 1 98.31 20 GLU B O 1
ATOM 3000 N N . GLN B 1 21 ? -17.406 38.625 10.484 1 98.06 21 GLN B N 1
ATOM 3001 C CA . GLN B 1 21 ? -18.703 38.344 11.078 1 98.06 21 GLN B CA 1
ATOM 3002 C C . GLN B 1 21 ? -18.578 38.062 12.57 1 98.06 21 GLN B C 1
ATOM 3004 O O . GLN B 1 21 ? -17.562 37.531 13.023 1 98.06 21 GLN B O 1
ATOM 3009 N N . ASP B 1 22 ? -19.562 38.562 13.297 1 98.25 22 ASP B N 1
ATOM 3010 C CA . ASP B 1 22 ? -19.672 38.125 14.695 1 98.25 22 ASP B CA 1
ATOM 3011 C C . ASP B 1 22 ? -20.594 36.906 14.82 1 98.25 22 ASP B C 1
ATOM 3013 O O . ASP B 1 22 ? -21.734 36.938 14.375 1 98.25 22 ASP B O 1
ATOM 3017 N N . ILE B 1 23 ? -20.062 35.906 15.359 1 97.81 23 ILE B N 1
ATOM 3018 C CA . ILE B 1 23 ? -20.797 34.656 15.461 1 97.81 23 ILE B CA 1
ATOM 3019 C C . ILE B 1 23 ? -20.875 34.219 16.922 1 97.81 23 ILE B C 1
ATOM 3021 O O . ILE B 1 23 ? -19.875 34.25 17.641 1 97.81 23 ILE B O 1
ATOM 3025 N N . GLU B 1 24 ? -22.047 33.875 17.359 1 97.44 24 GLU B N 1
ATOM 3026 C CA . GLU B 1 24 ? -22.219 33.344 18.703 1 97.44 24 GLU B CA 1
ATOM 3027 C C . GLU B 1 24 ? -21.766 31.875 18.781 1 97.44 24 GLU B C 1
ATOM 3029 O O . GLU B 1 24 ? -22.125 31.062 17.938 1 97.44 24 GLU B O 1
ATOM 3034 N N . ARG B 1 25 ? -20.922 31.594 19.75 1 96.5 25 ARG B N 1
ATOM 3035 C CA . ARG B 1 25 ? -20.438 30.25 20.031 1 96.5 25 ARG B CA 1
ATOM 3036 C C . ARG B 1 25 ? -20.922 29.766 21.391 1 96.5 25 ARG B C 1
ATOM 3038 O O . ARG B 1 25 ? -20.984 30.531 22.344 1 96.5 25 ARG B O 1
ATOM 3045 N N . ASN B 1 26 ? -21.203 28.484 21.453 1 95.25 26 ASN B N 1
ATOM 3046 C CA . ASN B 1 26 ? -21.672 27.906 22.703 1 95.25 26 ASN B CA 1
ATOM 3047 C C . ASN B 1 26 ? -20.531 27.234 23.453 1 95.25 26 ASN B C 1
ATOM 3049 O O . ASN B 1 26 ? -19.938 26.266 22.953 1 95.25 26 ASN B O 1
ATOM 3053 N N . LEU B 1 27 ? -20.203 27.641 24.547 1 97.25 27 LEU B N 1
ATOM 3054 C CA . LEU B 1 27 ? -19.219 27 25.406 1 97.25 27 LEU B CA 1
ATOM 3055 C C . LEU B 1 27 ? -19.859 25.906 26.25 1 97.25 27 LEU B C 1
ATOM 3057 O O . LEU B 1 27 ? -20.359 26.172 27.344 1 97.25 27 LEU B O 1
ATOM 3061 N N . ARG B 1 28 ? -19.781 24.688 25.781 1 93.5 28 ARG B N 1
ATOM 3062 C CA . ARG B 1 28 ? -20.406 23.547 26.422 1 93.5 28 ARG B CA 1
ATOM 3063 C C . ARG B 1 28 ? -19.5 22.984 27.516 1 93.5 28 ARG B C 1
ATOM 3065 O O . ARG B 1 28 ? -18.344 23.359 27.625 1 93.5 28 ARG B O 1
ATOM 3072 N N . GLU B 1 29 ? -20.078 22.219 28.375 1 95.12 29 GLU B N 1
ATOM 3073 C CA . GLU B 1 29 ? -19.281 21.5 29.359 1 95.12 29 GLU B CA 1
ATOM 3074 C C . GLU B 1 29 ? -18.156 20.703 28.688 1 95.12 29 GLU B C 1
ATOM 3076 O O . GLU B 1 29 ? -18.391 20.031 27.672 1 95.12 29 GLU B O 1
ATOM 3081 N N . GLY B 1 30 ? -16.953 20.812 29.266 1 96.69 30 GLY B N 1
ATOM 3082 C CA . GLY B 1 30 ? -15.828 20.094 28.703 1 96.69 30 GLY B CA 1
ATOM 3083 C C . GLY B 1 30 ? -15.18 20.828 27.531 1 96.69 30 GLY B C 1
ATOM 3084 O O . GLY B 1 30 ? -14.273 20.297 26.891 1 96.69 30 GLY B O 1
ATOM 3085 N N . TRP B 1 31 ? -15.672 21.969 27.266 1 97.94 31 TRP B N 1
ATOM 3086 C CA . TRP B 1 31 ? -15.117 22.766 26.172 1 97.94 31 TRP B CA 1
ATOM 3087 C C . TRP B 1 31 ? -14.406 24 26.703 1 97.94 31 TRP B C 1
ATOM 3089 O O . TRP B 1 31 ? -14.578 24.359 27.875 1 97.94 31 TRP B O 1
ATOM 3099 N N . VAL B 1 32 ? -13.609 24.562 25.891 1 98.5 32 VAL B N 1
ATOM 3100 C CA . VAL B 1 32 ? -12.727 25.656 26.266 1 98.5 32 VAL B CA 1
ATOM 3101 C C . VAL B 1 32 ? -12.766 26.766 25.203 1 98.5 32 VAL B C 1
ATOM 3103 O O . VAL B 1 32 ? -12.742 26.469 24 1 98.5 32 VAL B O 1
ATOM 3106 N N . ASP B 1 33 ? -12.953 27.953 25.625 1 98.69 33 ASP B N 1
ATOM 3107 C CA . ASP B 1 33 ? -12.797 29.125 24.766 1 98.69 33 ASP B CA 1
ATOM 3108 C C . ASP B 1 33 ? -11.328 29.516 24.625 1 98.69 33 ASP B C 1
ATOM 3110 O O . ASP B 1 33 ? -10.68 29.875 25.609 1 98.69 33 ASP B O 1
ATOM 3114 N N . VAL B 1 34 ? -10.836 29.422 23.453 1 98.88 34 VAL B N 1
ATOM 3115 C CA . VAL B 1 34 ? -9.43 29.734 23.172 1 98.88 34 VAL B CA 1
ATOM 3116 C C . VAL B 1 34 ? -9.336 30.938 22.25 1 98.88 34 VAL B C 1
ATOM 3118 O O . VAL B 1 34 ? -10.039 31.016 21.234 1 98.88 34 VAL B O 1
ATOM 3121 N N . GLU B 1 35 ? -8.531 31.891 22.594 1 98.88 35 GLU B N 1
ATOM 3122 C CA . GLU B 1 35 ? -8.188 33 21.703 1 98.88 35 GLU B CA 1
ATOM 3123 C C . GLU B 1 35 ? -6.973 32.625 20.844 1 98.88 35 GLU B C 1
ATOM 3125 O O . GLU B 1 35 ? -5.848 32.594 21.344 1 98.88 35 GLU B O 1
ATOM 3130 N N . PRO B 1 36 ? -7.242 32.375 19.547 1 98.88 36 PRO B N 1
ATOM 3131 C CA . PRO B 1 36 ? -6.098 32.125 18.688 1 98.88 36 PRO B CA 1
ATOM 3132 C C . PRO B 1 36 ? -5.094 33.281 18.656 1 98.88 36 PRO B C 1
ATOM 3134 O O . PRO B 1 36 ? -5.492 34.438 18.562 1 98.88 36 PRO B O 1
ATOM 3137 N N . THR B 1 37 ? -3.82 32.938 18.797 1 98.81 37 THR B N 1
ATOM 3138 C CA . THR B 1 37 ? -2.795 33.969 18.859 1 98.81 37 THR B CA 1
ATOM 3139 C C . THR B 1 37 ? -1.871 33.875 17.641 1 98.81 37 THR B C 1
ATOM 3141 O O . THR B 1 37 ? -1.368 34.906 17.172 1 98.81 37 THR B O 1
ATOM 3144 N N . MET B 1 38 ? -1.591 32.688 17.219 1 98.62 38 MET B N 1
ATOM 3145 C CA . MET B 1 38 ? -0.688 32.469 16.078 1 98.62 38 MET B CA 1
ATOM 3146 C C . MET B 1 38 ? -1.087 31.234 15.297 1 98.62 38 MET B C 1
ATOM 3148 O O . MET B 1 38 ? -1.612 30.281 15.867 1 98.62 38 MET B O 1
ATOM 3152 N N . ALA B 1 39 ? -0.916 31.266 14.008 1 98.44 39 ALA B N 1
ATOM 3153 C CA . ALA B 1 39 ? -1.219 30.141 13.133 1 98.44 39 ALA B CA 1
ATOM 3154 C C . ALA B 1 39 ? -0.226 30.047 11.977 1 98.44 39 ALA B C 1
ATOM 3156 O O . ALA B 1 39 ? 0.335 31.062 11.555 1 98.44 39 ALA B O 1
ATOM 3157 N N . SER B 1 40 ? 0.059 28.875 11.57 1 97.56 40 SER B N 1
ATOM 3158 C CA . SER B 1 40 ? 0.774 28.688 10.312 1 97.56 40 SER B CA 1
ATOM 3159 C C . SER B 1 40 ? -0.183 28.328 9.18 1 97.56 40 SER B C 1
ATOM 3161 O O . SER B 1 40 ? -1.34 27.984 9.43 1 97.56 40 SER B O 1
ATOM 3163 N N . VAL B 1 41 ? 0.267 28.516 7.988 1 97 41 VAL B N 1
ATOM 3164 C CA . VAL B 1 41 ? -0.628 28.359 6.848 1 97 41 VAL B CA 1
ATOM 3165 C C . VAL B 1 41 ? -0.284 27.078 6.094 1 97 41 VAL B C 1
ATOM 3167 O O . VAL B 1 41 ? 0.883 26.828 5.785 1 97 41 VAL B O 1
ATOM 3170 N N . CYS B 1 42 ? -1.211 26.281 5.918 1 94.94 42 CYS B N 1
ATOM 3171 C CA . CYS B 1 42 ? -1.068 25.062 5.133 1 94.94 42 CYS B CA 1
ATOM 3172 C C . CYS B 1 42 ? -1.46 25.297 3.68 1 94.94 42 CYS B C 1
ATOM 3174 O O . CYS B 1 42 ? -2.287 26.172 3.389 1 94.94 42 CYS B O 1
ATOM 3176 N N . HIS B 1 43 ? -0.894 24.5 2.799 1 91.25 43 HIS B N 1
ATOM 3177 C CA . HIS B 1 43 ? -1.275 24.578 1.394 1 91.25 43 HIS B CA 1
ATOM 3178 C C . HIS B 1 43 ? -2.771 24.344 1.213 1 91.25 43 HIS B C 1
ATOM 3180 O O . HIS B 1 43 ? -3.389 24.906 0.311 1 91.25 43 HIS B O 1
ATOM 3186 N N . ALA B 1 44 ? -3.34 23.562 2.033 1 90.81 44 ALA B N 1
ATOM 3187 C CA . ALA B 1 44 ? -4.781 23.328 1.983 1 90.81 44 ALA B CA 1
ATOM 3188 C C . ALA B 1 44 ? -5.555 24.625 2.18 1 90.81 44 ALA B C 1
ATOM 3190 O O . ALA B 1 44 ? -6.578 24.859 1.531 1 90.81 44 ALA B O 1
ATOM 3191 N N . ASP B 1 45 ? -5.117 25.484 3.016 1 95.75 45 ASP B N 1
ATOM 3192 C CA . ASP B 1 45 ? -5.742 26.781 3.244 1 95.75 45 ASP B CA 1
ATOM 3193 C C . ASP B 1 45 ? -5.652 27.656 1.999 1 95.75 45 ASP B C 1
ATOM 3195 O O . ASP B 1 45 ? -6.621 28.328 1.628 1 95.75 45 ASP B O 1
ATOM 3199 N N . THR B 1 46 ? -4.477 27.625 1.411 1 94.81 46 THR B N 1
ATOM 3200 C CA . THR B 1 46 ? -4.293 28.469 0.232 1 94.81 46 THR B CA 1
ATOM 3201 C C . THR B 1 46 ? -5.156 27.969 -0.924 1 94.81 46 THR B C 1
ATOM 3203 O O . THR B 1 46 ? -5.637 28.766 -1.732 1 94.81 46 THR B O 1
ATOM 3206 N N . ARG B 1 47 ? -5.344 26.656 -0.982 1 91.12 47 ARG B N 1
ATOM 3207 C CA . ARG B 1 47 ? -6.211 26.109 -2.021 1 91.12 47 ARG B CA 1
ATOM 3208 C C . ARG B 1 47 ? -7.652 26.562 -1.827 1 91.12 47 ARG B C 1
ATOM 3210 O O . ARG B 1 47 ? -8.344 26.891 -2.797 1 91.12 47 ARG B O 1
ATOM 3217 N N . TYR B 1 48 ? -8.117 26.562 -0.626 1 94.25 48 TYR B N 1
ATOM 3218 C CA . TYR B 1 48 ? -9.453 27.078 -0.348 1 94.25 48 TYR B CA 1
ATOM 3219 C C . TYR B 1 48 ? -9.547 28.562 -0.675 1 94.25 48 TYR B C 1
ATOM 3221 O O . TYR B 1 48 ? -10.477 29 -1.36 1 94.25 48 TYR B O 1
ATOM 3229 N N . PHE B 1 49 ? -8.578 29.328 -0.243 1 97.31 49 PHE B N 1
ATOM 3230 C CA . PHE B 1 49 ? -8.586 30.766 -0.429 1 97.31 49 PHE B CA 1
ATOM 3231 C C . PHE B 1 49 ? -8.609 31.125 -1.91 1 97.31 49 PHE B C 1
ATOM 3233 O O . PHE B 1 49 ? -9.383 31.984 -2.336 1 97.31 49 PHE B O 1
ATOM 3240 N N . ALA B 1 50 ? -7.809 30.375 -2.646 1 95.31 50 ALA B N 1
ATOM 3241 C CA . ALA B 1 50 ? -7.641 30.688 -4.062 1 95.31 50 ALA B CA 1
ATOM 3242 C C . ALA B 1 50 ? -8.734 30.031 -4.898 1 95.31 50 ALA B C 1
ATOM 3244 O O . ALA B 1 50 ? -8.836 30.281 -6.105 1 95.31 50 ALA B O 1
ATOM 3245 N N . GLY B 1 51 ? -9.516 29.219 -4.285 1 91.44 51 GLY B N 1
ATOM 3246 C CA . GLY B 1 51 ? -10.578 28.531 -5.004 1 91.44 51 GLY B CA 1
ATOM 3247 C C . GLY B 1 51 ? -10.094 27.375 -5.852 1 91.44 51 GLY B C 1
ATOM 3248 O O . GLY B 1 51 ? -10.711 27.031 -6.859 1 91.44 51 GLY B O 1
ATOM 3249 N N . ASN B 1 52 ? -8.898 26.859 -5.508 1 84.62 52 ASN B N 1
ATOM 3250 C CA . ASN B 1 52 ? -8.328 25.734 -6.242 1 84.62 52 ASN B CA 1
ATOM 3251 C C . ASN B 1 52 ? -8.828 24.391 -5.703 1 84.62 52 ASN B C 1
ATOM 3253 O O . ASN B 1 52 ? -8.039 23.531 -5.336 1 84.62 52 ASN B O 1
ATOM 3257 N N . ARG B 1 53 ? -10.047 24.266 -5.465 1 81.38 53 ARG B N 1
ATOM 3258 C CA . ARG B 1 53 ? -10.789 23.062 -5.078 1 81.38 53 ARG B CA 1
ATOM 3259 C C . ARG B 1 53 ? -11.945 22.812 -6.039 1 81.38 53 ARG B C 1
ATOM 3261 O O . ARG B 1 53 ? -12.305 23.672 -6.832 1 81.38 53 ARG B O 1
ATOM 3268 N N . ARG B 1 54 ? -12.508 21.656 -5.988 1 75.88 54 ARG B N 1
ATOM 3269 C CA . ARG B 1 54 ? -13.703 21.344 -6.766 1 75.88 54 ARG B CA 1
ATOM 3270 C C . ARG B 1 54 ? -14.859 22.266 -6.391 1 75.88 54 ARG B C 1
ATOM 3272 O O . ARG B 1 54 ? -15.086 22.531 -5.207 1 75.88 54 ARG B O 1
ATOM 3279 N N . PRO B 1 55 ? -15.531 22.797 -7.41 1 80.06 55 PRO B N 1
ATOM 3280 C CA . PRO B 1 55 ? -16.609 23.734 -7.125 1 80.06 55 PRO B CA 1
ATOM 3281 C C . PRO B 1 55 ? -17.625 23.188 -6.133 1 80.06 55 PRO B C 1
ATOM 3283 O O . PRO B 1 55 ? -18.094 23.906 -5.242 1 80.06 55 PRO B O 1
ATOM 3286 N N . GLU B 1 56 ? -17.938 22 -6.32 1 81.38 56 GLU B N 1
ATOM 3287 C CA . GLU B 1 56 ? -18.906 21.375 -5.414 1 81.38 56 GLU B CA 1
ATOM 3288 C C . GLU B 1 56 ? -18.375 21.359 -3.982 1 81.38 56 GLU B C 1
ATOM 3290 O O . GLU B 1 56 ? -19.141 21.562 -3.033 1 81.38 56 GLU B O 1
ATOM 3295 N N . ALA B 1 57 ? -17.141 21.141 -3.826 1 77.94 57 ALA B N 1
ATOM 3296 C CA . ALA B 1 57 ? -16.516 21.141 -2.508 1 77.94 57 ALA B CA 1
ATOM 3297 C C . ALA B 1 57 ? -16.516 22.531 -1.896 1 77.94 57 ALA B C 1
ATOM 3299 O O . ALA B 1 57 ? -16.766 22.703 -0.7 1 77.94 57 ALA B O 1
ATOM 3300 N N . LEU B 1 58 ? -16.25 23.469 -2.717 1 85.19 58 LEU B N 1
ATOM 3301 C CA . LEU B 1 58 ? -16.234 24.859 -2.25 1 85.19 58 LEU B CA 1
ATOM 3302 C C . LEU B 1 58 ? -17.609 25.297 -1.786 1 85.19 58 LEU B C 1
ATOM 3304 O O . LEU B 1 58 ? -17.75 25.922 -0.732 1 85.19 58 LEU B O 1
ATOM 3308 N N . LYS B 1 59 ? -18.578 24.922 -2.607 1 86.88 59 LYS B N 1
ATOM 3309 C CA . LYS B 1 59 ? -19.953 25.297 -2.281 1 86.88 59 LYS B CA 1
ATOM 3310 C C . LYS B 1 59 ? -20.406 24.656 -0.972 1 86.88 59 LYS B C 1
ATOM 3312 O O . LYS B 1 59 ? -21.141 25.266 -0.189 1 86.88 59 LYS B O 1
ATOM 3317 N N . LYS B 1 60 ? -19.906 23.547 -0.755 1 88.69 60 LYS B N 1
ATOM 3318 C CA . LYS B 1 60 ? -20.297 22.797 0.433 1 88.69 60 LYS B CA 1
ATOM 3319 C C . LYS B 1 60 ? -19.578 23.312 1.674 1 88.69 60 LYS B C 1
ATOM 3321 O O . LYS B 1 60 ? -20.125 23.266 2.777 1 88.69 60 LYS B O 1
ATOM 3326 N N . LYS B 1 61 ? -18.438 23.828 1.537 1 91.06 61 LYS B N 1
ATOM 3327 C CA . LYS B 1 61 ? -17.578 24.094 2.678 1 91.06 61 LYS B CA 1
ATOM 3328 C C . LYS B 1 61 ? -17.609 25.562 3.062 1 91.06 61 LYS B C 1
ATOM 3330 O O . LYS B 1 61 ? -17.328 25.922 4.211 1 91.06 61 LYS B O 1
ATOM 3335 N N . LEU B 1 62 ? -17.969 26.422 2.197 1 93.5 62 LEU B N 1
ATOM 3336 C CA . LEU B 1 62 ? -17.953 27.859 2.475 1 93.5 62 LEU B CA 1
ATOM 3337 C C . LEU B 1 62 ? -19.344 28.328 2.9 1 93.5 62 LEU B C 1
ATOM 3339 O O . LEU B 1 62 ? -20.359 27.781 2.463 1 93.5 62 LEU B O 1
ATOM 3343 N N . PRO B 1 63 ? -19.391 29.344 3.73 1 96.5 63 PRO B N 1
ATOM 3344 C CA . PRO B 1 63 ? -18.297 30.141 4.32 1 96.5 63 PRO B CA 1
ATOM 3345 C C . PRO B 1 63 ? -17.609 29.406 5.473 1 96.5 63 PRO B C 1
ATOM 3347 O O . PRO B 1 63 ? -18.234 28.594 6.16 1 96.5 63 PRO B O 1
ATOM 3350 N N . MET B 1 64 ? -16.344 29.703 5.656 1 97 64 MET B N 1
ATOM 3351 C CA . MET B 1 64 ? -15.586 29.062 6.727 1 97 64 MET B CA 1
ATOM 3352 C C . MET B 1 64 ? -14.359 29.875 7.098 1 97 64 MET B C 1
ATOM 3354 O O . MET B 1 64 ? -13.727 30.484 6.23 1 97 64 MET B O 1
ATOM 3358 N N . ALA B 1 65 ? -14.117 30.031 8.367 1 98.44 65 ALA B N 1
ATOM 3359 C CA . ALA B 1 65 ? -12.82 30.562 8.773 1 98.44 65 ALA B CA 1
ATOM 3360 C C . ALA B 1 65 ? -11.688 29.594 8.445 1 98.44 65 ALA B C 1
ATOM 3362 O O . ALA B 1 65 ? -11.828 28.391 8.664 1 98.44 65 ALA B O 1
ATOM 3363 N N . LEU B 1 66 ? -10.602 30.094 7.949 1 98.25 66 LEU B N 1
ATOM 3364 C CA . LEU B 1 66 ? -9.484 29.25 7.527 1 98.25 66 LEU B CA 1
ATOM 3365 C C . LEU B 1 66 ? -8.531 28.984 8.688 1 98.25 66 LEU B C 1
ATOM 3367 O O . LEU B 1 66 ? -8.766 29.438 9.805 1 98.25 66 LEU B O 1
ATOM 3371 N N . LEU B 1 67 ? -7.516 28.156 8.398 1 98.62 67 LEU B N 1
ATOM 3372 C CA . LEU B 1 67 ? -6.359 27.828 9.227 1 98.62 67 LEU B CA 1
ATOM 3373 C C . LEU B 1 67 ? -6.684 26.688 10.188 1 98.62 67 LEU B C 1
ATOM 3375 O O . LEU B 1 67 ? -7.688 26.719 10.891 1 98.62 67 LEU B O 1
ATOM 3379 N N . HIS B 1 68 ? -5.852 25.688 10.195 1 98.31 68 HIS B N 1
ATOM 3380 C CA . HIS B 1 68 ? -6.035 24.547 11.086 1 98.31 68 HIS B CA 1
ATOM 3381 C C . HIS B 1 68 ? -4.754 24.25 11.852 1 98.31 68 HIS B C 1
ATOM 3383 O O . HIS B 1 68 ? -4.715 23.297 12.648 1 98.31 68 HIS B O 1
ATOM 3389 N N . GLU B 1 69 ? -3.721 24.984 11.633 1 98.19 69 GLU B N 1
ATOM 3390 C CA . GLU B 1 69 ? -2.438 24.875 12.312 1 98.19 69 GLU B CA 1
ATOM 3391 C C . GLU B 1 69 ? -2.197 26.062 13.242 1 98.19 69 GLU B C 1
ATOM 3393 O O . GLU B 1 69 ? -1.754 27.125 12.797 1 98.19 69 GLU B O 1
ATOM 3398 N N . GLY B 1 70 ? -2.438 25.828 14.547 1 98.44 70 GLY B N 1
ATOM 3399 C CA . GLY B 1 70 ? -2.229 27.047 15.328 1 98.44 70 GLY B CA 1
ATOM 3400 C C . GLY B 1 70 ? -2.312 26.812 16.828 1 98.44 70 GLY B C 1
ATOM 3401 O O . GLY B 1 70 ? -2.43 25.656 17.281 1 98.44 70 GLY B O 1
ATOM 3402 N N . ILE B 1 71 ? -2.107 27.906 17.562 1 98.88 71 ILE B N 1
ATOM 3403 C CA . ILE B 1 71 ? -2.094 27.938 19.016 1 98.88 71 ILE B CA 1
ATOM 3404 C C . ILE B 1 71 ? -2.947 29.109 19.516 1 98.88 71 ILE B C 1
ATOM 3406 O O . ILE B 1 71 ? -3.355 29.969 18.734 1 98.88 71 ILE B O 1
ATOM 3410 N N . GLY B 1 72 ? -3.195 29.094 20.781 1 98.88 72 GLY B N 1
ATOM 3411 C CA . GLY B 1 72 ? -3.938 30.172 21.422 1 98.88 72 GLY B CA 1
ATOM 3412 C C . GLY B 1 72 ? -3.818 30.156 22.938 1 98.88 72 GLY B C 1
ATOM 3413 O O . GLY B 1 72 ? -3.029 29.391 23.484 1 98.88 72 GLY B O 1
ATOM 3414 N N . VAL B 1 73 ? -4.578 31.078 23.484 1 98.88 73 VAL B N 1
ATOM 3415 C CA . VAL B 1 73 ? -4.621 31.219 24.938 1 98.88 73 VAL B CA 1
ATOM 3416 C C . VAL B 1 73 ? -6.047 31 25.438 1 98.88 73 VAL B C 1
ATOM 3418 O O . VAL B 1 73 ? -7 31.531 24.859 1 98.88 73 VAL B O 1
ATOM 3421 N N . VAL B 1 74 ? -6.141 30.25 26.5 1 98.88 74 VAL B N 1
ATOM 3422 C CA . VAL B 1 74 ? -7.449 29.984 27.078 1 98.88 74 VAL B CA 1
ATOM 3423 C C . VAL B 1 74 ? -8.016 31.266 27.688 1 98.88 74 VAL B C 1
ATOM 3425 O O . VAL B 1 74 ? -7.375 31.875 28.547 1 98.88 74 VAL B O 1
ATOM 3428 N N . LYS B 1 75 ? -9.148 31.609 27.234 1 98.62 75 LYS B N 1
ATOM 3429 C CA . LYS B 1 75 ? -9.844 32.75 27.797 1 98.62 75 LYS B CA 1
ATOM 3430 C C . LYS B 1 75 ? -10.836 32.344 28.875 1 98.62 75 LYS B C 1
ATOM 3432 O O . LYS B 1 75 ? -10.969 33 29.891 1 98.62 75 LYS B O 1
ATOM 3437 N N . LYS B 1 76 ? -11.547 31.359 28.594 1 98 76 LYS B N 1
ATOM 3438 C CA . LYS B 1 76 ? -12.523 30.766 29.5 1 98 76 LYS B CA 1
ATOM 3439 C C . LYS B 1 76 ? -12.547 29.25 29.359 1 98 76 LYS B C 1
ATOM 3441 O O . LYS B 1 76 ? -12.406 28.719 28.25 1 98 76 LYS B O 1
ATOM 3446 N N . SER B 1 77 ? -12.727 28.562 30.5 1 97.62 77 SER B N 1
ATOM 3447 C CA . SER B 1 77 ? -12.703 27.109 30.453 1 97.62 77 SER B CA 1
ATOM 3448 C C . SER B 1 77 ? -13.883 26.516 31.219 1 97.62 77 SER B C 1
ATOM 3450 O O . SER B 1 77 ? -14.164 26.906 32.344 1 97.62 77 SER B O 1
ATOM 3452 N N . ASN B 1 78 ? -14.609 25.734 30.547 1 97.19 78 ASN B N 1
ATOM 3453 C CA . ASN B 1 78 ? -15.578 24.875 31.203 1 97.19 78 ASN B CA 1
ATOM 3454 C C . ASN B 1 78 ? -15.062 23.438 31.328 1 97.19 78 ASN B C 1
ATOM 3456 O O . ASN B 1 78 ? -15.758 22.484 30.953 1 97.19 78 ASN B O 1
ATOM 3460 N N . SER B 1 79 ? -13.828 23.344 31.609 1 95.94 79 SER B N 1
ATOM 3461 C CA . SER B 1 79 ? -13.086 22.109 31.812 1 95.94 79 SER B CA 1
ATOM 3462 C C . SER B 1 79 ? -12.148 22.219 33 1 95.94 79 SER B C 1
ATOM 3464 O O . SER B 1 79 ? -11.688 23.312 33.344 1 95.94 79 SER B O 1
ATOM 3466 N N . LYS B 1 80 ? -11.875 21.109 33.656 1 96.75 80 LYS B N 1
ATOM 3467 C CA . LYS B 1 80 ? -10.93 21.078 34.781 1 96.75 80 LYS B CA 1
ATOM 3468 C C . LYS B 1 80 ? -9.492 20.938 34.281 1 96.75 80 LYS B C 1
ATOM 3470 O O . LYS B 1 80 ? -8.547 21.172 35.031 1 96.75 80 LYS B O 1
ATOM 3475 N N . LYS B 1 81 ? -9.344 20.656 33 1 97.56 81 LYS B N 1
ATOM 3476 C CA . LYS B 1 81 ? -8.031 20.344 32.438 1 97.56 81 LYS B CA 1
ATOM 3477 C C . LYS B 1 81 ? -7.262 21.609 32.094 1 97.56 81 LYS B C 1
ATOM 3479 O O . LYS B 1 81 ? -6.031 21.594 32 1 97.56 81 LYS B O 1
ATOM 3484 N N . PHE B 1 82 ? -8.008 22.688 31.953 1 98.56 82 PHE B N 1
ATOM 3485 C CA . PHE B 1 82 ? -7.391 23.922 31.5 1 98.56 82 PHE B CA 1
ATOM 3486 C C . PHE B 1 82 ? -7.879 25.109 32.344 1 98.56 82 PHE B C 1
ATOM 3488 O O . PHE B 1 82 ? -8.984 25.062 32.875 1 98.56 82 PHE B O 1
ATOM 3495 N N . LYS B 1 83 ? -7.094 26.109 32.469 1 98.19 83 LYS B N 1
ATOM 3496 C CA . LYS B 1 83 ? -7.465 27.344 33.125 1 98.19 83 LYS B CA 1
ATOM 3497 C C . LYS B 1 83 ? -7.156 28.562 32.281 1 98.19 83 LYS B C 1
ATOM 3499 O O . LYS B 1 83 ? -6.348 28.484 31.344 1 98.19 83 LYS B O 1
ATOM 3504 N N . GLU B 1 84 ? -7.781 29.625 32.625 1 98.38 84 GLU B N 1
ATOM 3505 C CA . GLU B 1 84 ? -7.551 30.891 31.922 1 98.38 84 GLU B CA 1
ATOM 3506 C C . GLU B 1 84 ? -6.066 31.234 31.891 1 98.38 84 GLU B C 1
ATOM 3508 O O . GLU B 1 84 ? -5.367 31.078 32.906 1 98.38 84 GLU B O 1
ATOM 3513 N N . GLY B 1 85 ? -5.559 31.547 30.672 1 98.56 85 GLY B N 1
ATOM 3514 C CA . GLY B 1 85 ? -4.164 31.938 30.547 1 98.56 85 GLY B CA 1
ATOM 3515 C C . GLY B 1 85 ? -3.281 30.828 30.016 1 98.56 85 GLY B C 1
ATOM 3516 O O . GLY B 1 85 ? -2.162 31.078 29.562 1 98.56 85 GLY B O 1
ATOM 3517 N N . ASP B 1 86 ? -3.756 29.609 30.094 1 98.69 86 ASP B N 1
ATOM 3518 C CA . ASP B 1 86 ? -2.986 28.5 29.547 1 98.69 86 ASP B CA 1
ATOM 3519 C C . ASP B 1 86 ? -2.732 28.688 28.047 1 98.69 86 ASP B C 1
ATOM 3521 O O . ASP B 1 86 ? -3.643 29.047 27.297 1 98.69 86 ASP B O 1
ATOM 3525 N N . ARG B 1 87 ? -1.46 28.484 27.578 1 98.88 87 ARG B N 1
ATOM 3526 C CA . ARG B 1 87 ? -1.156 28.375 26.156 1 98.88 87 ARG B CA 1
ATOM 3527 C C . ARG B 1 87 ? -1.452 26.969 25.641 1 98.88 87 ARG B C 1
ATOM 3529 O O . ARG B 1 87 ? -1.064 25.984 26.266 1 98.88 87 ARG B O 1
ATOM 3536 N N . VAL B 1 88 ? -2.156 26.891 24.531 1 98.94 88 VAL B N 1
ATOM 3537 C CA . VAL B 1 88 ? -2.537 25.562 24.078 1 98.94 88 VAL B CA 1
ATOM 3538 C C . VAL B 1 88 ? -2.316 25.469 22.562 1 98.94 88 VAL B C 1
ATOM 3540 O O . VAL B 1 88 ? -2.461 26.453 21.844 1 98.94 88 VAL B O 1
ATOM 3543 N N . VAL B 1 89 ? -1.854 24.328 22.141 1 98.88 89 VAL B N 1
ATOM 3544 C CA . VAL B 1 89 ? -1.964 23.953 20.734 1 98.88 89 VAL B CA 1
ATOM 3545 C C . VAL B 1 89 ? -3.359 23.391 20.469 1 98.88 89 VAL B C 1
ATOM 3547 O O . VAL B 1 89 ? -3.91 22.641 21.266 1 98.88 89 VAL B O 1
ATOM 3550 N N . VAL B 1 90 ? -3.92 23.766 19.344 1 98.81 90 VAL B N 1
ATOM 3551 C CA . VAL B 1 90 ? -5.27 23.344 18.969 1 98.81 90 VAL B CA 1
ATOM 3552 C C . VAL B 1 90 ? -5.199 22.188 17.969 1 98.81 90 VAL B C 1
ATOM 3554 O O . VAL B 1 90 ? -4.746 22.375 16.828 1 98.81 90 VAL B O 1
ATOM 3557 N N . ALA B 1 91 ? -5.59 21 18.344 1 98.62 91 ALA B N 1
ATOM 3558 C CA . ALA B 1 91 ? -5.73 19.906 17.391 1 98.62 91 ALA B CA 1
ATOM 3559 C C . ALA B 1 91 ? -6.949 20.109 16.5 1 98.62 91 ALA B C 1
ATOM 3561 O O . ALA B 1 91 ? -8.078 20.234 16.984 1 98.62 91 ALA B O 1
ATOM 3562 N N . PRO B 1 92 ? -6.77 20.125 15.273 1 98.12 92 PRO B N 1
ATOM 3563 C CA . PRO B 1 92 ? -7.828 20.578 14.375 1 98.12 92 PRO B CA 1
ATOM 3564 C C . PRO B 1 92 ? -8.922 19.531 14.164 1 98.12 92 PRO B C 1
ATOM 3566 O O . PRO B 1 92 ? -9.992 19.844 13.641 1 98.12 92 PRO B O 1
ATOM 3569 N N . ASN B 1 93 ? -8.633 18.297 14.445 1 96.62 93 ASN B N 1
ATOM 3570 C CA . ASN B 1 93 ? -9.594 17.219 14.211 1 96.62 93 ASN B CA 1
ATOM 3571 C C . ASN B 1 93 ? -10.453 16.969 15.445 1 96.62 93 ASN B C 1
ATOM 3573 O O . ASN B 1 93 ? -9.945 16.562 16.5 1 96.62 93 ASN B O 1
ATOM 3577 N N . VAL B 1 94 ? -11.75 17.234 15.336 1 96.69 94 VAL B N 1
ATOM 3578 C CA . VAL B 1 94 ? -12.695 16.922 16.406 1 96.69 94 VAL B CA 1
ATOM 3579 C C . VAL B 1 94 ? -13.578 15.742 15.992 1 96.69 94 VAL B C 1
ATOM 3581 O O . VAL B 1 94 ? -14.547 15.906 15.25 1 96.69 94 VAL B O 1
ATOM 3584 N N . PRO B 1 95 ? -13.281 14.594 16.531 1 95.56 95 PRO B N 1
ATOM 3585 C CA . PRO B 1 95 ? -14.102 13.43 16.188 1 95.56 95 PRO B CA 1
ATOM 3586 C C . PRO B 1 95 ? -15.594 13.664 16.438 1 95.56 95 PRO B C 1
ATOM 3588 O O . PRO B 1 95 ? -15.961 14.367 17.375 1 95.56 95 PRO B O 1
ATOM 3591 N N . GLY B 1 96 ? -16.422 13.039 15.641 1 94.69 96 GLY B N 1
ATOM 3592 C CA . GLY B 1 96 ? -17.859 13.242 15.703 1 94.69 96 GLY B CA 1
ATOM 3593 C C . GLY B 1 96 ? -18.453 12.93 17.062 1 94.69 96 GLY B C 1
ATOM 3594 O O . GLY B 1 96 ? -19.297 13.688 17.562 1 94.69 96 GLY B O 1
ATOM 3595 N N . TYR B 1 97 ? -17.984 11.875 17.656 1 95.38 97 TYR B N 1
ATOM 3596 C CA . TYR B 1 97 ? -18.547 11.477 18.938 1 95.38 97 TYR B CA 1
ATOM 3597 C C . TYR B 1 97 ? -18.234 12.508 20.016 1 95.38 97 TYR B C 1
ATOM 3599 O O . TYR B 1 97 ? -19.047 12.773 20.906 1 95.38 97 TYR B O 1
ATOM 3607 N N . ILE B 1 98 ? -17.109 13.141 19.891 1 94.69 98 ILE B N 1
ATOM 3608 C CA . ILE B 1 98 ? -16.75 14.203 20.828 1 94.69 98 ILE B CA 1
ATOM 3609 C C . ILE B 1 98 ? -17.625 15.43 20.578 1 94.69 98 ILE B C 1
ATOM 3611 O O . ILE B 1 98 ? -18.156 16.016 21.531 1 94.69 98 ILE B O 1
ATOM 3615 N N . TYR B 1 99 ? -17.734 15.758 19.328 1 94.75 99 TYR B N 1
ATOM 3616 C CA . TYR B 1 99 ? -18.531 16.922 18.953 1 94.75 99 TYR B CA 1
ATOM 3617 C C . TYR B 1 99 ? -19.969 16.766 19.453 1 94.75 99 TYR B C 1
ATOM 3619 O O . TYR B 1 99 ? -20.562 17.75 19.906 1 94.75 99 TYR B O 1
ATOM 3627 N N . GLU B 1 100 ? -20.469 15.555 19.406 1 94.56 100 GLU B N 1
ATOM 3628 C CA . GLU B 1 100 ? -21.859 15.289 19.75 1 94.56 100 GLU B CA 1
ATOM 3629 C C . GLU B 1 100 ? -22 14.977 21.25 1 94.56 100 GLU B C 1
ATOM 3631 O O . GLU B 1 100 ? -23.125 14.812 21.734 1 94.56 100 GLU B O 1
ATOM 3636 N N . GLY B 1 101 ? -20.906 14.914 21.906 1 93.38 101 GLY B N 1
ATOM 3637 C CA . GLY B 1 101 ? -20.953 14.578 23.312 1 93.38 101 GLY B CA 1
ATOM 3638 C C . GLY B 1 101 ? -21.344 13.133 23.578 1 93.38 101 GLY B C 1
ATOM 3639 O O . GLY B 1 101 ? -22.078 12.844 24.531 1 93.38 101 GLY B O 1
ATOM 3640 N N . LYS B 1 102 ? -20.953 12.305 22.641 1 93.94 102 LYS B N 1
ATOM 3641 C CA . LYS B 1 102 ? -21.266 10.883 22.75 1 93.94 102 LYS B CA 1
ATOM 3642 C C . LYS B 1 102 ? -20 10.062 23.031 1 93.94 102 LYS B C 1
ATOM 3644 O O . LYS B 1 102 ? -18.906 10.617 23.125 1 93.94 102 LYS B O 1
ATOM 3649 N N . GLU B 1 103 ? -20.234 8.883 23.375 1 93 103 GLU B N 1
ATOM 3650 C CA . GLU B 1 103 ? -19.125 7.957 23.516 1 93 103 GLU B CA 1
ATOM 3651 C C . GLU B 1 103 ? -18.703 7.375 22.172 1 93 103 GLU B C 1
ATOM 3653 O O . GLU B 1 103 ? -19.531 7.254 21.266 1 93 103 GLU B O 1
ATOM 3658 N N . LYS B 1 104 ? -17.484 7.133 22.078 1 89.94 104 LYS B N 1
ATOM 3659 C CA . LYS B 1 104 ? -17 6.523 20.844 1 89.94 104 LYS B CA 1
ATOM 3660 C C . LYS B 1 104 ? -17.625 5.145 20.625 1 89.94 104 LYS B C 1
ATOM 3662 O O . LYS B 1 104 ? -17.609 4.312 21.531 1 89.94 104 LYS B O 1
ATOM 3667 N N . ASN B 1 105 ? -18.062 4.801 19.547 1 86.12 105 ASN B N 1
ATOM 3668 C CA . ASN B 1 105 ? -18.672 3.521 19.219 1 86.12 105 ASN B CA 1
ATOM 3669 C C . ASN B 1 105 ? -18.094 2.922 17.938 1 86.12 105 ASN B C 1
ATOM 3671 O O . ASN B 1 105 ? -18.547 1.867 17.484 1 86.12 105 ASN B O 1
ATOM 3675 N N . SER B 1 106 ? -17.047 3.543 17.516 1 85.5 106 SER B N 1
ATOM 3676 C CA . SER B 1 106 ? -16.438 3.09 16.266 1 85.5 106 SER B CA 1
ATOM 3677 C C . SER B 1 106 ? -15.023 2.588 16.484 1 85.5 106 SER B C 1
ATOM 3679 O O . SER B 1 106 ? -14.32 3.074 17.375 1 85.5 106 SER B O 1
ATOM 3681 N N . CYS B 1 107 ? -14.625 1.545 15.695 1 85.25 107 CYS B N 1
ATOM 3682 C CA . CYS B 1 107 ? -13.266 1.029 15.773 1 85.25 107 CYS B CA 1
ATOM 3683 C C . CYS B 1 107 ? -12.328 1.823 14.867 1 85.25 107 CYS B C 1
ATOM 3685 O O . CYS B 1 107 ? -11.109 1.649 14.922 1 85.25 107 CYS B O 1
ATOM 3687 N N . ILE B 1 108 ? -12.852 2.725 14.18 1 90.62 108 ILE B N 1
ATOM 3688 C CA . ILE B 1 108 ? -12.055 3.545 13.273 1 90.62 108 ILE B CA 1
ATOM 3689 C C . ILE B 1 108 ? -11.258 4.57 14.078 1 90.62 108 ILE B C 1
ATOM 3691 O O . ILE B 1 108 ? -11.805 5.258 14.938 1 90.62 108 ILE B O 1
ATOM 3695 N N . PRO B 1 109 ? -9.945 4.617 13.773 1 93.19 109 PRO B N 1
ATOM 3696 C CA . PRO B 1 109 ? -9.164 5.66 14.438 1 93.19 109 PRO B CA 1
ATOM 3697 C C . PRO B 1 109 ? -9.703 7.062 14.172 1 93.19 109 PRO B C 1
ATOM 3699 O O . PRO B 1 109 ? -10.219 7.332 13.078 1 93.19 109 PRO B O 1
ATOM 3702 N N . ASP B 1 110 ? -9.516 7.938 15.055 1 93.5 110 ASP B N 1
ATOM 3703 C CA . ASP B 1 110 ? -10.141 9.258 15.062 1 93.5 110 ASP B CA 1
ATOM 3704 C C . ASP B 1 110 ? -9.719 10.07 13.836 1 93.5 110 ASP B C 1
ATOM 3706 O O . ASP B 1 110 ? -10.508 10.844 13.297 1 93.5 110 ASP B O 1
ATOM 3710 N N . ASN B 1 111 ? -8.508 9.891 13.477 1 92.62 111 ASN B N 1
ATOM 3711 C CA . ASN B 1 111 ? -8.008 10.711 12.375 1 92.62 111 ASN B CA 1
ATOM 3712 C C . ASN B 1 111 ? -8.594 10.266 11.039 1 92.62 111 ASN B C 1
ATOM 3714 O O . ASN B 1 111 ? -8.477 10.977 10.039 1 92.62 111 ASN B O 1
ATOM 3718 N N . TYR B 1 112 ? -9.273 9.117 10.992 1 93.5 112 TYR B N 1
ATOM 3719 C CA . TYR B 1 112 ? -9.867 8.633 9.75 1 93.5 112 TYR B CA 1
ATOM 3720 C C . TYR B 1 112 ? -11.391 8.617 9.844 1 93.5 112 TYR B C 1
ATOM 3722 O O . TYR B 1 112 ? -12.07 8.219 8.891 1 93.5 112 TYR B O 1
ATOM 3730 N N . ASN B 1 113 ? -11.922 9.102 10.945 1 90.25 113 ASN B N 1
ATOM 3731 C CA . ASN B 1 113 ? -13.375 9.109 11.125 1 90.25 113 ASN B CA 1
ATOM 3732 C C . ASN B 1 113 ? -14.047 10.094 10.18 1 90.25 113 ASN B C 1
ATOM 3734 O O . ASN B 1 113 ? -13.711 11.281 10.164 1 90.25 113 ASN B O 1
ATOM 3738 N N . PRO B 1 114 ? -15.031 9.633 9.469 1 87.38 114 PRO B N 1
ATOM 3739 C CA . PRO B 1 114 ? -15.656 10.492 8.461 1 87.38 114 PRO B CA 1
ATOM 3740 C C . PRO B 1 114 ? -16.562 11.555 9.078 1 87.38 114 PRO B C 1
ATOM 3742 O O . PRO B 1 114 ? -16.922 12.523 8.406 1 87.38 114 PRO B O 1
ATOM 3745 N N . ASP B 1 115 ? -16.953 11.391 10.281 1 89.88 115 ASP B N 1
ATOM 3746 C CA . ASP B 1 115 ? -17.891 12.32 10.906 1 89.88 115 ASP B CA 1
ATOM 3747 C C . ASP B 1 115 ? -17.156 13.422 11.664 1 89.88 115 ASP B C 1
ATOM 3749 O O . ASP B 1 115 ? -17.766 14.18 12.422 1 89.88 115 ASP B O 1
ATOM 3753 N N . SER B 1 116 ? -15.883 13.461 11.477 1 93.5 116 SER B N 1
ATOM 3754 C CA . SER B 1 116 ? -15.086 14.43 12.219 1 93.5 116 SER B CA 1
ATOM 3755 C C . SER B 1 116 ? -15.32 15.844 11.711 1 93.5 116 SER B C 1
ATOM 3757 O O . SER B 1 116 ? -15.664 16.047 10.539 1 93.5 116 SER B O 1
ATOM 3759 N N . HIS B 1 117 ? -15.227 16.75 12.602 1 94.81 117 HIS B N 1
ATOM 3760 C CA . HIS B 1 117 ? -15.188 18.172 12.289 1 94.81 117 HIS B CA 1
ATOM 3761 C C . HIS B 1 117 ? -13.758 18.688 12.258 1 94.81 117 HIS B C 1
ATOM 3763 O O . HIS B 1 117 ? -13.117 18.812 13.305 1 94.81 117 HIS B O 1
ATOM 3769 N N . PHE B 1 118 ? -13.32 18.969 11.102 1 95.94 118 PHE B N 1
ATOM 3770 C CA . PHE B 1 118 ? -11.93 19.391 10.93 1 95.94 118 PHE B CA 1
ATOM 3771 C C . PHE B 1 118 ? -11.844 20.891 10.695 1 95.94 118 PHE B C 1
ATOM 3773 O O . PHE B 1 118 ? -12.469 21.422 9.781 1 95.94 118 PHE B O 1
ATOM 3780 N N . LEU B 1 119 ? -11.047 21.547 11.516 1 97.69 119 LEU B N 1
ATOM 3781 C CA . LEU B 1 119 ? -10.867 23 11.391 1 97.69 119 LEU B CA 1
ATOM 3782 C C . LEU B 1 119 ? -10.359 23.359 9.992 1 97.69 119 LEU B C 1
ATOM 3784 O O . LEU B 1 119 ? -9.43 22.719 9.484 1 97.69 119 LEU B O 1
ATOM 3788 N N . SER B 1 120 ? -10.961 24.422 9.398 1 96.94 120 SER B N 1
ATOM 3789 C CA . SER B 1 120 ? -10.586 24.953 8.094 1 96.94 120 SER B CA 1
ATOM 3790 C C . SER B 1 120 ? -10.859 23.953 6.984 1 96.94 120 SER B C 1
ATOM 3792 O O . SER B 1 120 ? -10.102 23.875 6.012 1 96.94 120 SER B O 1
ATOM 3794 N N . SER B 1 121 ? -11.805 23.078 7.199 1 92.94 121 SER B N 1
ATOM 3795 C CA . SER B 1 121 ? -12.32 22.125 6.219 1 92.94 121 SER B CA 1
ATOM 3796 C C . SER B 1 121 ? -13.797 21.844 6.441 1 92.94 121 SER B C 1
ATOM 3798 O O . SER B 1 121 ? -14.188 20.703 6.73 1 92.94 121 SER B O 1
ATOM 3800 N N . GLY B 1 122 ? -14.617 22.844 6.273 1 89.19 122 GLY B N 1
ATOM 3801 C CA . GLY B 1 122 ? -16.062 22.766 6.484 1 89.19 122 GLY B CA 1
ATOM 3802 C C . GLY B 1 122 ? -16.469 23.156 7.891 1 89.19 122 GLY B C 1
ATOM 3803 O O . GLY B 1 122 ? -17.672 23.203 8.195 1 89.19 122 GLY B O 1
ATOM 3804 N N . TYR B 1 123 ? -15.57 23.328 8.656 1 94.06 123 TYR B N 1
ATOM 3805 C CA . TYR B 1 123 ? -15.688 23.797 10.031 1 94.06 123 TYR B CA 1
ATOM 3806 C C . TYR B 1 123 ? -14.781 25 10.281 1 94.06 123 TYR B C 1
ATOM 3808 O O . TYR B 1 123 ? -13.648 25.031 9.789 1 94.06 123 TYR B O 1
ATOM 3816 N N . ASP B 1 124 ? -15.258 26 10.961 1 97.81 124 ASP B N 1
ATOM 3817 C CA . ASP B 1 124 ? -14.492 27.234 11.133 1 97.81 124 ASP B CA 1
ATOM 3818 C C . ASP B 1 124 ? -13.141 26.953 11.797 1 97.81 124 ASP B C 1
ATOM 3820 O O . ASP B 1 124 ? -13.086 26.281 12.836 1 97.81 124 ASP B O 1
ATOM 3824 N N . GLY B 1 125 ? -12.133 27.5 11.219 1 98.5 125 GLY B N 1
ATOM 3825 C CA . GLY B 1 125 ? -10.781 27.312 11.734 1 98.5 125 GLY B CA 1
ATOM 3826 C C . GLY B 1 125 ? -10.367 28.375 12.719 1 98.5 125 GLY B C 1
ATOM 3827 O O . GLY B 1 125 ? -11.195 28.922 13.453 1 98.5 125 GLY B O 1
ATOM 3828 N N . LEU B 1 126 ? -9.141 28.656 12.742 1 98.69 126 LEU B N 1
ATOM 3829 C CA . LEU B 1 126 ? -8.508 29.453 13.805 1 98.69 126 LEU B CA 1
ATOM 3830 C C . LEU B 1 126 ? -8.641 30.938 13.523 1 98.69 126 LEU B C 1
ATOM 3832 O O . LEU B 1 126 ? -8.383 31.766 14.398 1 98.69 126 LEU B O 1
ATOM 3836 N N . ALA B 1 127 ? -9.047 31.328 12.391 1 98.75 127 ALA B N 1
ATOM 3837 C CA . ALA B 1 127 ? -9.133 32.75 12.055 1 98.75 127 ALA B CA 1
ATOM 3838 C C . ALA B 1 127 ? -10.359 33.406 12.703 1 98.75 127 ALA B C 1
ATOM 3840 O O . ALA B 1 127 ? -11.227 33.906 12.008 1 98.75 127 ALA B O 1
ATOM 3841 N N . GLN B 1 128 ? -10.414 33.438 13.945 1 98.69 128 GLN B N 1
ATOM 3842 C CA . GLN B 1 128 ? -11.477 34.062 14.742 1 98.69 128 GLN B CA 1
ATOM 3843 C C . GLN B 1 128 ? -10.977 34.406 16.141 1 98.69 128 GLN B C 1
ATOM 3845 O O . GLN B 1 128 ? -10 33.844 16.625 1 98.69 128 GLN B O 1
ATOM 3850 N N . SER B 1 129 ? -11.617 35.344 16.766 1 98.75 129 SER B N 1
ATOM 3851 C CA . SER B 1 129 ? -11.141 35.875 18.047 1 98.75 129 SER B CA 1
ATOM 3852 C C . SER B 1 129 ? -11.344 34.875 19.172 1 98.75 129 SER B C 1
ATOM 3854 O O . SER B 1 129 ? -10.648 34.938 20.188 1 98.75 129 SER B O 1
ATOM 3856 N N . ASP B 1 130 ? -12.359 34 19.016 1 98.62 130 ASP B N 1
ATOM 3857 C CA . ASP B 1 130 ? -12.703 32.969 20 1 98.62 130 ASP B CA 1
ATOM 3858 C C . ASP B 1 130 ? -13.078 31.656 19.328 1 98.62 130 ASP B C 1
ATOM 3860 O O . ASP B 1 130 ? -14.078 31.594 18.609 1 98.62 130 ASP B O 1
ATOM 3864 N N . ILE B 1 131 ? -12.336 30.688 19.562 1 98.38 131 ILE B N 1
ATOM 3865 C CA . ILE B 1 131 ? -12.727 29.359 19.109 1 98.38 131 ILE B CA 1
ATOM 3866 C C . ILE B 1 131 ? -13.109 28.484 20.312 1 98.38 131 ILE B C 1
ATOM 3868 O O . ILE B 1 131 ? -12.344 28.375 21.266 1 98.38 131 ILE B O 1
ATOM 3872 N N . VAL B 1 132 ? -14.266 28 20.281 1 97.88 132 VAL B N 1
ATOM 3873 C CA . VAL B 1 132 ? -14.695 27.047 21.312 1 97.88 132 VAL B CA 1
ATOM 3874 C C . VAL B 1 132 ? -14.367 25.625 20.859 1 97.88 132 VAL B C 1
ATOM 3876 O O . VAL B 1 132 ? -14.828 25.172 19.797 1 97.88 132 VAL B O 1
ATOM 3879 N N . HIS B 1 133 ? -13.555 24.953 21.578 1 98.25 133 HIS B N 1
ATOM 3880 C CA . HIS B 1 133 ? -12.969 23.672 21.203 1 98.25 133 HIS B CA 1
ATOM 3881 C C . HIS B 1 133 ? -12.992 22.688 22.375 1 98.25 13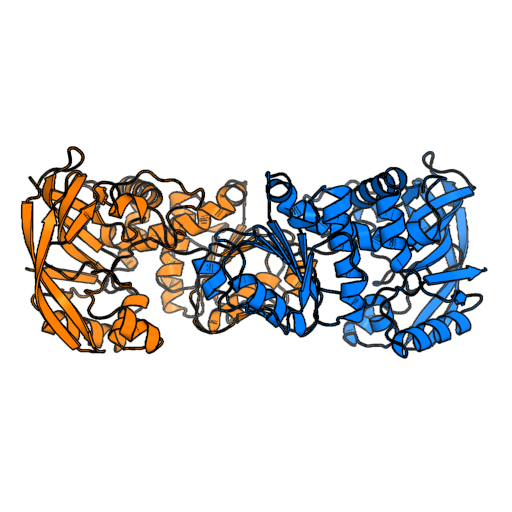3 HIS B C 1
ATOM 3883 O O . HIS B 1 133 ? -12.875 23.094 23.531 1 98.25 133 HIS B O 1
ATOM 3889 N N . PRO B 1 134 ? -13.281 21.406 22.109 1 98.12 134 PRO B N 1
ATOM 3890 C CA . PRO B 1 134 ? -13.305 20.453 23.219 1 98.12 134 PRO B CA 1
ATOM 3891 C C . PRO B 1 134 ? -11.953 20.359 23.938 1 98.12 134 PRO B C 1
ATOM 3893 O O . PRO B 1 134 ? -10.906 20.375 23.281 1 98.12 134 PRO B O 1
ATOM 3896 N N . ASP B 1 135 ? -11.945 20.219 25.266 1 98.31 135 ASP B N 1
ATOM 3897 C CA . ASP B 1 135 ? -10.711 20.141 26.047 1 98.31 135 ASP B CA 1
ATOM 3898 C C . ASP B 1 135 ? -9.867 18.938 25.625 1 98.31 135 ASP B C 1
ATOM 3900 O O . ASP B 1 135 ? -8.641 18.953 25.734 1 98.31 135 ASP B O 1
ATOM 3904 N N . SER B 1 136 ? -10.492 17.859 25.047 1 97.88 136 SER B N 1
ATOM 3905 C CA . SER B 1 136 ? -9.797 16.656 24.625 1 97.88 136 SER B CA 1
ATOM 3906 C C . SER B 1 136 ? -9.008 16.891 23.344 1 97.88 136 SER B C 1
ATOM 3908 O O . SER B 1 136 ? -8.18 16.062 22.953 1 97.88 136 SER B O 1
ATOM 3910 N N . CYS B 1 137 ? -9.211 18.031 22.672 1 98.5 137 CYS B N 1
ATOM 3911 C CA . CYS B 1 137 ? -8.523 18.344 21.422 1 98.5 137 CYS B CA 1
ATOM 3912 C C . CYS B 1 137 ? -7.609 19.547 21.594 1 98.5 137 CYS B C 1
ATOM 3914 O O . CYS B 1 137 ? -7.34 20.266 20.625 1 98.5 137 CYS B O 1
ATOM 3916 N N . LEU B 1 138 ? -7.238 19.766 22.828 1 98.81 138 LEU B N 1
ATOM 3917 C CA . LEU B 1 138 ? -6.246 20.781 23.172 1 98.81 138 LEU B CA 1
ATOM 3918 C C . LEU B 1 138 ? -5.062 20.156 23.906 1 98.81 138 LEU B C 1
ATOM 3920 O O . LEU B 1 138 ? -5.227 19.172 24.625 1 98.81 138 LEU B O 1
ATOM 3924 N N . VAL B 1 139 ? -3.912 20.703 23.672 1 98.88 139 VAL B N 1
ATOM 3925 C CA . VAL B 1 139 ? -2.711 20.281 24.391 1 98.88 139 VAL B CA 1
ATOM 3926 C C . VAL B 1 139 ? -2.002 21.5 24.953 1 98.88 139 VAL B C 1
ATOM 3928 O O . VAL B 1 139 ? -1.738 22.469 24.234 1 98.88 139 VAL B O 1
ATOM 3931 N N . LYS B 1 140 ? -1.753 21.453 26.219 1 98.75 140 LYS B N 1
ATOM 3932 C CA . LYS B 1 140 ? -1.055 22.562 26.875 1 98.75 140 LYS B CA 1
ATOM 3933 C C . LYS B 1 140 ? 0.371 22.703 26.344 1 98.75 140 LYS B C 1
ATOM 3935 O O . LYS B 1 140 ? 1.069 21.703 26.172 1 98.75 140 LYS B O 1
ATOM 3940 N N . ILE B 1 141 ? 0.769 23.891 26.062 1 98.88 141 ILE B N 1
ATOM 3941 C CA . ILE B 1 141 ? 2.137 24.172 25.641 1 98.88 141 ILE B CA 1
ATOM 3942 C C . ILE B 1 141 ? 3.025 24.391 26.859 1 98.88 141 ILE B C 1
ATOM 3944 O O . ILE B 1 141 ? 2.777 25.281 27.656 1 98.88 141 ILE B O 1
ATOM 3948 N N . PRO B 1 142 ? 4.012 23.578 26.984 1 98.69 142 PRO B N 1
ATOM 3949 C CA . PRO B 1 142 ? 4.945 23.828 28.094 1 98.69 142 PRO B CA 1
ATOM 3950 C C . PRO B 1 142 ? 5.57 25.219 28.031 1 98.69 142 PRO B C 1
ATOM 3952 O O . PRO B 1 142 ? 5.777 25.766 26.938 1 98.69 142 PRO B O 1
ATOM 3955 N N . ASP B 1 143 ? 5.984 25.719 29.156 1 98.12 143 ASP B N 1
ATOM 3956 C CA . ASP B 1 143 ? 6.48 27.094 29.281 1 98.12 143 ASP B CA 1
ATOM 3957 C C . ASP B 1 143 ? 7.754 27.281 28.469 1 98.12 143 ASP B C 1
ATOM 3959 O O . ASP B 1 143 ? 8.016 28.375 27.969 1 98.12 143 ASP B O 1
ATOM 3963 N N . ASN B 1 144 ? 8.477 26.203 28.344 1 98.38 144 ASN B N 1
ATOM 3964 C CA . ASN B 1 144 ? 9.781 26.344 27.703 1 98.38 144 ASN B CA 1
ATOM 3965 C C . ASN B 1 144 ? 9.672 26.219 26.188 1 98.38 144 ASN B C 1
ATOM 3967 O O . ASN B 1 144 ? 10.672 26.344 25.484 1 98.38 144 ASN B O 1
ATOM 3971 N N . VAL B 1 145 ? 8.539 25.984 25.641 1 98.75 145 VAL B N 1
ATOM 3972 C CA . VAL B 1 145 ? 8.344 25.922 24.188 1 98.75 145 VAL B CA 1
ATOM 3973 C C . VAL B 1 145 ? 7.801 27.25 23.688 1 98.75 145 VAL B C 1
ATOM 3975 O O . VAL B 1 145 ? 6.668 27.625 24 1 98.75 145 VAL B O 1
ATOM 3978 N N . PRO B 1 146 ? 8.562 27.938 22.875 1 98.38 146 PRO B N 1
ATOM 3979 C CA . PRO B 1 146 ? 8.086 29.219 22.344 1 98.38 146 PRO B CA 1
ATOM 3980 C C . PRO B 1 146 ? 6.895 29.062 21.406 1 98.38 146 PRO B C 1
ATOM 3982 O O . PRO B 1 146 ? 6.77 28.047 20.719 1 98.38 146 PRO B O 1
ATOM 3985 N N . ASP B 1 147 ? 6.07 30.078 21.359 1 98.06 147 ASP B N 1
ATOM 3986 C CA . ASP B 1 147 ? 4.883 30.062 20.5 1 98.06 147 ASP B CA 1
ATOM 3987 C C . ASP B 1 147 ? 5.254 29.828 19.047 1 98.06 147 ASP B C 1
ATOM 3989 O O . ASP B 1 147 ? 4.578 29.078 18.344 1 98.06 147 ASP B O 1
ATOM 3993 N N . GLU B 1 148 ? 6.348 30.469 18.625 1 97.31 148 GLU B N 1
ATOM 3994 C CA . GLU B 1 148 ? 6.773 30.375 17.234 1 97.31 148 GLU B CA 1
ATOM 3995 C C . GLU B 1 148 ? 7.133 28.953 16.859 1 97.31 148 GLU B C 1
ATOM 3997 O O . GLU B 1 148 ? 7.07 28.578 15.68 1 97.31 148 GLU B O 1
ATOM 4002 N N . ILE B 1 149 ? 7.508 28.141 17.859 1 98.31 149 ILE B N 1
ATOM 4003 C CA . ILE B 1 149 ? 7.828 26.75 17.625 1 98.31 149 ILE B CA 1
ATOM 4004 C C . ILE B 1 149 ? 6.57 25.891 17.766 1 98.31 149 ILE B C 1
ATOM 4006 O O . ILE B 1 149 ? 6.34 24.969 16.984 1 98.31 149 ILE B O 1
ATOM 4010 N N . ALA B 1 150 ? 5.715 26.203 18.75 1 98.69 150 ALA B N 1
ATOM 4011 C CA . ALA B 1 150 ? 4.516 25.438 19.062 1 98.69 150 ALA B CA 1
ATOM 4012 C C . ALA B 1 150 ? 3.562 25.391 17.875 1 98.69 150 ALA B C 1
ATOM 4014 O O . ALA B 1 150 ? 2.832 24.406 17.703 1 98.69 150 ALA B O 1
ATOM 4015 N N . ILE B 1 151 ? 3.594 26.391 16.984 1 97.88 151 ILE B N 1
ATOM 4016 C CA . ILE B 1 151 ? 2.664 26.453 15.867 1 97.88 151 ILE B CA 1
ATOM 4017 C C . ILE B 1 151 ? 2.973 25.344 14.867 1 97.88 151 ILE B C 1
ATOM 4019 O O . ILE B 1 151 ? 2.127 24.984 14.047 1 97.88 151 ILE B O 1
ATOM 4023 N N . PHE B 1 152 ? 4.207 24.766 14.977 1 98.25 152 PHE B N 1
ATOM 4024 C CA . PHE B 1 152 ? 4.609 23.734 14.039 1 98.25 152 PHE B CA 1
ATOM 4025 C C . PHE B 1 152 ? 4.188 22.359 14.539 1 98.25 152 PHE B C 1
ATOM 4027 O O . PHE B 1 152 ? 4.43 21.344 13.883 1 98.25 152 PHE B O 1
ATOM 4034 N N . SER B 1 153 ? 3.521 22.328 15.727 1 98.56 153 SER B N 1
ATOM 4035 C CA . SER B 1 153 ? 3.105 21.047 16.312 1 98.56 153 SER B CA 1
ATOM 4036 C C . SER B 1 153 ? 2.182 20.281 15.359 1 98.56 153 SER B C 1
ATOM 4038 O O . SER B 1 153 ? 2.357 19.078 15.141 1 98.56 153 SER B O 1
ATOM 4040 N N . GLU B 1 154 ? 1.26 20.969 14.781 1 98.19 154 GLU B N 1
ATOM 4041 C CA . GLU B 1 154 ? 0.271 20.281 13.945 1 98.19 154 GLU B CA 1
ATOM 4042 C C . GLU B 1 154 ? 0.938 19.531 12.797 1 98.19 154 GLU B C 1
ATOM 4044 O O . GLU B 1 154 ? 0.73 18.328 12.633 1 98.19 154 GLU B O 1
ATOM 4049 N N . VAL B 1 155 ? 1.791 20.172 12.031 1 97.56 155 VAL B N 1
ATOM 4050 C CA . VAL B 1 155 ? 2.432 19.531 10.883 1 97.56 155 VAL B CA 1
ATOM 4051 C C . VAL B 1 155 ? 3.408 18.453 11.367 1 97.56 155 VAL B C 1
ATOM 4053 O O . VAL B 1 155 ? 3.57 17.422 10.727 1 97.56 155 VAL B O 1
ATOM 4056 N N . SER B 1 156 ? 4.086 18.766 12.484 1 98.56 156 SER B N 1
ATOM 4057 C CA . SER B 1 156 ? 4.984 17.766 13.062 1 98.56 156 SER B CA 1
ATOM 4058 C C . SER B 1 156 ? 4.238 16.484 13.422 1 98.56 156 SER B C 1
ATOM 4060 O O . SER B 1 156 ? 4.781 15.391 13.281 1 98.56 156 SER B O 1
ATOM 4062 N N . THR B 1 157 ? 2.994 16.656 13.891 1 98.56 157 THR B N 1
ATOM 4063 C CA . THR B 1 157 ? 2.223 15.477 14.258 1 98.56 157 THR B CA 1
ATOM 4064 C C . THR B 1 157 ? 1.875 14.656 13.023 1 98.56 157 THR B C 1
ATOM 4066 O O . THR B 1 157 ? 1.755 13.43 13.094 1 98.56 157 THR B O 1
ATOM 4069 N N . VAL B 1 158 ? 1.707 15.297 11.906 1 97.31 158 VAL B N 1
ATOM 4070 C CA . VAL B 1 158 ? 1.431 14.578 10.664 1 97.31 158 VAL B CA 1
ATOM 4071 C C . VAL B 1 158 ? 2.609 13.672 10.32 1 97.31 158 VAL B C 1
ATOM 4073 O O . VAL B 1 158 ? 2.418 12.516 9.93 1 97.31 158 VAL B O 1
ATOM 4076 N N . GLY B 1 159 ? 3.818 14.211 10.5 1 97.88 159 GLY B N 1
ATOM 4077 C CA . GLY B 1 159 ? 5.016 13.406 10.305 1 97.88 159 GLY B CA 1
ATOM 4078 C C . GLY B 1 159 ? 5.137 12.266 11.297 1 97.88 159 GLY B C 1
ATOM 4079 O O . GLY B 1 159 ? 5.473 11.141 10.922 1 97.88 159 GLY B O 1
ATOM 4080 N N . TYR B 1 160 ? 4.848 12.594 12.531 1 98.56 160 TYR B N 1
ATOM 4081 C CA . TYR B 1 160 ? 4.941 11.57 13.57 1 98.56 160 TYR B CA 1
ATOM 4082 C C . TYR B 1 160 ? 3.916 10.469 13.344 1 98.56 160 TYR B C 1
ATOM 4084 O O . TYR B 1 160 ? 4.238 9.281 13.453 1 98.56 160 TYR B O 1
ATOM 4092 N N . HIS B 1 161 ? 2.709 10.875 13.062 1 98.31 161 HIS B N 1
ATOM 4093 C CA . HIS B 1 161 ? 1.662 9.891 12.828 1 98.31 161 HIS B CA 1
ATOM 4094 C C . HIS B 1 161 ? 2.021 8.977 11.664 1 98.31 161 HIS B C 1
ATOM 4096 O O . HIS B 1 161 ? 1.838 7.758 11.75 1 98.31 161 HIS B O 1
ATOM 4102 N N . ALA B 1 162 ? 2.488 9.516 10.633 1 98.25 162 ALA B N 1
ATOM 4103 C CA . ALA B 1 162 ? 2.932 8.734 9.477 1 98.25 162 ALA B CA 1
ATOM 4104 C C . ALA B 1 162 ? 3.961 7.688 9.883 1 98.25 162 ALA B C 1
ATOM 4106 O O . ALA B 1 162 ? 3.848 6.52 9.508 1 98.25 162 ALA B O 1
ATOM 4107 N N . SER B 1 163 ? 4.949 8.117 10.695 1 98.44 163 SER B N 1
ATOM 4108 C CA . SER B 1 163 ? 6.043 7.234 11.086 1 98.44 163 SER B CA 1
ATOM 4109 C C . SER B 1 163 ? 5.566 6.164 12.062 1 98.44 163 SER B C 1
ATOM 4111 O O . SER B 1 163 ? 6.148 5.078 12.141 1 98.44 163 SER B O 1
ATOM 4113 N N . SER B 1 164 ? 4.473 6.461 12.742 1 97.56 164 SER B N 1
ATOM 4114 C CA . SER B 1 164 ? 3.957 5.504 13.711 1 97.56 164 SER B CA 1
ATOM 4115 C C . SER B 1 164 ? 3.424 4.25 13.031 1 97.56 164 SER B C 1
ATOM 4117 O O . SER B 1 164 ? 3.348 3.186 13.648 1 97.56 164 SER B O 1
ATOM 4119 N N . HIS B 1 165 ? 3.053 4.34 11.758 1 96.12 165 HIS B N 1
ATOM 4120 C CA . HIS B 1 165 ? 2.543 3.201 11.008 1 96.12 165 HIS B CA 1
ATOM 4121 C C . HIS B 1 165 ? 3.627 2.15 10.789 1 96.12 165 HIS B C 1
ATOM 4123 O O . HIS B 1 165 ? 3.324 0.986 10.516 1 96.12 165 HIS B O 1
ATOM 4129 N N . VAL B 1 166 ? 4.867 2.596 10.859 1 98.19 166 VAL B N 1
ATOM 4130 C CA . VAL B 1 166 ? 5.984 1.691 10.617 1 98.19 166 VAL B CA 1
ATOM 4131 C C . VAL B 1 166 ? 6.906 1.665 11.828 1 98.19 166 VAL B C 1
ATOM 4133 O O . VAL B 1 166 ? 8.125 1.521 11.695 1 98.19 166 VAL B O 1
ATOM 4136 N N . LYS B 1 167 ? 6.352 1.871 13.031 1 98.06 167 LYS B N 1
ATOM 4137 C CA . LYS B 1 167 ? 7.125 1.956 14.266 1 98.06 167 LYS B CA 1
ATOM 4138 C C . LYS B 1 167 ? 7.973 0.703 14.477 1 98.06 167 LYS B C 1
ATOM 4140 O O . LYS B 1 167 ? 9.117 0.788 14.922 1 98.06 167 LYS B O 1
ATOM 4145 N N . ASP B 1 168 ? 7.449 -0.509 14.102 1 97 168 ASP B N 1
ATOM 4146 C CA . ASP B 1 168 ? 8.164 -1.765 14.305 1 97 168 ASP B CA 1
ATOM 4147 C C . ASP B 1 168 ? 9.453 -1.8 13.484 1 97 168 ASP B C 1
ATOM 4149 O O . ASP B 1 168 ? 10.461 -2.365 13.922 1 97 168 ASP B O 1
ATOM 4153 N N . LEU B 1 169 ? 9.375 -1.228 12.312 1 97.38 169 LEU B N 1
ATOM 4154 C CA . LEU B 1 169 ? 10.562 -1.16 11.469 1 97.38 169 LEU B CA 1
ATOM 4155 C C . LEU B 1 169 ? 11.539 -0.11 11.992 1 97.38 169 LEU B C 1
ATOM 4157 O O . LEU B 1 169 ? 12.75 -0.352 12.039 1 97.38 169 LEU B O 1
ATOM 4161 N N . LEU B 1 170 ? 10.992 1.018 12.398 1 98.06 170 LEU B N 1
ATOM 4162 C CA . LEU B 1 170 ? 11.828 2.125 12.844 1 98.06 170 LEU B CA 1
ATOM 4163 C C . LEU B 1 170 ? 12.586 1.758 14.109 1 98.06 170 LEU B C 1
ATOM 4165 O O . LEU B 1 170 ? 13.656 2.307 14.383 1 98.06 170 LEU B O 1
ATOM 4169 N N . MET B 1 171 ? 12.039 0.801 14.852 1 97.44 171 MET B N 1
ATOM 4170 C CA . MET B 1 171 ? 12.648 0.418 16.125 1 97.44 171 MET B CA 1
ATOM 4171 C C . MET B 1 171 ? 13.75 -0.613 15.914 1 97.44 171 MET B C 1
ATOM 4173 O O . MET B 1 171 ? 14.484 -0.936 16.844 1 97.44 171 MET B O 1
ATOM 4177 N N . LYS B 1 172 ? 13.898 -1.102 14.695 1 95.81 172 LYS B N 1
ATOM 4178 C CA . LYS B 1 172 ? 14.961 -2.059 14.406 1 95.81 172 LYS B CA 1
ATOM 4179 C C . LYS B 1 172 ? 16.312 -1.368 14.359 1 95.81 172 LYS B C 1
ATOM 4181 O O . LYS B 1 172 ? 16.438 -0.238 13.875 1 95.81 172 LYS B O 1
ATOM 4186 N N . PRO B 1 173 ? 17.312 -2.121 14.766 1 95 173 PRO B N 1
ATOM 4187 C CA . PRO B 1 173 ? 18.656 -1.542 14.703 1 95 173 PRO B CA 1
ATOM 4188 C C . PRO B 1 173 ? 19.125 -1.295 13.273 1 95 173 PRO B C 1
ATOM 4190 O O . PRO B 1 173 ? 18.844 -2.096 12.383 1 95 173 PRO B O 1
ATOM 4193 N N . ASN B 1 174 ? 19.719 -0.243 13.008 1 94.69 174 ASN B N 1
ATOM 4194 C CA . ASN B 1 174 ? 20.375 0.128 11.75 1 94.69 174 ASN B CA 1
ATOM 4195 C C . ASN B 1 174 ? 19.359 0.244 10.609 1 94.69 174 ASN B C 1
ATOM 4197 O O . ASN B 1 174 ? 19.719 0.09 9.445 1 94.69 174 ASN B O 1
ATOM 4201 N N . VAL B 1 175 ? 18.109 0.429 11.031 1 98.06 175 VAL B N 1
ATOM 4202 C CA . VAL B 1 175 ? 17.094 0.661 10.008 1 98.06 175 VAL B CA 1
ATOM 4203 C C . VAL B 1 175 ? 17.5 1.851 9.141 1 98.06 175 VAL B C 1
ATOM 4205 O O . VAL B 1 175 ? 18.016 2.85 9.648 1 98.06 175 VAL B O 1
ATOM 4208 N N . LYS B 1 176 ? 17.406 1.69 7.832 1 98.75 176 LYS B N 1
ATOM 4209 C CA . LYS B 1 176 ? 17.688 2.77 6.891 1 98.75 176 LYS B CA 1
ATOM 4210 C C . LYS B 1 176 ? 16.391 3.387 6.359 1 98.75 176 LYS B C 1
ATOM 4212 O O . LYS B 1 176 ? 15.555 2.686 5.789 1 98.75 176 LYS B O 1
ATOM 4217 N N . VAL B 1 177 ? 16.281 4.664 6.512 1 98.94 177 VAL B N 1
ATOM 4218 C CA . VAL B 1 177 ? 15.055 5.379 6.188 1 98.94 177 VAL B CA 1
ATOM 4219 C C . VAL B 1 177 ? 15.344 6.457 5.148 1 98.94 177 VAL B C 1
ATOM 4221 O O . VAL B 1 177 ? 16.375 7.129 5.207 1 98.94 177 VAL B O 1
ATOM 4224 N N . ALA B 1 178 ? 14.477 6.562 4.172 1 98.94 178 ALA B N 1
ATOM 4225 C CA . ALA B 1 178 ? 14.547 7.676 3.232 1 98.94 178 ALA B CA 1
ATOM 4226 C C . ALA B 1 178 ? 13.242 8.461 3.213 1 98.94 178 ALA B C 1
ATOM 4228 O O . ALA B 1 178 ? 12.18 7.922 3.547 1 98.94 178 ALA B O 1
ATOM 4229 N N . LEU B 1 179 ? 13.336 9.672 2.936 1 98.94 179 LEU B N 1
ATOM 4230 C CA . LEU B 1 179 ? 12.18 10.547 2.758 1 98.94 179 LEU B CA 1
ATOM 4231 C C . LEU B 1 179 ? 12.32 11.375 1.484 1 98.94 179 LEU B C 1
ATOM 4233 O O . LEU B 1 179 ? 13.344 12.023 1.267 1 98.94 179 LEU B O 1
ATOM 4237 N N . PHE B 1 180 ? 11.32 11.242 0.644 1 98.88 180 PHE B N 1
ATOM 4238 C CA . PHE B 1 180 ? 11.25 12.094 -0.535 1 98.88 180 PHE B CA 1
ATOM 4239 C C . PHE B 1 180 ? 10.43 13.352 -0.246 1 98.88 180 PHE B C 1
ATOM 4241 O O . PHE B 1 180 ? 9.25 13.266 0.083 1 98.88 180 PHE B O 1
ATOM 4248 N N . GLY B 1 181 ? 10.992 14.516 -0.432 1 98.06 181 GLY B N 1
ATOM 4249 C CA . GLY B 1 181 ? 10.328 15.789 -0.203 1 98.06 181 GLY B CA 1
ATOM 4250 C C . GLY B 1 181 ? 11.188 16.781 0.564 1 98.06 181 GLY B C 1
ATOM 4251 O O . GLY B 1 181 ? 11.594 16.5 1.693 1 98.06 181 GLY B O 1
ATOM 4252 N N . ASP B 1 182 ? 11.422 17.906 -0.059 1 97.12 182 ASP B N 1
ATOM 4253 C CA . ASP B 1 182 ? 12.273 18.906 0.572 1 97.12 182 ASP B CA 1
ATOM 4254 C C . ASP B 1 182 ? 11.461 20.125 0.997 1 97.12 182 ASP B C 1
ATOM 4256 O O . ASP B 1 182 ? 12.023 21.188 1.273 1 97.12 182 ASP B O 1
ATOM 4260 N N . GLY B 1 183 ? 10.125 20.016 1.002 1 95.94 183 GLY B N 1
ATOM 4261 C CA . GLY B 1 183 ? 9.258 21.047 1.545 1 95.94 183 GLY B CA 1
ATOM 4262 C C . GLY B 1 183 ? 9.125 20.984 3.055 1 95.94 183 GLY B C 1
ATOM 4263 O O . GLY B 1 183 ? 9.719 20.125 3.699 1 95.94 183 GLY B O 1
ATOM 4264 N N . PRO B 1 184 ? 8.344 21.906 3.572 1 96.12 184 PRO B N 1
ATOM 4265 C CA . PRO B 1 184 ? 8.18 21.984 5.027 1 96.12 184 PRO B CA 1
ATOM 4266 C C . PRO B 1 184 ? 7.613 20.703 5.625 1 96.12 184 PRO B C 1
ATOM 4268 O O . PRO B 1 184 ? 8.023 20.281 6.715 1 96.12 184 PRO B O 1
ATOM 4271 N N . VAL B 1 185 ? 6.668 20.078 4.961 1 96.56 185 VAL B N 1
ATOM 4272 C CA . VAL B 1 185 ? 6.09 18.844 5.465 1 96.56 185 VAL B CA 1
ATOM 4273 C C . VAL B 1 185 ? 7.16 17.75 5.535 1 96.56 185 VAL B C 1
ATOM 4275 O O . VAL B 1 185 ? 7.297 17.062 6.551 1 96.56 185 VAL B O 1
ATOM 4278 N N . GLY B 1 186 ? 7.918 17.625 4.426 1 98 186 GLY B N 1
ATOM 4279 C CA . GLY B 1 186 ? 9.016 16.672 4.43 1 98 186 GLY B CA 1
ATOM 4280 C C . GLY B 1 186 ? 10.055 16.953 5.496 1 98 186 GLY B C 1
ATOM 4281 O O . GLY B 1 186 ? 10.523 16.047 6.172 1 98 186 GLY B O 1
ATOM 4282 N N . TYR B 1 187 ? 10.383 18.25 5.656 1 98.56 187 TYR B N 1
ATOM 4283 C CA . TYR B 1 187 ? 11.352 18.656 6.66 1 98.56 187 TYR B CA 1
ATOM 4284 C C . TYR B 1 187 ? 10.906 18.25 8.055 1 98.56 187 TYR B C 1
ATOM 4286 O O . TYR B 1 187 ? 11.672 17.641 8.812 1 98.56 187 TYR B O 1
ATOM 4294 N N . MET B 1 188 ? 9.703 18.531 8.391 1 98.56 188 MET B N 1
ATOM 4295 C CA . MET B 1 188 ? 9.219 18.25 9.742 1 98.56 188 MET B CA 1
ATOM 4296 C C . MET B 1 188 ? 9.023 16.766 9.961 1 98.56 188 MET B C 1
ATOM 4298 O O . MET B 1 188 ? 9.219 16.266 11.07 1 98.56 188 MET B O 1
ATOM 4302 N N . ALA B 1 189 ? 8.648 16.031 8.898 1 98.69 189 ALA B N 1
ATOM 4303 C CA . ALA B 1 189 ? 8.57 14.578 9.008 1 98.69 189 ALA B CA 1
ATOM 4304 C C . ALA B 1 189 ? 9.945 13.969 9.266 1 98.69 189 ALA B C 1
ATOM 4306 O O . ALA B 1 189 ? 10.094 13.109 10.141 1 98.69 189 ALA B O 1
ATOM 4307 N N . ALA B 1 190 ? 10.93 14.453 8.508 1 98.88 190 ALA B N 1
ATOM 4308 C CA . ALA B 1 190 ? 12.289 13.977 8.727 1 98.88 190 ALA B CA 1
ATOM 4309 C C . ALA B 1 190 ? 12.766 14.297 10.141 1 98.88 190 ALA B C 1
ATOM 4311 O O . ALA B 1 190 ? 13.422 13.477 10.781 1 98.88 190 ALA B O 1
ATOM 4312 N N . ALA B 1 191 ? 12.414 15.477 10.586 1 98.88 191 ALA B N 1
ATOM 4313 C CA . ALA B 1 191 ? 12.797 15.875 11.938 1 98.88 191 ALA B CA 1
ATOM 4314 C C . ALA B 1 191 ? 12.156 14.961 12.977 1 98.88 191 ALA B C 1
ATOM 4316 O O . ALA B 1 191 ? 12.82 14.539 13.93 1 98.88 191 ALA B O 1
ATOM 4317 N N . ALA B 1 192 ? 10.867 14.672 12.812 1 98.69 192 ALA B N 1
ATOM 4318 C CA . ALA B 1 192 ? 10.195 13.758 13.734 1 98.69 192 ALA B CA 1
ATOM 4319 C C . ALA B 1 192 ? 10.875 12.391 13.742 1 98.69 192 ALA B C 1
ATOM 4321 O O . ALA B 1 192 ? 11.078 11.805 14.805 1 98.69 192 ALA B O 1
ATOM 4322 N N . ILE B 1 193 ? 11.258 11.891 12.547 1 98.75 193 ILE B N 1
ATOM 4323 C CA . ILE B 1 193 ? 11.906 10.594 12.414 1 98.75 193 ILE B CA 1
ATOM 4324 C C . ILE B 1 193 ? 13.242 10.609 13.156 1 98.75 193 ILE B C 1
ATOM 4326 O O . ILE B 1 193 ? 13.562 9.672 13.891 1 98.75 193 ILE B O 1
ATOM 4330 N N . HIS B 1 194 ? 13.953 11.703 13.047 1 98.75 194 HIS B N 1
ATOM 4331 C CA . HIS B 1 194 ? 15.266 11.812 13.688 1 98.75 194 HIS B CA 1
ATOM 4332 C C . HIS B 1 194 ? 15.125 12.078 15.18 1 98.75 194 HIS B C 1
ATOM 4334 O O . HIS B 1 194 ? 15.688 11.336 15.992 1 98.75 194 HIS B O 1
ATOM 4340 N N . PHE B 1 195 ? 14.367 13.023 15.594 1 98.62 195 PHE B N 1
ATOM 4341 C CA . PHE B 1 195 ? 14.43 13.531 16.953 1 98.62 195 PHE B CA 1
ATOM 4342 C C . PHE B 1 195 ? 13.461 12.781 17.859 1 98.62 195 PHE B C 1
ATOM 4344 O O . PHE B 1 195 ? 13.664 12.719 19.078 1 98.62 195 PHE B O 1
ATOM 4351 N N . ILE B 1 196 ? 12.391 12.234 17.312 1 98.44 196 ILE B N 1
ATOM 4352 C CA . ILE B 1 196 ? 11.43 11.523 18.156 1 98.44 196 ILE B CA 1
ATOM 4353 C C . ILE B 1 196 ? 11.719 10.023 18.094 1 98.44 196 ILE B C 1
ATOM 4355 O O . ILE B 1 196 ? 11.82 9.367 19.141 1 98.44 196 ILE B O 1
ATOM 4359 N N . TRP B 1 197 ? 11.969 9.453 16.906 1 98.12 197 TRP B N 1
ATOM 4360 C CA . TRP B 1 197 ? 12.195 8.016 16.781 1 98.12 197 TRP B CA 1
ATOM 4361 C C . TRP B 1 197 ? 13.664 7.676 16.984 1 98.12 197 TRP B C 1
ATOM 4363 O O . TRP B 1 197 ? 14.016 6.508 17.156 1 98.12 197 TRP B O 1
ATOM 4373 N N . GLY B 1 198 ? 14.531 8.695 16.906 1 97.88 198 GLY B N 1
ATOM 4374 C CA . GLY B 1 198 ? 15.93 8.484 17.219 1 97.88 198 GLY B CA 1
ATOM 4375 C C . GLY B 1 198 ? 16.719 7.883 16.078 1 97.88 198 GLY B C 1
ATOM 4376 O O . GLY B 1 198 ? 17.734 7.223 16.297 1 97.88 198 GLY B O 1
ATOM 4377 N N . ILE B 1 199 ? 16.281 8.039 14.859 1 98.5 199 ILE B N 1
ATOM 4378 C CA . ILE B 1 199 ? 17.031 7.527 13.711 1 98.5 199 ILE B CA 1
ATOM 4379 C C . ILE B 1 199 ? 18.266 8.383 13.484 1 98.5 199 ILE B C 1
ATOM 4381 O O . ILE B 1 199 ? 18.156 9.602 13.32 1 98.5 199 ILE B O 1
ATOM 4385 N N . ASP B 1 200 ? 19.406 7.781 13.422 1 98.12 200 ASP B N 1
ATOM 4386 C CA . ASP B 1 200 ? 20.656 8.5 13.242 1 98.12 200 ASP B CA 1
ATOM 4387 C C . ASP B 1 200 ? 20.703 9.211 11.891 1 98.12 200 ASP B C 1
ATOM 4389 O O . ASP B 1 200 ? 20.141 8.719 10.906 1 98.12 200 ASP B O 1
ATOM 4393 N N . SER B 1 201 ? 21.406 10.336 11.891 1 98.31 201 SER B N 1
ATOM 4394 C CA . SER B 1 201 ? 21.516 11.141 10.688 1 98.31 201 SER B CA 1
ATOM 4395 C C . SER B 1 201 ? 22.062 10.32 9.516 1 98.31 201 SER B C 1
ATOM 4397 O O . SER B 1 201 ? 21.656 10.523 8.367 1 98.31 201 SER B O 1
ATOM 4399 N N . GLU B 1 202 ? 22.938 9.383 9.766 1 98.19 202 GLU B N 1
ATOM 4400 C CA . GLU B 1 202 ? 23.562 8.594 8.711 1 98.19 202 GLU B CA 1
ATOM 4401 C C . GLU B 1 202 ? 22.594 7.551 8.156 1 98.19 202 GLU B C 1
ATOM 4403 O O . GLU B 1 202 ? 22.828 6.992 7.082 1 98.19 202 GLU B O 1
ATOM 4408 N N . ASN B 1 203 ? 21.531 7.254 8.922 1 98.75 203 ASN B N 1
ATOM 4409 C CA . ASN B 1 203 ? 20.562 6.254 8.508 1 98.75 203 ASN B CA 1
ATOM 4410 C C . ASN B 1 203 ? 19.297 6.902 7.961 1 98.75 203 ASN B C 1
ATOM 4412 O O . ASN B 1 203 ? 18.312 6.211 7.664 1 98.75 203 ASN B O 1
ATOM 4416 N N . LEU B 1 204 ? 19.25 8.203 7.887 1 98.88 204 LEU B N 1
ATOM 4417 C CA . LEU B 1 204 ? 18.141 8.969 7.344 1 98.88 204 LEU B CA 1
ATOM 4418 C C . LEU B 1 204 ? 18.578 9.797 6.141 1 98.88 204 LEU B C 1
ATOM 4420 O O . LEU B 1 204 ? 19.469 10.656 6.262 1 98.88 204 LEU B O 1
ATOM 4424 N N . VAL B 1 205 ? 18.016 9.484 4.996 1 98.94 205 VAL B N 1
ATOM 4425 C CA . VAL B 1 205 ? 18.359 10.219 3.779 1 98.94 205 VAL B CA 1
ATOM 4426 C C . VAL B 1 205 ? 17.141 11 3.291 1 98.94 205 VAL B C 1
ATOM 4428 O O . VAL B 1 205 ? 16.047 10.438 3.15 1 98.94 205 VAL B O 1
ATOM 4431 N N . VAL B 1 206 ? 17.312 12.258 3.053 1 98.94 206 VAL B N 1
ATOM 4432 C CA . VAL B 1 206 ? 16.266 13.07 2.449 1 98.94 206 VAL B CA 1
ATOM 4433 C C . VAL B 1 206 ? 16.594 13.344 0.985 1 98.94 206 VAL B C 1
ATOM 4435 O O . VAL B 1 206 ? 17.656 13.891 0.676 1 98.94 206 VAL B O 1
ATOM 4438 N N . PHE B 1 207 ? 15.719 12.875 0.142 1 98.88 207 PHE B N 1
ATOM 4439 C CA . PHE B 1 207 ? 15.805 13.172 -1.283 1 98.88 207 PHE B CA 1
ATOM 4440 C C . PHE B 1 207 ? 15.008 14.43 -1.621 1 98.88 207 PHE B C 1
ATOM 4442 O O . PHE B 1 207 ? 13.82 14.523 -1.311 1 98.88 207 PHE B O 1
ATOM 4449 N N . GLY B 1 208 ? 15.633 15.43 -2.221 1 98.44 208 GLY B N 1
ATOM 4450 C CA . GLY B 1 208 ? 14.977 16.672 -2.605 1 98.44 208 GLY B CA 1
ATOM 4451 C C . GLY B 1 208 ? 15.367 17.141 -3.99 1 98.44 208 GLY B C 1
ATOM 4452 O O . GLY B 1 208 ? 16.266 16.578 -4.621 1 98.44 208 GLY B O 1
ATOM 4453 N N . ALA B 1 209 ? 14.633 18.078 -4.52 1 97.25 209 ALA B N 1
ATOM 4454 C CA . ALA B 1 209 ? 14.852 18.578 -5.871 1 97.25 209 ALA B CA 1
ATOM 4455 C C . ALA B 1 209 ? 15.477 19.969 -5.844 1 97.25 209 ALA B C 1
ATOM 4457 O O . ALA B 1 209 ? 16.031 20.422 -6.844 1 97.25 209 ALA B O 1
ATOM 4458 N N . GLU B 1 210 ? 15.367 20.719 -4.754 1 97.12 210 GLU B N 1
ATOM 4459 C CA . GLU B 1 210 ? 15.891 22.078 -4.617 1 97.12 210 GLU B CA 1
ATOM 4460 C C . GLU B 1 210 ? 17.047 22.125 -3.629 1 97.12 210 GLU B C 1
ATOM 4462 O O . GLU B 1 210 ? 16.859 21.969 -2.42 1 97.12 210 GLU B O 1
ATOM 4467 N N . LYS B 1 211 ? 18.172 22.484 -4.121 1 97.12 211 LYS B N 1
ATOM 4468 C CA . LYS B 1 211 ? 19.391 22.453 -3.318 1 97.12 211 LYS B CA 1
ATOM 4469 C C . LYS B 1 211 ? 19.297 23.391 -2.123 1 97.12 211 LYS B C 1
ATOM 4471 O O . LYS B 1 211 ? 19.703 23.047 -1.015 1 97.12 211 LYS B O 1
ATOM 4476 N N . ASP B 1 212 ? 18.75 24.547 -2.34 1 96.69 212 ASP B N 1
ATOM 4477 C CA . ASP B 1 212 ? 18.641 25.547 -1.283 1 96.69 212 ASP B CA 1
ATOM 4478 C C . ASP B 1 212 ? 17.797 25.016 -0.122 1 96.69 212 ASP B C 1
ATOM 4480 O O . ASP B 1 212 ? 18.062 25.344 1.039 1 96.69 212 ASP B O 1
ATOM 4484 N N . ARG B 1 213 ? 16.812 24.234 -0.395 1 96.88 213 ARG B N 1
ATOM 4485 C CA . ARG B 1 213 ? 15.953 23.641 0.631 1 96.88 213 ARG B CA 1
ATOM 4486 C C . ARG B 1 213 ? 16.656 22.484 1.333 1 96.88 213 ARG B C 1
ATOM 4488 O O . ARG B 1 213 ? 16.656 22.406 2.562 1 96.88 213 ARG B O 1
ATOM 4495 N N . LEU B 1 214 ? 17.297 21.656 0.543 1 97.31 214 LEU B N 1
ATOM 4496 C CA . LEU B 1 214 ? 18 20.516 1.093 1 97.31 214 LEU B CA 1
ATOM 4497 C C . LEU B 1 214 ? 19.109 20.953 2.041 1 97.31 214 LEU B C 1
ATOM 4499 O O . LEU B 1 214 ? 19.375 20.297 3.047 1 97.31 214 LEU B O 1
ATOM 4503 N N . ASP B 1 215 ? 19.703 22.062 1.68 1 96.44 215 ASP B N 1
ATOM 4504 C CA . ASP B 1 215 ? 20.844 22.562 2.453 1 96.44 215 ASP B CA 1
ATOM 4505 C C . ASP B 1 215 ? 20.406 22.938 3.869 1 96.44 215 ASP B C 1
ATOM 4507 O O . ASP B 1 215 ? 21.234 23.031 4.773 1 96.44 215 ASP B O 1
ATOM 4511 N N . LYS B 1 216 ? 19.125 23.125 4.051 1 95.75 216 LYS B N 1
ATOM 4512 C CA . LYS B 1 216 ? 18.625 23.5 5.367 1 95.75 216 LYS B CA 1
ATOM 4513 C C . LYS B 1 216 ? 18.516 22.281 6.285 1 95.75 216 LYS B C 1
ATOM 4515 O O . LYS B 1 216 ? 18.375 22.438 7.5 1 95.75 216 LYS B O 1
ATOM 4520 N N . ILE B 1 217 ? 18.578 21.156 5.738 1 97.5 217 ILE B N 1
ATOM 4521 C CA . ILE B 1 217 ? 18.453 19.922 6.52 1 97.5 217 ILE B CA 1
ATOM 4522 C C . ILE B 1 217 ? 19.828 19.516 7.047 1 97.5 217 ILE B C 1
ATOM 4524 O O . ILE B 1 217 ? 20.703 19.094 6.277 1 97.5 217 ILE B O 1
ATOM 4528 N N . ASP B 1 218 ? 20.109 19.578 8.312 1 97.25 218 ASP B N 1
ATOM 4529 C CA . ASP B 1 218 ? 21.438 19.281 8.859 1 97.25 218 ASP B CA 1
ATOM 4530 C C . ASP B 1 218 ? 21.391 18.062 9.766 1 97.25 218 ASP B C 1
ATOM 4532 O O . ASP B 1 218 ? 22.391 17.719 10.406 1 97.25 218 ASP B O 1
ATOM 4536 N N . PHE B 1 219 ? 20.266 17.391 9.891 1 98.5 219 PHE B N 1
ATOM 4537 C CA . PHE B 1 219 ? 20.109 16.25 10.805 1 98.5 219 PHE B CA 1
ATOM 4538 C C . PHE B 1 219 ? 19.875 14.961 10.023 1 98.5 219 PHE B C 1
ATOM 4540 O O . PHE B 1 219 ? 19.438 13.961 10.594 1 98.5 219 PHE B O 1
ATOM 4547 N N . ALA B 1 220 ? 20.094 14.938 8.711 1 98.69 220 ALA B N 1
ATOM 4548 C CA . ALA B 1 220 ? 19.969 13.797 7.812 1 98.69 220 ALA B CA 1
ATOM 4549 C C . ALA B 1 220 ? 20.953 13.898 6.648 1 98.69 220 ALA B C 1
ATOM 4551 O O . ALA B 1 220 ? 21.5 14.969 6.375 1 98.69 220 ALA B O 1
ATOM 4552 N N . GLU B 1 221 ? 21.203 12.781 6.082 1 98.62 221 GLU B N 1
ATOM 4553 C CA . GLU B 1 221 ? 21.875 12.82 4.785 1 98.62 221 GLU B CA 1
ATOM 4554 C C . GLU B 1 221 ? 20.953 13.383 3.705 1 98.62 221 GLU B C 1
ATOM 4556 O O . GLU B 1 221 ? 19.734 13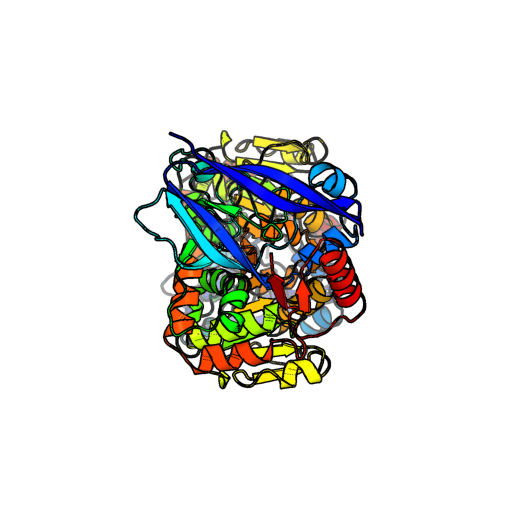.273 3.811 1 98.62 221 GLU B O 1
ATOM 4561 N N . LYS B 1 222 ? 21.578 14.062 2.734 1 98.38 222 LYS B N 1
ATOM 4562 C CA . LYS B 1 222 ? 20.797 14.711 1.679 1 98.38 222 LYS B CA 1
ATOM 4563 C C . LYS B 1 222 ? 21.25 14.234 0.299 1 98.38 222 LYS B C 1
ATOM 4565 O O . LYS B 1 222 ? 22.438 14.055 0.056 1 98.38 222 LYS B O 1
ATOM 4570 N N . ARG B 1 223 ? 20.312 14.031 -0.555 1 98.5 223 ARG B N 1
ATOM 4571 C CA . ARG B 1 223 ? 20.562 13.68 -1.946 1 98.5 223 ARG B CA 1
ATOM 4572 C C . ARG B 1 223 ? 19.641 14.445 -2.889 1 98.5 223 ARG B C 1
ATOM 4574 O O . ARG B 1 223 ? 18.453 14.602 -2.609 1 98.5 223 ARG B O 1
ATOM 4581 N N . MET B 1 224 ? 20.234 14.922 -3.963 1 98.5 224 MET B N 1
ATOM 4582 C CA . MET B 1 224 ? 19.422 15.5 -5.035 1 98.5 224 MET B CA 1
ATOM 4583 C C . MET B 1 224 ? 18.797 14.398 -5.895 1 98.5 224 MET B C 1
ATOM 4585 O O . MET B 1 224 ? 19.516 13.555 -6.438 1 98.5 224 MET B O 1
ATOM 4589 N N . VAL B 1 225 ? 17.516 14.469 -6.086 1 97.94 225 VAL B N 1
ATOM 4590 C CA . VAL B 1 225 ? 16.844 13.438 -6.867 1 97.94 225 VAL B CA 1
ATOM 4591 C C . VAL B 1 225 ? 17.328 13.484 -8.312 1 97.94 225 VAL B C 1
ATOM 4593 O O . VAL B 1 225 ? 17.375 12.461 -9 1 97.94 225 VAL B O 1
ATOM 4596 N N . THR B 1 226 ? 17.688 14.633 -8.781 1 96.56 226 THR B N 1
ATOM 4597 C CA . THR B 1 226 ? 18.094 14.844 -10.172 1 96.56 226 THR B CA 1
ATOM 4598 C C . THR B 1 226 ? 19.484 14.289 -10.422 1 96.56 226 THR B C 1
ATOM 4600 O O . THR B 1 226 ? 19.891 14.109 -11.57 1 96.56 226 THR B O 1
ATOM 4603 N N . GLU B 1 227 ? 20.234 14.031 -9.352 1 97.56 227 GLU B N 1
ATOM 4604 C CA . GLU B 1 227 ? 21.625 13.617 -9.5 1 97.56 227 GLU B CA 1
ATOM 4605 C C . GLU B 1 227 ? 21.812 12.172 -9.062 1 97.56 227 GLU B C 1
ATOM 4607 O O . GLU B 1 227 ? 22.812 11.539 -9.422 1 97.56 227 GLU B O 1
ATOM 4612 N N . TYR B 1 228 ? 20.969 11.719 -8.281 1 97.88 228 TYR B N 1
ATOM 4613 C CA . TYR B 1 228 ? 21.094 10.367 -7.746 1 97.88 228 TYR B CA 1
ATOM 4614 C C . TYR B 1 228 ? 20.781 9.328 -8.812 1 97.88 228 TYR B C 1
ATOM 4616 O O . TYR B 1 228 ? 19.75 9.414 -9.492 1 97.88 228 TYR B O 1
ATOM 4624 N N . ASP B 1 229 ? 21.562 8.297 -8.992 1 98.19 229 ASP B N 1
ATOM 4625 C CA . ASP B 1 229 ? 21.375 7.262 -10.008 1 98.19 229 ASP B CA 1
ATOM 4626 C C . ASP B 1 229 ? 20.516 6.117 -9.477 1 98.19 229 ASP B C 1
ATOM 4628 O O . ASP B 1 229 ? 21.031 5.031 -9.188 1 98.19 229 ASP B O 1
ATOM 4632 N N . PHE B 1 230 ? 19.25 6.301 -9.469 1 98.38 230 PHE B N 1
ATOM 4633 C CA . PHE B 1 230 ? 18.312 5.336 -8.906 1 98.38 230 PHE B CA 1
ATOM 4634 C C . PHE B 1 230 ? 18.375 4.012 -9.664 1 98.38 230 PHE B C 1
ATOM 4636 O O . PHE B 1 230 ? 18.125 2.953 -9.086 1 98.38 230 PHE B O 1
ATOM 4643 N N . ASP B 1 231 ? 18.688 3.98 -10.906 1 96.19 231 ASP B N 1
ATOM 4644 C CA . ASP B 1 231 ? 18.656 2.789 -11.75 1 96.19 231 ASP B CA 1
ATOM 4645 C C . ASP B 1 231 ? 19.797 1.834 -11.391 1 96.19 231 ASP B C 1
ATOM 4647 O O . ASP B 1 231 ? 19.656 0.619 -11.555 1 96.19 231 ASP B O 1
ATOM 4651 N N . ASN B 1 232 ? 20.844 2.381 -10.859 1 96.56 232 ASN B N 1
ATOM 4652 C CA . ASN B 1 232 ? 22.016 1.544 -10.609 1 96.56 232 ASN B CA 1
ATOM 4653 C C . ASN B 1 232 ? 22.375 1.515 -9.125 1 96.56 232 ASN B C 1
ATOM 4655 O O . ASN B 1 232 ? 23.391 0.933 -8.742 1 96.56 232 ASN B O 1
ATOM 4659 N N . SER B 1 233 ? 21.609 2.203 -8.344 1 97 233 SER B N 1
ATOM 4660 C CA . SER B 1 233 ? 21.844 2.174 -6.902 1 97 233 SER B CA 1
ATOM 4661 C C . SER B 1 233 ? 21.297 0.896 -6.277 1 97 233 SER B C 1
ATOM 4663 O O . SER B 1 233 ? 20.312 0.338 -6.762 1 97 233 SER B O 1
ATOM 4665 N N . PRO B 1 234 ? 21.969 0.427 -5.281 1 95.5 234 PRO B N 1
ATOM 4666 C CA . PRO B 1 234 ? 21.453 -0.774 -4.617 1 95.5 234 PRO B CA 1
ATOM 4667 C C . PRO B 1 234 ? 20.172 -0.518 -3.844 1 95.5 234 PRO B C 1
ATOM 4669 O O . PRO B 1 234 ? 19.875 0.625 -3.48 1 95.5 234 PRO B O 1
ATOM 4672 N N . GLU B 1 235 ? 19.469 -1.556 -3.637 1 95.44 235 GLU B N 1
ATOM 4673 C CA . GLU B 1 235 ? 18.375 -1.491 -2.664 1 95.44 235 GLU B CA 1
ATOM 4674 C C . GLU B 1 235 ? 18.906 -1.342 -1.244 1 95.44 235 GLU B C 1
ATOM 4676 O O . GLU B 1 235 ? 19.562 -2.25 -0.721 1 95.44 235 GLU B O 1
ATOM 4681 N N . GLU B 1 236 ? 18.547 -0.226 -0.616 1 96.81 236 GLU B N 1
ATOM 4682 C CA . GLU B 1 236 ? 19.219 -0.055 0.669 1 96.81 236 GLU B CA 1
ATOM 4683 C C . GLU B 1 236 ? 18.234 0.403 1.746 1 96.81 236 GLU B C 1
ATOM 4685 O O . GLU B 1 236 ? 18.531 0.29 2.939 1 96.81 236 GLU B O 1
ATOM 4690 N N . PHE B 1 237 ? 17.125 0.901 1.396 1 98.69 237 PHE B N 1
ATOM 4691 C CA . PHE B 1 237 ? 16.25 1.502 2.4 1 98.69 237 PHE B CA 1
ATOM 4692 C C . PHE B 1 237 ? 15.211 0.502 2.877 1 98.69 237 PHE B C 1
ATOM 4694 O O . PHE B 1 237 ? 14.648 -0.249 2.076 1 98.69 237 PHE B O 1
ATOM 4701 N N . ASP B 1 238 ? 14.938 0.489 4.172 1 98.56 238 ASP B N 1
ATOM 4702 C CA . ASP B 1 238 ? 13.906 -0.343 4.777 1 98.56 238 ASP B CA 1
ATOM 4703 C C . ASP B 1 238 ? 12.531 0.331 4.688 1 98.56 238 ASP B C 1
ATOM 4705 O O . ASP B 1 238 ? 11.516 -0.34 4.496 1 98.56 238 ASP B O 1
ATOM 4709 N N . VAL B 1 239 ? 12.555 1.622 4.855 1 98.88 239 VAL B N 1
ATOM 4710 C CA . VAL B 1 239 ? 11.336 2.426 4.871 1 98.88 239 VAL B CA 1
ATOM 4711 C C . VAL B 1 239 ? 11.539 3.688 4.035 1 98.88 239 VAL B C 1
ATOM 4713 O O . VAL B 1 239 ? 12.602 4.312 4.09 1 98.88 239 VAL B O 1
ATOM 4716 N N . ILE B 1 240 ? 10.547 4.027 3.285 1 98.94 240 ILE B N 1
ATOM 4717 C CA . ILE B 1 240 ? 10.594 5.273 2.525 1 98.94 240 ILE B CA 1
ATOM 4718 C C . ILE B 1 240 ? 9.32 6.07 2.762 1 98.94 240 ILE B C 1
ATOM 4720 O O . ILE B 1 240 ? 8.211 5.523 2.688 1 98.94 240 ILE B O 1
ATOM 4724 N N . PHE B 1 241 ? 9.461 7.336 3.09 1 98.94 241 PHE B N 1
ATOM 4725 C CA . PHE B 1 241 ? 8.352 8.281 3.207 1 98.94 241 PHE B CA 1
ATOM 4726 C C . PHE B 1 241 ? 8.234 9.133 1.951 1 98.94 241 PHE B C 1
ATOM 4728 O O . PHE B 1 241 ? 9.242 9.625 1.431 1 98.94 241 PHE B O 1
ATOM 4735 N N . GLU B 1 242 ? 7.074 9.242 1.435 1 98.81 242 GLU B N 1
ATOM 4736 C CA . GLU B 1 242 ? 6.801 10.117 0.295 1 98.81 242 GLU B CA 1
ATOM 4737 C C . GLU B 1 242 ? 6.027 11.359 0.723 1 98.81 242 GLU B C 1
ATOM 4739 O O . GLU B 1 242 ? 4.855 11.273 1.092 1 98.81 242 GLU B O 1
ATOM 4744 N N . ALA B 1 243 ? 6.629 12.508 0.725 1 97.94 243 ALA B N 1
ATOM 4745 C CA . ALA B 1 243 ? 6.031 13.773 1.147 1 97.94 243 ALA B CA 1
ATOM 4746 C C . ALA B 1 243 ? 6.133 14.82 0.047 1 97.94 243 ALA B C 1
ATOM 4748 O O . ALA B 1 243 ? 6.324 16.016 0.329 1 97.94 243 ALA B O 1
ATOM 4749 N N . THR B 1 244 ? 6.094 14.469 -1.16 1 96.81 244 THR B N 1
ATOM 4750 C CA . THR B 1 244 ? 6.23 15.391 -2.279 1 96.81 244 THR B CA 1
ATOM 4751 C C . THR B 1 244 ? 4.863 15.914 -2.715 1 96.81 244 THR B C 1
ATOM 4753 O O . THR B 1 244 ? 4.656 17.125 -2.809 1 96.81 244 THR B O 1
ATOM 4756 N N . GLY B 1 245 ? 3.916 15.039 -2.979 1 92.69 245 GLY B N 1
ATOM 4757 C CA . GLY B 1 245 ? 2.58 15.406 -3.42 1 92.69 245 GLY B CA 1
ATOM 4758 C C . GLY B 1 245 ? 2.539 15.906 -4.852 1 92.69 245 GLY B C 1
ATOM 4759 O O . GLY B 1 245 ? 3.568 15.945 -5.531 1 92.69 245 GLY B O 1
ATOM 4760 N N . GLY B 1 246 ? 1.367 16.234 -5.352 1 91.69 246 GLY B N 1
ATOM 4761 C CA . GLY B 1 246 ? 1.2 16.734 -6.707 1 91.69 246 GLY B CA 1
ATOM 4762 C C . GLY B 1 246 ? 1.758 15.805 -7.758 1 91.69 246 GLY B C 1
ATOM 4763 O O . GLY B 1 246 ? 1.642 14.578 -7.637 1 91.69 246 GLY B O 1
ATOM 4764 N N . ARG B 1 247 ? 2.293 16.375 -8.766 1 90.31 247 ARG B N 1
ATOM 4765 C CA . ARG B 1 247 ? 2.771 15.594 -9.898 1 90.31 247 ARG B CA 1
ATOM 4766 C C . ARG B 1 247 ? 4.051 14.844 -9.547 1 90.31 247 ARG B C 1
ATOM 4768 O O . ARG B 1 247 ? 4.449 13.922 -10.258 1 90.31 247 ARG B O 1
ATOM 4775 N N . PHE B 1 248 ? 4.652 15.227 -8.469 1 94.5 248 PHE B N 1
ATOM 4776 C CA . PHE B 1 248 ? 5.945 14.648 -8.117 1 94.5 248 PHE B CA 1
ATOM 4777 C C . PHE B 1 248 ? 5.766 13.352 -7.348 1 94.5 248 PHE B C 1
ATOM 4779 O O . PHE B 1 248 ? 6.727 12.602 -7.148 1 94.5 248 PHE B O 1
ATOM 4786 N N . SER B 1 249 ? 4.551 13.078 -6.934 1 97 249 SER B N 1
ATOM 4787 C CA . SER B 1 249 ? 4.289 11.852 -6.188 1 97 249 SER B CA 1
ATOM 4788 C C . SER B 1 249 ? 4.699 10.625 -6.988 1 97 249 SER B C 1
ATOM 4790 O O . SER B 1 249 ? 5.344 9.719 -6.457 1 97 249 SER B O 1
ATOM 4792 N N . SER B 1 250 ? 4.387 10.617 -8.266 1 98.06 250 SER B N 1
ATOM 4793 C CA . SER B 1 250 ? 4.688 9.461 -9.109 1 98.06 250 SER B CA 1
ATOM 4794 C C . SER B 1 250 ? 6.191 9.234 -9.211 1 98.06 250 SER B C 1
ATOM 4796 O O . SER B 1 250 ? 6.668 8.109 -9.023 1 98.06 250 SER B O 1
ATOM 4798 N N . SER B 1 251 ? 6.934 10.281 -9.508 1 97.94 251 SER B N 1
ATOM 4799 C CA . SER B 1 251 ? 8.383 10.141 -9.648 1 97.94 251 SER B CA 1
ATOM 4800 C C . SER B 1 251 ? 9.016 9.688 -8.336 1 97.94 251 SER B C 1
ATOM 4802 O O . SER B 1 251 ? 9.867 8.797 -8.328 1 97.94 251 SER B O 1
ATOM 4804 N N . ALA B 1 252 ? 8.609 10.289 -7.227 1 98.62 252 ALA B N 1
ATOM 4805 C CA . ALA B 1 252 ? 9.164 9.945 -5.918 1 98.62 252 ALA B CA 1
ATOM 4806 C C . ALA B 1 252 ? 8.906 8.477 -5.582 1 98.62 252 ALA B C 1
ATOM 4808 O O . ALA B 1 252 ? 9.82 7.766 -5.164 1 98.62 252 ALA B O 1
ATOM 4809 N N . ILE B 1 253 ? 7.691 8.047 -5.789 1 98.81 253 ILE B N 1
ATOM 4810 C CA . ILE B 1 253 ? 7.312 6.68 -5.457 1 98.81 253 ILE B CA 1
ATOM 4811 C C . ILE B 1 253 ? 8.078 5.699 -6.344 1 98.81 253 ILE B C 1
ATOM 4813 O O . ILE B 1 253 ? 8.688 4.746 -5.848 1 98.81 253 ILE B O 1
ATOM 4817 N N . ASN B 1 254 ? 8.102 5.949 -7.609 1 98.75 254 ASN B N 1
ATOM 4818 C CA . ASN B 1 254 ? 8.719 5 -8.531 1 98.75 254 ASN B CA 1
ATOM 4819 C C . ASN B 1 254 ? 10.234 4.988 -8.398 1 98.75 254 ASN B C 1
ATOM 4821 O O . ASN B 1 254 ? 10.867 3.941 -8.531 1 98.75 254 ASN B O 1
ATOM 4825 N N . GLU B 1 255 ? 10.852 6.145 -8.188 1 98.75 255 GLU B N 1
ATOM 4826 C CA . GLU B 1 255 ? 12.273 6.172 -7.863 1 98.75 255 GLU B CA 1
ATOM 4827 C C . GLU B 1 255 ? 12.555 5.461 -6.543 1 98.75 255 GLU B C 1
ATOM 4829 O O . GLU B 1 255 ? 13.531 4.723 -6.426 1 98.75 255 GLU B O 1
ATOM 4834 N N . GLY B 1 256 ? 11.688 5.664 -5.547 1 98.88 256 GLY B N 1
ATOM 4835 C CA . GLY B 1 256 ? 11.797 4.957 -4.281 1 98.88 256 GLY B CA 1
ATOM 4836 C C . GLY B 1 256 ? 11.734 3.449 -4.434 1 98.88 256 GLY B C 1
ATOM 4837 O O . GLY B 1 256 ? 12.469 2.721 -3.768 1 98.88 256 GLY B O 1
ATOM 4838 N N . ILE B 1 257 ? 10.859 2.984 -5.27 1 98.81 257 ILE B N 1
ATOM 4839 C CA . ILE B 1 257 ? 10.68 1.558 -5.508 1 98.81 257 ILE B CA 1
ATOM 4840 C C . ILE B 1 257 ? 12 0.943 -5.977 1 98.81 257 ILE B C 1
ATOM 4842 O O . ILE B 1 257 ? 12.32 -0.197 -5.633 1 98.81 257 ILE B O 1
ATOM 4846 N N . LYS B 1 258 ? 12.812 1.664 -6.711 1 98.5 258 LYS B N 1
ATOM 4847 C CA . LYS B 1 258 ? 14.07 1.16 -7.246 1 98.5 258 LYS B CA 1
ATOM 4848 C C . LYS B 1 258 ? 15.086 0.915 -6.133 1 98.5 258 LYS B C 1
ATOM 4850 O O . LYS B 1 258 ? 15.945 0.038 -6.246 1 98.5 258 LYS B O 1
ATOM 4855 N N . VAL B 1 259 ? 14.969 1.636 -4.988 1 98.75 259 VAL B N 1
ATOM 4856 C CA . VAL B 1 259 ? 16.062 1.625 -4.031 1 98.75 259 VAL B CA 1
ATOM 4857 C C . VAL B 1 259 ? 15.586 1.078 -2.689 1 98.75 259 VAL B C 1
ATOM 4859 O O . VAL B 1 259 ? 16.375 0.934 -1.753 1 98.75 259 VAL B O 1
ATOM 4862 N N . ILE B 1 260 ? 14.336 0.801 -2.533 1 98.69 260 ILE B N 1
ATOM 4863 C CA . ILE B 1 260 ? 13.828 0.203 -1.305 1 98.69 260 ILE B CA 1
ATOM 4864 C C . ILE B 1 260 ? 14.117 -1.296 -1.301 1 98.69 260 ILE B C 1
ATOM 4866 O O . ILE B 1 260 ? 14.086 -1.943 -2.35 1 98.69 260 ILE B O 1
ATOM 4870 N N . LYS B 1 261 ? 14.383 -1.794 -0.157 1 97.5 261 LYS B N 1
ATOM 4871 C CA . LYS B 1 261 ? 14.641 -3.221 0.009 1 97.5 261 LYS B CA 1
ATOM 4872 C C . LYS B 1 261 ? 13.367 -4.035 -0.202 1 97.5 261 LYS B C 1
ATOM 4874 O O . LYS B 1 261 ? 12.258 -3.52 -0.044 1 97.5 261 LYS B O 1
ATOM 4879 N N . ARG B 1 262 ? 13.555 -5.309 -0.6 1 96.69 262 ARG B N 1
ATOM 4880 C CA . ARG B 1 262 ? 12.43 -6.242 -0.626 1 96.69 262 ARG B CA 1
ATOM 4881 C C . ARG B 1 262 ? 11.703 -6.266 0.716 1 96.69 262 ARG B C 1
ATOM 4883 O O . ARG B 1 262 ? 12.336 -6.195 1.771 1 96.69 262 ARG B O 1
ATOM 4890 N N . THR B 1 263 ? 10.367 -6.316 0.605 1 96.75 263 THR B N 1
ATOM 4891 C CA . THR B 1 263 ? 9.461 -6.355 1.749 1 96.75 263 THR B CA 1
ATOM 4892 C C . THR B 1 263 ? 9.523 -5.051 2.535 1 96.75 263 THR B C 1
ATOM 4894 O O . THR B 1 263 ? 9.117 -4.996 3.697 1 96.75 263 THR B O 1
ATOM 4897 N N . GLY B 1 264 ? 10.156 -4.023 1.969 1 97.75 264 GLY B N 1
ATOM 4898 C CA . GLY B 1 264 ? 10.164 -2.713 2.6 1 97.75 264 GLY B CA 1
ATOM 4899 C C . GLY B 1 264 ? 8.797 -2.055 2.629 1 97.75 264 GLY B C 1
ATOM 4900 O O . GLY B 1 264 ? 7.832 -2.588 2.076 1 97.75 264 GLY B O 1
ATOM 4901 N N . SER B 1 265 ? 8.727 -0.885 3.311 1 98.62 265 SER B N 1
ATOM 4902 C CA . SER B 1 265 ? 7.457 -0.187 3.467 1 98.62 265 SER B CA 1
ATOM 4903 C C . SER B 1 265 ? 7.555 1.256 2.984 1 98.62 265 SER B C 1
ATOM 4905 O O . SER B 1 265 ? 8.555 1.931 3.227 1 98.62 265 SER B O 1
ATOM 4907 N N . PHE B 1 266 ? 6.508 1.593 2.258 1 98.62 266 PHE B N 1
ATOM 4908 C CA . PHE B 1 266 ? 6.277 2.994 1.929 1 98.62 266 PHE B CA 1
ATOM 4909 C C . PHE B 1 266 ? 5.258 3.613 2.877 1 98.62 266 PHE B C 1
ATOM 4911 O O . PHE B 1 266 ? 4.281 2.963 3.258 1 98.62 266 PHE B O 1
ATOM 4918 N N . VAL B 1 267 ? 5.492 4.82 3.213 1 98.88 267 VAL B N 1
ATOM 4919 C CA . VAL B 1 267 ? 4.473 5.637 3.854 1 98.88 267 VAL B CA 1
ATOM 4920 C C . VAL B 1 267 ? 4.152 6.848 2.979 1 98.88 267 VAL B C 1
ATOM 4922 O O . VAL B 1 267 ? 5.008 7.711 2.771 1 98.88 267 VAL B O 1
ATOM 4925 N N . LEU B 1 268 ? 2.969 6.883 2.488 1 98.81 268 LEU B N 1
ATOM 4926 C CA . LEU B 1 268 ? 2.537 7.938 1.577 1 98.81 268 LEU B CA 1
ATOM 4927 C C . LEU B 1 268 ? 1.883 9.086 2.342 1 98.81 268 LEU B C 1
ATOM 4929 O O . LEU B 1 268 ? 0.901 8.875 3.061 1 98.81 268 LEU B O 1
ATOM 4933 N N . MET B 1 269 ? 2.443 10.281 2.123 1 98 269 MET B N 1
ATOM 4934 C CA . MET B 1 269 ? 1.93 11.461 2.812 1 98 269 MET B CA 1
ATOM 4935 C C . MET B 1 269 ? 1.551 12.547 1.813 1 98 269 MET B C 1
ATOM 4937 O O . MET B 1 269 ? 0.819 13.477 2.152 1 98 269 MET B O 1
ATOM 4941 N N . GLY B 1 270 ? 2.078 12.469 0.612 1 96.31 270 GLY B N 1
ATOM 4942 C CA . GLY B 1 270 ? 1.919 13.539 -0.36 1 96.31 270 GLY B CA 1
ATOM 4943 C C . GLY B 1 270 ? 0.509 13.641 -0.912 1 96.31 270 GLY B C 1
ATOM 4944 O O . GLY B 1 270 ? -0.025 12.664 -1.446 1 96.31 270 GLY B O 1
ATOM 4945 N N . VAL B 1 271 ? -0.038 14.82 -0.854 1 93.62 271 VAL B N 1
ATOM 4946 C CA . VAL B 1 271 ? -1.406 15.039 -1.312 1 93.62 271 VAL B CA 1
ATOM 4947 C C . VAL B 1 271 ? -1.398 15.453 -2.783 1 93.62 271 VAL B C 1
ATOM 4949 O O . VAL B 1 271 ? -0.574 16.266 -3.199 1 93.62 271 VAL B O 1
ATOM 4952 N N . THR B 1 272 ? -2.225 14.828 -3.539 1 92.12 272 THR B N 1
ATOM 4953 C CA . THR B 1 272 ? -2.42 15.195 -4.938 1 92.12 272 THR B CA 1
ATOM 4954 C C . THR B 1 272 ? -3.873 14.992 -5.352 1 92.12 272 THR B C 1
ATOM 4956 O O . THR B 1 272 ? -4.574 14.148 -4.785 1 92.12 272 THR B O 1
ATOM 4959 N N . GLU B 1 273 ? -4.301 15.812 -6.238 1 87.38 273 GLU B N 1
ATOM 4960 C CA . GLU B 1 273 ? -5.66 15.68 -6.754 1 87.38 273 GLU B CA 1
ATOM 4961 C C . GLU B 1 273 ? -5.707 14.742 -7.957 1 87.38 273 GLU B C 1
ATOM 4963 O O . GLU B 1 273 ? -6.785 14.328 -8.391 1 87.38 273 GLU B O 1
ATOM 4968 N N . ASP B 1 274 ? -4.562 14.406 -8.438 1 93.12 274 ASP B N 1
ATOM 4969 C CA . ASP B 1 274 ? -4.473 13.562 -9.625 1 93.12 274 ASP B CA 1
ATOM 4970 C C . ASP B 1 274 ? -4.223 12.109 -9.25 1 93.12 274 ASP B C 1
ATOM 4972 O O . ASP B 1 274 ? -3.754 11.82 -8.148 1 93.12 274 ASP B O 1
ATOM 4976 N N . LEU B 1 275 ? -4.621 11.25 -10.203 1 97.56 275 LEU B N 1
ATOM 4977 C CA . LEU B 1 275 ? -4.191 9.867 -10.039 1 97.56 275 LEU B CA 1
ATOM 4978 C C . LEU B 1 275 ? -2.676 9.75 -10.148 1 97.56 275 LEU B C 1
ATOM 4980 O O . LEU B 1 275 ? -2.051 10.461 -10.938 1 97.56 275 LEU B O 1
ATOM 4984 N N . VAL B 1 276 ? -2.096 8.875 -9.438 1 98.5 276 VAL B N 1
ATOM 4985 C CA . VAL B 1 276 ? -0.645 8.719 -9.414 1 98.5 276 VAL B CA 1
ATOM 4986 C C . VAL B 1 276 ? -0.25 7.414 -10.102 1 98.5 276 VAL B C 1
ATOM 4988 O O . VAL B 1 276 ? -0.555 6.328 -9.602 1 98.5 276 VAL B O 1
ATOM 4991 N N . PRO B 1 277 ? 0.39 7.477 -11.305 1 98.44 277 PRO B N 1
ATOM 4992 C CA . PRO B 1 277 ? 0.911 6.25 -11.906 1 98.44 277 PRO B CA 1
ATOM 4993 C C . PRO B 1 277 ? 1.988 5.582 -11.055 1 98.44 277 PRO B C 1
ATOM 4995 O O . PRO B 1 277 ? 3 6.207 -10.734 1 98.44 277 PRO B O 1
ATOM 4998 N N . ILE B 1 278 ? 1.845 4.312 -10.68 1 98.69 278 ILE B N 1
ATOM 4999 C CA . ILE B 1 278 ? 2.758 3.586 -9.805 1 98.69 278 ILE B CA 1
ATOM 5000 C C . ILE B 1 278 ? 3.182 2.279 -10.477 1 98.69 278 ILE B C 1
ATOM 5002 O O . ILE B 1 278 ? 2.359 1.594 -11.086 1 98.69 278 ILE B O 1
ATOM 5006 N N . ASP B 1 279 ? 4.43 1.933 -10.375 1 98.19 279 ASP B N 1
ATOM 5007 C CA . ASP B 1 279 ? 4.953 0.652 -10.844 1 98.19 279 ASP B CA 1
ATOM 5008 C C . ASP B 1 279 ? 4.539 -0.482 -9.906 1 98.19 279 ASP B C 1
ATOM 5010 O O . ASP B 1 279 ? 5.363 -0.989 -9.141 1 98.19 279 ASP B O 1
ATOM 5014 N N . THR B 1 280 ? 3.291 -0.982 -10.117 1 98.19 280 THR B N 1
ATOM 5015 C CA . THR B 1 280 ? 2.801 -2.023 -9.227 1 98.19 280 THR B CA 1
ATOM 5016 C C . THR B 1 280 ? 3.508 -3.348 -9.5 1 98.19 280 THR B C 1
ATOM 5018 O O . THR B 1 280 ? 3.52 -4.238 -8.648 1 98.19 280 THR B O 1
ATOM 5021 N N . ARG B 1 281 ? 4.062 -3.555 -10.648 1 94.75 281 ARG B N 1
ATOM 5022 C CA . ARG B 1 281 ? 4.824 -4.766 -10.938 1 94.75 281 ARG B CA 1
ATOM 5023 C C . ARG B 1 281 ? 5.922 -4.98 -9.906 1 94.75 281 ARG B C 1
ATOM 5025 O O . ARG B 1 281 ? 6.035 -6.059 -9.328 1 94.75 281 ARG B O 1
ATOM 5032 N N . ASP B 1 282 ? 6.684 -3.924 -9.695 1 96.81 282 ASP B N 1
ATOM 5033 C CA . ASP B 1 282 ? 7.789 -4.031 -8.75 1 96.81 282 ASP B CA 1
ATOM 5034 C C . ASP B 1 282 ? 7.281 -4.051 -7.309 1 96.81 282 ASP B C 1
ATOM 5036 O O . ASP B 1 282 ? 7.902 -4.656 -6.434 1 96.81 282 ASP B O 1
ATOM 5040 N N . VAL B 1 283 ? 6.105 -3.4 -7.07 1 98.56 283 VAL B N 1
ATOM 5041 C CA . VAL B 1 283 ? 5.477 -3.506 -5.754 1 98.56 283 VAL B CA 1
ATOM 5042 C C . VAL B 1 283 ? 5.188 -4.969 -5.438 1 98.56 283 VAL B C 1
ATOM 5044 O O . VAL B 1 283 ? 5.449 -5.434 -4.324 1 98.56 283 VAL B O 1
ATOM 5047 N N . LEU B 1 284 ? 4.699 -5.707 -6.414 1 97.62 284 LEU B N 1
ATOM 5048 C CA . LEU B 1 284 ? 4.438 -7.129 -6.242 1 97.62 284 LEU B CA 1
ATOM 5049 C C . LEU B 1 284 ? 5.738 -7.91 -6.098 1 97.62 284 LEU B C 1
ATOM 5051 O O . LEU B 1 284 ? 5.898 -8.688 -5.152 1 97.62 284 LEU B O 1
ATOM 5055 N N . GLU B 1 285 ? 6.641 -7.73 -7 1 94.75 285 GLU B N 1
ATOM 5056 C CA . GLU B 1 285 ? 7.883 -8.492 -7.07 1 94.75 285 GLU B CA 1
ATOM 5057 C C . GLU B 1 285 ? 8.68 -8.367 -5.773 1 94.75 285 GLU B C 1
ATOM 5059 O O . GLU B 1 285 ? 9.289 -9.336 -5.32 1 94.75 285 GLU B O 1
ATOM 5064 N N . LYS B 1 286 ? 8.641 -7.168 -5.164 1 97.12 286 LYS B N 1
ATOM 5065 C CA . LYS B 1 286 ? 9.445 -6.898 -3.98 1 97.12 286 LYS B CA 1
ATOM 5066 C C . LYS B 1 286 ? 8.648 -7.145 -2.703 1 97.12 286 LYS B C 1
ATOM 5068 O O . LYS B 1 286 ? 9.195 -7.07 -1.601 1 97.12 286 LYS B O 1
ATOM 5073 N N . GLY B 1 287 ? 7.328 -7.422 -2.822 1 97.81 287 GLY B N 1
ATOM 5074 C CA . GLY B 1 287 ? 6.504 -7.605 -1.636 1 97.81 287 GLY B CA 1
ATOM 5075 C C . GLY B 1 287 ? 6.406 -6.359 -0.778 1 97.81 287 GLY B C 1
ATOM 5076 O O . GLY B 1 287 ? 6.531 -6.43 0.446 1 97.81 287 GLY B O 1
ATOM 5077 N N . LEU B 1 288 ? 6.203 -5.215 -1.409 1 98.62 288 LEU B N 1
ATOM 5078 C CA . LEU B 1 288 ? 6.195 -3.949 -0.686 1 98.62 288 LEU B CA 1
ATOM 5079 C C . LEU B 1 288 ? 4.84 -3.707 -0.027 1 98.62 288 LEU B C 1
ATOM 5081 O O . LEU B 1 288 ? 3.824 -4.246 -0.47 1 98.62 288 LEU B O 1
ATOM 5085 N N . THR B 1 289 ? 4.863 -2.955 1.011 1 98.62 289 THR B N 1
ATOM 5086 C CA . THR B 1 289 ? 3.658 -2.445 1.651 1 98.62 289 THR B CA 1
ATOM 5087 C C . THR B 1 289 ? 3.592 -0.924 1.545 1 98.62 289 THR B C 1
ATOM 5089 O O . THR B 1 289 ? 4.59 -0.237 1.771 1 98.62 289 THR B O 1
ATOM 5092 N N . LEU B 1 290 ? 2.469 -0.418 1.146 1 98.88 290 LEU B N 1
ATOM 5093 C CA . LEU B 1 290 ? 2.234 1.021 1.09 1 98.88 290 LEU B CA 1
ATOM 5094 C C . LEU B 1 290 ? 1.16 1.437 2.088 1 98.88 290 LEU B C 1
ATOM 5096 O O . LEU B 1 290 ? 0.044 0.913 2.061 1 98.88 290 LEU B O 1
ATOM 5100 N N . HIS B 1 291 ? 1.536 2.35 2.953 1 98.62 291 HIS B N 1
ATOM 5101 C CA . HIS B 1 291 ? 0.598 2.914 3.918 1 98.62 291 HIS B CA 1
ATOM 5102 C C . HIS B 1 291 ? 0.185 4.328 3.521 1 98.62 291 HIS B C 1
ATOM 5104 O O . HIS B 1 291 ? 1.039 5.195 3.314 1 98.62 291 HIS B O 1
ATOM 5110 N N . GLY B 1 292 ? -1.103 4.5 3.395 1 98.5 292 GLY B N 1
ATOM 5111 C CA . GLY B 1 292 ? -1.596 5.867 3.307 1 98.5 292 GLY B CA 1
ATOM 5112 C C . GLY B 1 292 ? -1.89 6.484 4.66 1 98.5 292 GLY B C 1
ATOM 5113 O O . GLY B 1 292 ? -2.395 5.809 5.559 1 98.5 292 GLY B O 1
ATOM 5114 N N . THR B 1 293 ? -1.512 7.738 4.762 1 97.25 293 THR B N 1
ATOM 5115 C CA . THR B 1 293 ? -1.749 8.383 6.047 1 97.25 293 THR B CA 1
ATOM 5116 C C . THR B 1 293 ? -2.135 9.852 5.855 1 97.25 293 THR B C 1
ATOM 5118 O O . THR B 1 293 ? -1.674 10.5 4.918 1 97.25 293 THR B O 1
ATOM 5121 N N . SER B 1 294 ? -3.047 10.258 6.652 1 92.25 294 SER B N 1
ATOM 5122 C CA . SER B 1 294 ? -3.449 11.664 6.688 1 92.25 294 SER B CA 1
ATOM 5123 C C . SER B 1 294 ? -3.758 12.117 8.109 1 92.25 294 SER B C 1
ATOM 5125 O O . SER B 1 294 ? -4.152 11.305 8.953 1 92.25 294 SER B O 1
ATOM 5127 N N . ARG B 1 295 ? -3.533 13.32 8.383 1 93 295 ARG B N 1
ATOM 5128 C CA . ARG B 1 295 ? -3.916 13.953 9.641 1 93 295 ARG B CA 1
ATOM 5129 C C . ARG B 1 295 ? -3.264 13.25 10.828 1 93 295 ARG B C 1
ATOM 5131 O O . ARG B 1 295 ? -2.215 12.617 10.68 1 93 295 ARG B O 1
ATOM 5138 N N . SER B 1 296 ? -3.562 13.656 11.953 1 96.38 296 SER B N 1
ATOM 5139 C CA . SER B 1 296 ? -3.062 13.102 13.203 1 96.38 296 SER B CA 1
ATOM 5140 C C . SER B 1 296 ? -4.117 13.164 14.297 1 96.38 296 SER B C 1
ATOM 5142 O O . SER B 1 296 ? -5.285 13.453 14.023 1 96.38 296 SER B O 1
ATOM 5144 N N . THR B 1 297 ? -3.764 12.734 15.477 1 95.75 297 THR B N 1
ATOM 5145 C CA . THR B 1 297 ? -4.66 12.719 16.625 1 95.75 297 THR B CA 1
ATOM 5146 C C . THR B 1 297 ? -4.113 13.602 17.75 1 95.75 297 THR B C 1
ATOM 5148 O O . THR B 1 297 ? -2.947 13.992 17.719 1 95.75 297 THR B O 1
ATOM 5151 N N . THR B 1 298 ? -4.973 13.898 18.672 1 97.5 298 THR B N 1
ATOM 5152 C CA . THR B 1 298 ? -4.543 14.688 19.828 1 97.5 298 THR B CA 1
ATOM 5153 C C . THR B 1 298 ? -3.447 13.961 20.594 1 97.5 298 THR B C 1
ATOM 5155 O O . THR B 1 298 ? -2.543 14.602 21.141 1 97.5 298 THR B O 1
ATOM 5158 N N . SER B 1 299 ? -3.533 12.633 20.625 1 97.56 299 SER B N 1
ATOM 5159 C CA . SER B 1 299 ? -2.473 11.859 21.266 1 97.56 299 SER B CA 1
ATOM 5160 C C . SER B 1 299 ? -1.125 12.117 20.594 1 97.56 299 SER B C 1
ATOM 5162 O O . SER B 1 299 ? -0.099 12.203 21.281 1 97.56 299 SER B O 1
ATOM 5164 N N . ASP B 1 300 ? -1.135 12.234 19.297 1 98.38 300 ASP B N 1
ATOM 5165 C CA . ASP B 1 300 ? 0.086 12.57 18.578 1 98.38 300 ASP B CA 1
ATOM 5166 C C . ASP B 1 300 ? 0.604 13.953 18.984 1 98.38 300 ASP B C 1
ATOM 5168 O O . ASP B 1 300 ? 1.814 14.156 19.094 1 98.38 300 ASP B O 1
ATOM 5172 N N . PHE B 1 301 ? -0.281 14.914 19.188 1 98.75 301 PHE B N 1
ATOM 5173 C CA . PHE B 1 301 ? 0.102 16.25 19.609 1 98.75 301 PHE B CA 1
ATOM 5174 C C . PHE B 1 301 ? 0.833 16.203 20.953 1 98.75 301 PHE B C 1
ATOM 5176 O O . PHE B 1 301 ? 1.859 16.859 21.125 1 98.75 301 PHE B O 1
ATOM 5183 N N . ARG B 1 302 ? 0.316 15.461 21.859 1 98.69 302 ARG B N 1
ATOM 5184 C CA . ARG B 1 302 ? 0.947 15.352 23.172 1 98.69 302 ARG B CA 1
ATOM 5185 C C . ARG B 1 302 ? 2.373 14.82 23.047 1 98.69 302 ARG B C 1
ATOM 5187 O O . ARG B 1 302 ? 3.285 15.328 23.703 1 98.69 302 ARG B O 1
ATOM 5194 N N . ILE B 1 30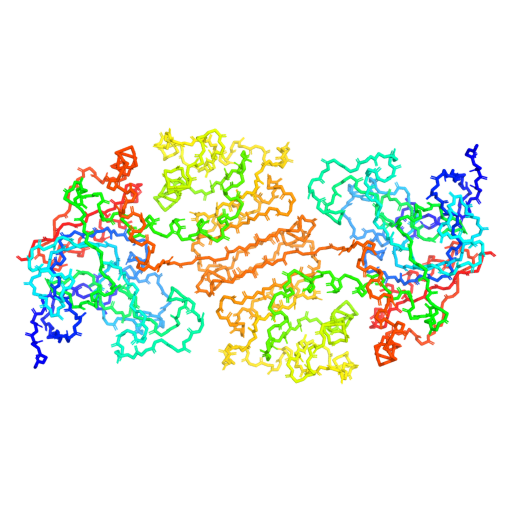3 ? 2.521 13.836 22.156 1 98.69 303 ILE B N 1
ATOM 5195 C CA . ILE B 1 303 ? 3.838 13.234 21.969 1 98.69 303 ILE B CA 1
ATOM 5196 C C . ILE B 1 303 ? 4.789 14.266 21.375 1 98.69 303 ILE B C 1
ATOM 5198 O O . ILE B 1 303 ? 5.91 14.445 21.859 1 98.69 303 ILE B O 1
ATOM 5202 N N . VAL B 1 304 ? 4.352 14.961 20.375 1 98.81 304 VAL B N 1
ATOM 5203 C CA . VAL B 1 304 ? 5.195 15.906 19.656 1 98.81 304 VAL B CA 1
ATOM 5204 C C . VAL B 1 304 ? 5.531 17.094 20.562 1 98.81 304 VAL B C 1
ATOM 5206 O O . VAL B 1 304 ? 6.691 17.5 20.656 1 98.81 304 VAL B O 1
ATOM 5209 N N . VAL B 1 305 ? 4.543 17.625 21.266 1 98.88 305 VAL B N 1
ATOM 5210 C CA . VAL B 1 305 ? 4.762 18.781 22.156 1 98.88 305 VAL B CA 1
ATOM 5211 C C . VAL B 1 305 ? 5.723 18.391 23.281 1 98.88 305 VAL B C 1
ATOM 5213 O O . VAL B 1 305 ? 6.609 19.156 23.641 1 98.88 305 VAL B O 1
ATOM 5216 N N . ASN B 1 306 ? 5.5 17.188 23.797 1 98.69 306 ASN B N 1
ATOM 5217 C CA . ASN B 1 306 ? 6.422 16.688 24.812 1 98.69 306 ASN B CA 1
ATOM 5218 C C . ASN B 1 306 ? 7.84 16.562 24.266 1 98.69 306 ASN B C 1
ATOM 5220 O O . ASN B 1 306 ? 8.805 16.891 24.953 1 98.69 306 ASN B O 1
ATOM 5224 N N . ALA B 1 307 ? 7.973 16.047 23.094 1 98.75 307 ALA B N 1
ATOM 5225 C CA . ALA B 1 307 ? 9.281 15.906 22.469 1 98.75 307 ALA B CA 1
ATOM 5226 C C . ALA B 1 307 ? 9.953 17.266 22.266 1 98.75 307 ALA B C 1
ATOM 5228 O O . ALA B 1 307 ? 11.156 17.406 22.5 1 98.75 307 ALA B O 1
ATOM 5229 N N . LEU B 1 308 ? 9.195 18.234 21.844 1 98.69 308 LEU B N 1
ATOM 5230 C CA . LEU B 1 308 ? 9.719 19.594 21.688 1 98.69 308 LEU B CA 1
ATOM 5231 C C . LEU B 1 308 ? 10.242 20.125 23.016 1 98.69 308 LEU B C 1
ATOM 5233 O O . LEU B 1 308 ? 11.344 20.672 23.078 1 98.69 308 LEU B O 1
ATOM 5237 N N . SER B 1 309 ? 9.516 19.891 24.047 1 98.56 309 SER B N 1
ATOM 5238 C CA . SER B 1 309 ? 9.859 20.422 25.375 1 98.56 309 SER B CA 1
ATOM 5239 C C . SER B 1 309 ? 11.125 19.766 25.922 1 98.56 309 SER B C 1
ATOM 5241 O O . SER B 1 309 ? 11.828 20.359 26.734 1 98.56 309 SER B O 1
ATOM 5243 N N . ARG B 1 310 ? 11.422 18.578 25.391 1 98.31 310 ARG B N 1
A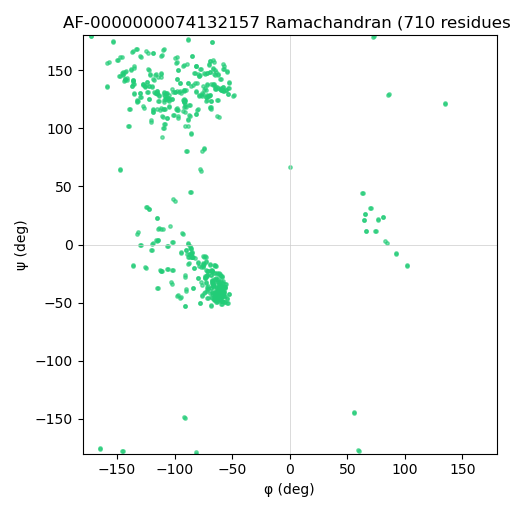TOM 5244 C CA . ARG B 1 310 ? 12.508 17.812 25.984 1 98.31 310 ARG B CA 1
ATOM 5245 C C . ARG B 1 310 ? 13.75 17.844 25.094 1 98.31 310 ARG B C 1
ATOM 5247 O O . ARG B 1 310 ? 14.789 17.297 25.453 1 98.31 310 ARG B O 1
ATOM 5254 N N . ASN B 1 311 ? 13.664 18.484 23.984 1 98.25 311 ASN B N 1
ATOM 5255 C CA . ASN B 1 311 ? 14.766 18.391 23.016 1 98.25 311 ASN B CA 1
ATOM 5256 C C . ASN B 1 311 ? 15.023 19.734 22.359 1 98.25 311 ASN B C 1
ATOM 5258 O O . ASN B 1 311 ? 14.422 20.062 21.328 1 98.25 311 ASN B O 1
ATOM 5262 N N . ASP B 1 312 ? 16.016 20.406 22.781 1 97.94 312 ASP B N 1
ATOM 5263 C CA . ASP B 1 312 ? 16.359 21.734 22.281 1 97.94 312 ASP B CA 1
ATOM 5264 C C . ASP B 1 312 ? 16.797 21.672 20.828 1 97.94 312 ASP B C 1
ATOM 5266 O O . ASP B 1 312 ? 16.547 22.594 20.047 1 97.94 312 ASP B O 1
ATOM 5270 N N . GLU B 1 313 ? 17.453 20.594 20.484 1 98.31 313 GLU B N 1
ATOM 5271 C CA . GLU B 1 313 ? 17.906 20.453 19.109 1 98.31 313 GLU B CA 1
ATOM 5272 C C . GLU B 1 313 ? 16.734 20.312 18.141 1 98.31 313 GLU B C 1
ATOM 5274 O O . GLU B 1 313 ? 16.797 20.781 17 1 98.31 313 GLU B O 1
ATOM 5279 N N . TYR B 1 314 ? 15.719 19.656 18.641 1 98.62 314 TYR B N 1
ATOM 5280 C CA . TYR B 1 314 ? 14.5 19.547 17.844 1 98.62 314 TYR B CA 1
ATOM 5281 C C . TYR B 1 314 ? 13.875 20.906 17.609 1 98.62 314 TYR B C 1
ATOM 5283 O O . TYR B 1 314 ? 13.555 21.266 16.469 1 98.62 314 TYR B O 1
ATOM 5291 N N . MET B 1 315 ? 13.797 21.719 18.594 1 98.69 315 MET B N 1
ATOM 5292 C CA . MET B 1 315 ? 13.242 23.078 18.469 1 98.69 315 MET B CA 1
ATOM 5293 C C . MET B 1 315 ? 14.094 23.922 17.531 1 98.69 315 MET B C 1
ATOM 5295 O O . MET B 1 315 ? 13.562 24.672 16.703 1 98.69 315 MET B O 1
ATOM 5299 N N . GLU B 1 316 ? 15.398 23.781 17.672 1 98.25 316 GLU B N 1
ATOM 5300 C CA . GLU B 1 316 ? 16.297 24.547 16.812 1 98.25 316 GLU B CA 1
ATOM 5301 C C . GLU B 1 316 ? 16.125 24.172 15.352 1 98.25 316 GLU B C 1
ATOM 5303 O O . GLU B 1 316 ? 16.188 25.031 14.469 1 98.25 316 GLU B O 1
ATOM 5308 N N . ALA B 1 317 ? 15.969 22.875 15.156 1 98.38 317 ALA B N 1
ATOM 5309 C CA . ALA B 1 317 ? 15.727 22.422 13.789 1 98.38 317 ALA B CA 1
ATOM 5310 C C . ALA B 1 317 ? 14.461 23.062 13.219 1 98.38 317 ALA B C 1
ATOM 5312 O O . ALA B 1 317 ? 14.445 23.484 12.062 1 98.38 317 ALA B O 1
ATOM 5313 N N . LEU B 1 318 ? 13.414 23.172 14 1 98.5 318 LEU B N 1
ATOM 5314 C CA . LEU B 1 318 ? 12.148 23.719 13.516 1 98.5 318 LEU B CA 1
ATOM 5315 C C . LEU B 1 318 ? 12.234 25.219 13.328 1 98.5 318 LEU B C 1
ATOM 5317 O O . LEU B 1 318 ? 11.523 25.797 12.5 1 98.5 318 LEU B O 1
ATOM 5321 N N . ARG B 1 319 ? 13.078 25.875 14.055 1 97.62 319 ARG B N 1
ATOM 5322 C CA . ARG B 1 319 ? 13.234 27.328 13.969 1 97.62 319 ARG B CA 1
ATOM 5323 C C . ARG B 1 319 ? 13.625 27.75 12.562 1 97.62 319 ARG B C 1
ATOM 5325 O O . ARG B 1 319 ? 13.32 28.859 12.133 1 97.62 319 ARG B O 1
ATOM 5332 N N . LYS B 1 320 ? 14.281 26.859 11.844 1 97.19 320 LYS B N 1
ATOM 5333 C CA . LYS B 1 320 ? 14.727 27.156 10.484 1 97.19 320 LYS B CA 1
ATOM 5334 C C . LYS B 1 320 ? 13.539 27.359 9.555 1 97.19 320 LYS B C 1
ATOM 5336 O O . LYS B 1 320 ? 13.68 27.953 8.477 1 97.19 320 LYS B O 1
ATOM 5341 N N . LEU B 1 321 ? 12.352 26.922 9.938 1 97.56 321 LEU B N 1
ATOM 5342 C CA . LEU B 1 321 ? 11.164 27 9.102 1 97.56 321 LEU B CA 1
ATOM 5343 C C . LEU B 1 321 ? 10.438 28.328 9.32 1 97.56 321 LEU B C 1
ATOM 5345 O O . LEU B 1 321 ? 9.477 28.641 8.617 1 97.56 321 LEU B O 1
ATOM 5349 N N . LEU B 1 322 ? 10.836 29.094 10.258 1 96.94 322 LEU B N 1
ATOM 5350 C CA . LEU B 1 322 ? 10.172 30.359 10.57 1 96.94 322 LEU B CA 1
ATOM 5351 C C . LEU B 1 322 ? 10.438 31.406 9.492 1 96.94 322 LEU B C 1
ATOM 5353 O O . LEU B 1 322 ? 11.555 31.5 8.992 1 96.94 322 LEU B O 1
ATOM 5357 N N . PRO B 1 323 ? 9.414 32.094 9.148 1 94.69 323 PRO B N 1
ATOM 5358 C CA . PRO B 1 323 ? 9.641 33.219 8.211 1 94.69 323 PRO B CA 1
ATOM 5359 C C . PRO B 1 323 ? 10.484 34.344 8.797 1 94.69 323 PRO B C 1
ATOM 5361 O O . PRO B 1 323 ? 10.555 34.469 10.023 1 94.69 323 PRO B O 1
ATOM 5364 N N . LYS B 1 324 ? 11.062 35.062 7.898 1 89.5 324 LYS B N 1
ATOM 5365 C CA . LYS B 1 324 ? 11.898 36.188 8.32 1 89.5 324 LYS B CA 1
ATOM 5366 C C . LYS B 1 324 ? 11.055 37.312 8.875 1 89.5 324 LYS B C 1
ATOM 5368 O O . LYS B 1 324 ? 11.445 38 9.836 1 89.5 324 LYS B O 1
ATOM 5373 N N . GLU B 1 325 ? 9.953 37.438 8.266 1 89.31 325 GLU B N 1
ATOM 5374 C CA . GLU B 1 325 ? 9.102 38.562 8.656 1 89.31 325 GLU B CA 1
ATOM 5375 C C . GLU B 1 325 ? 7.832 38.062 9.352 1 89.31 325 GLU B C 1
ATOM 5377 O O . GLU B 1 325 ? 7.301 37.031 9.008 1 89.31 325 GLU B O 1
ATOM 5382 N N . LYS B 1 326 ? 7.438 38.906 10.258 1 89.81 326 LYS B N 1
ATOM 5383 C CA . LYS B 1 326 ? 6.184 38.625 10.953 1 89.81 326 LYS B CA 1
ATOM 5384 C C . LYS B 1 326 ? 4.992 39.156 10.156 1 89.81 326 LYS B C 1
ATOM 5386 O O . LYS B 1 326 ? 5.066 40.219 9.547 1 89.81 326 LYS B O 1
ATOM 5391 N N . THR B 1 327 ? 4.008 38.438 10.062 1 97.12 327 THR B N 1
ATOM 5392 C CA . THR B 1 327 ? 2.74 38.875 9.492 1 97.12 327 THR B CA 1
ATOM 5393 C C . THR B 1 327 ? 1.684 39.031 10.578 1 97.12 327 THR B C 1
ATOM 5395 O O . THR B 1 327 ? 1.313 38.062 11.242 1 97.12 327 THR B O 1
ATOM 5398 N N . ILE B 1 328 ? 1.212 40.25 10.766 1 98.31 328 ILE B N 1
ATOM 5399 C CA . ILE B 1 328 ? 0.244 40.594 11.805 1 98.31 328 ILE B CA 1
ATOM 5400 C C . ILE B 1 328 ? -1.148 40.719 11.195 1 98.31 328 ILE B C 1
ATOM 5402 O O . ILE B 1 328 ? -1.315 41.375 10.156 1 98.31 328 ILE B O 1
ATOM 5406 N N . ILE B 1 329 ? -2.088 40.125 11.758 1 98.75 329 ILE B N 1
ATOM 5407 C CA . ILE B 1 329 ? -3.469 40.156 11.297 1 98.75 329 ILE B CA 1
ATOM 5408 C C . ILE B 1 329 ? -4.336 40.906 12.312 1 98.75 329 ILE B C 1
ATOM 5410 O O . ILE B 1 329 ? -4.562 40.406 13.414 1 98.75 329 ILE B O 1
ATOM 5414 N N . ASN B 1 330 ? -4.871 42 11.883 1 98.06 330 ASN B N 1
ATOM 5415 C CA . ASN B 1 330 ? -5.723 42.781 12.758 1 98.06 330 ASN B CA 1
ATOM 5416 C C . ASN B 1 330 ? -7.18 42.75 12.297 1 98.06 330 ASN B C 1
ATOM 5418 O O . ASN B 1 330 ? -8.078 43.094 13.055 1 98.06 330 ASN B O 1
ATOM 5422 N N . ASN B 1 331 ? -7.367 42.469 11.039 1 98.19 331 ASN B N 1
ATOM 5423 C CA . ASN B 1 331 ? -8.703 42.438 10.453 1 98.19 331 ASN B CA 1
ATOM 5424 C C . ASN B 1 331 ? -8.758 41.5 9.25 1 98.19 331 ASN B C 1
ATOM 5426 O O . ASN B 1 331 ? -7.762 40.875 8.906 1 98.19 331 ASN B O 1
ATOM 5430 N N . GLY B 1 332 ? -9.938 41.344 8.773 1 98.12 332 GLY B N 1
ATOM 5431 C CA . GLY B 1 332 ? -10.148 40.469 7.645 1 98.12 332 GLY B CA 1
ATOM 5432 C C . GLY B 1 332 ? -9.328 40.844 6.426 1 98.12 332 GLY B C 1
ATOM 5433 O O . GLY B 1 332 ? -8.852 39.969 5.699 1 98.12 332 GLY B O 1
ATOM 5434 N N . ARG B 1 333 ? -9.203 42.062 6.145 1 98.12 333 ARG B N 1
ATOM 5435 C CA . ARG B 1 333 ? -8.43 42.531 5.004 1 98.12 333 ARG B CA 1
ATOM 5436 C C . ARG B 1 333 ? -6.961 42.125 5.133 1 98.12 333 ARG B C 1
ATOM 5438 O O . ARG B 1 333 ? -6.316 41.781 4.145 1 98.12 333 ARG B O 1
ATOM 5445 N N . ASP B 1 334 ? -6.473 42.25 6.367 1 98.25 334 ASP B N 1
ATOM 5446 C CA . ASP B 1 334 ? -5.105 41.812 6.617 1 98.25 334 ASP B CA 1
ATOM 5447 C C . ASP B 1 334 ? -4.934 40.344 6.23 1 98.25 334 ASP B C 1
ATOM 5449 O O . ASP B 1 334 ? -3.912 39.969 5.656 1 98.25 334 ASP B O 1
ATOM 5453 N N . LEU B 1 335 ? -5.926 39.562 6.637 1 98.62 335 LEU B N 1
ATOM 5454 C CA . LEU B 1 335 ? -5.859 38.125 6.336 1 98.62 335 LEU B CA 1
ATOM 5455 C C . LEU B 1 335 ? -5.891 37.875 4.832 1 98.62 335 LEU B C 1
ATOM 5457 O O . LEU B 1 335 ? -5.137 37.062 4.316 1 98.62 335 LEU B O 1
ATOM 5461 N N . GLU B 1 336 ? -6.746 38.594 4.141 1 98.25 336 GLU B N 1
ATOM 5462 C CA . GLU B 1 336 ? -6.805 38.5 2.686 1 98.25 336 GLU B CA 1
ATOM 5463 C C . GLU B 1 336 ? -5.449 38.812 2.059 1 98.25 336 GLU B C 1
ATOM 5465 O O . GLU B 1 336 ? -4.953 38.062 1.228 1 98.25 336 GLU B O 1
ATOM 5470 N N . ASP B 1 337 ? -4.906 39.906 2.49 1 97.94 337 ASP B N 1
ATOM 5471 C CA . ASP B 1 337 ? -3.611 40.312 1.969 1 97.94 337 ASP B CA 1
ATOM 5472 C C . ASP B 1 337 ? -2.531 39.281 2.266 1 97.94 337 ASP B C 1
ATOM 5474 O O . ASP B 1 337 ? -1.66 39.031 1.431 1 97.94 337 ASP B O 1
ATOM 5478 N N . ALA B 1 338 ? -2.592 38.781 3.479 1 98 338 ALA B N 1
ATOM 5479 C CA . ALA B 1 338 ? -1.612 37.75 3.863 1 98 338 ALA B CA 1
ATOM 5480 C C . ALA B 1 338 ? -1.678 36.562 2.934 1 98 338 ALA B C 1
ATOM 5482 O O . ALA B 1 338 ? -0.648 36.094 2.439 1 98 338 ALA B O 1
ATOM 5483 N N . PHE B 1 339 ? -2.865 36.062 2.684 1 98 339 PHE B N 1
ATOM 5484 C CA . PHE B 1 339 ? -3.023 34.875 1.819 1 98 339 PHE B CA 1
ATOM 5485 C C . PHE B 1 339 ? -2.596 35.219 0.393 1 98 339 PHE B C 1
ATOM 5487 O O . PHE B 1 339 ? -1.969 34.375 -0.276 1 98 339 PHE B O 1
ATOM 5494 N N . GLU B 1 340 ? -2.949 36.406 -0.087 1 97.56 340 GLU B N 1
ATOM 5495 C CA . GLU B 1 340 ? -2.51 36.844 -1.415 1 97.56 340 GLU B CA 1
ATOM 5496 C C . GLU B 1 340 ? -0.988 36.844 -1.521 1 97.56 340 GLU B C 1
ATOM 5498 O O . GLU B 1 340 ? -0.432 36.344 -2.512 1 97.56 340 GLU B O 1
ATOM 5503 N N . ASN B 1 341 ? -0.403 37.344 -0.506 1 96.38 341 ASN B N 1
ATOM 5504 C CA . ASN B 1 341 ? 1.056 37.406 -0.491 1 96.38 341 ASN B CA 1
ATOM 5505 C C . ASN B 1 341 ? 1.665 36 -0.444 1 96.38 341 ASN B C 1
ATOM 5507 O O . ASN B 1 341 ? 2.67 35.719 -1.105 1 96.38 341 ASN B O 1
ATOM 5511 N N . ILE B 1 342 ? 1.127 35.125 0.383 1 95.88 342 ILE B N 1
ATOM 5512 C CA . ILE B 1 342 ? 1.617 33.781 0.535 1 95.88 342 ILE B CA 1
ATOM 5513 C C . ILE B 1 342 ? 1.521 33.031 -0.801 1 95.88 342 ILE B C 1
ATOM 5515 O O . ILE B 1 342 ? 2.459 32.344 -1.207 1 95.88 342 ILE B O 1
ATOM 5519 N N . ILE B 1 343 ? 0.408 33.188 -1.483 1 94.56 343 ILE B N 1
ATOM 5520 C CA . ILE B 1 343 ? 0.177 32.531 -2.762 1 94.56 343 ILE B CA 1
ATOM 5521 C C . ILE B 1 343 ? 1.138 33.062 -3.812 1 94.56 343 ILE B C 1
ATOM 5523 O O . ILE B 1 343 ? 1.679 32.312 -4.625 1 94.56 343 ILE B O 1
ATOM 5527 N N . ALA B 1 344 ? 1.392 34.375 -3.68 1 94 344 ALA B N 1
ATOM 5528 C CA . ALA B 1 344 ? 2.225 35.062 -4.672 1 94 344 ALA B CA 1
ATOM 5529 C C . ALA B 1 344 ? 3.699 34.75 -4.461 1 94 344 ALA B C 1
ATOM 5531 O O . ALA B 1 344 ? 4.477 34.719 -5.418 1 94 344 ALA B O 1
ATOM 5532 N N . ASN B 1 345 ? 3.957 34.562 -3.158 1 87.44 345 ASN B N 1
ATOM 5533 C CA . ASN B 1 345 ? 5.363 34.344 -2.826 1 87.44 345 ASN B CA 1
ATOM 5534 C C . ASN B 1 345 ? 5.613 32.906 -2.373 1 87.44 345 ASN B C 1
ATOM 5536 O O . ASN B 1 345 ? 5.328 32.562 -1.228 1 87.44 345 ASN B O 1
ATOM 5540 N N . ARG B 1 346 ? 5.941 32.062 -3.119 1 80.38 346 ARG B N 1
ATOM 5541 C CA . ARG B 1 346 ? 6.16 30.641 -2.777 1 80.38 346 ARG B CA 1
ATOM 5542 C C . ARG B 1 346 ? 7.484 30.453 -2.049 1 80.38 346 ARG B C 1
ATOM 5544 O O . ARG B 1 346 ? 8.445 29.922 -2.615 1 80.38 346 ARG B O 1
ATOM 5551 N N . GLN B 1 347 ? 7.391 30.781 -0.713 1 87.75 347 GLN B N 1
ATOM 5552 C CA . GLN B 1 347 ? 8.578 30.641 0.116 1 87.75 347 GLN B CA 1
ATOM 5553 C C . GLN B 1 347 ? 8.664 29.234 0.722 1 87.75 347 GLN B C 1
ATOM 5555 O O . GLN B 1 347 ? 7.648 28.547 0.834 1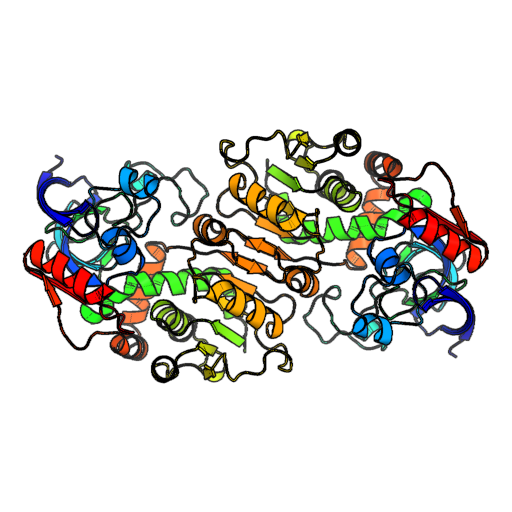 87.75 347 GLN B O 1
ATOM 5560 N N . TRP B 1 348 ? 9.891 28.844 1.038 1 92.81 348 TRP B N 1
ATOM 5561 C CA . TRP B 1 348 ? 10.094 27.547 1.686 1 92.81 348 TRP B CA 1
ATOM 5562 C C . TRP B 1 348 ? 9.609 27.578 3.131 1 92.81 348 TRP B C 1
ATOM 5564 O O . TRP B 1 348 ? 8.977 26.625 3.604 1 92.81 348 TRP B O 1
ATOM 5574 N N . GLU B 1 349 ? 9.914 28.75 3.775 1 95.38 349 GLU B N 1
ATOM 5575 C CA . GLU B 1 349 ? 9.508 28.906 5.172 1 95.38 349 GLU B CA 1
ATOM 5576 C C . GLU B 1 349 ? 7.992 28.859 5.316 1 95.38 349 GLU B C 1
ATOM 5578 O O . GLU B 1 349 ? 7.27 29.344 4.441 1 95.38 349 GLU B O 1
ATOM 5583 N N . LYS B 1 350 ? 7.57 28.328 6.375 1 95.38 350 LYS B N 1
ATOM 5584 C CA . LYS B 1 350 ? 6.141 28.312 6.688 1 95.38 350 LYS B CA 1
ATOM 5585 C C . LYS B 1 350 ? 5.633 29.703 7.031 1 95.38 350 LYS B C 1
ATOM 5587 O O . LYS B 1 350 ? 6.234 30.406 7.852 1 95.38 350 LYS B O 1
ATOM 5592 N N . ALA B 1 351 ? 4.594 30.062 6.355 1 96.38 351 ALA B N 1
ATOM 5593 C CA . ALA B 1 351 ? 3.984 31.328 6.746 1 96.38 351 ALA B CA 1
ATOM 5594 C C . ALA B 1 351 ? 3.424 31.266 8.164 1 96.38 351 ALA B C 1
ATOM 5596 O O . ALA B 1 351 ? 2.826 30.25 8.547 1 96.38 351 ALA B O 1
ATOM 5597 N N . ALA B 1 352 ? 3.707 32.25 8.93 1 97.31 352 ALA B N 1
ATOM 5598 C CA . ALA B 1 352 ? 3.209 32.375 10.297 1 97.31 352 ALA B CA 1
ATOM 5599 C C . ALA B 1 352 ? 2.432 33.688 10.484 1 97.31 352 ALA B C 1
ATOM 5601 O O . ALA B 1 352 ? 2.93 34.75 10.148 1 97.31 352 ALA B O 1
ATOM 5602 N N . LEU B 1 353 ? 1.238 33.531 10.945 1 98.56 353 LEU B N 1
ATOM 5603 C CA . LEU B 1 353 ? 0.366 34.688 11.164 1 98.56 353 LEU B CA 1
ATOM 5604 C C . LEU B 1 353 ? 0.177 34.938 12.656 1 98.56 353 LEU B C 1
ATOM 5606 O O . LEU B 1 353 ? -0.095 34 13.422 1 98.56 353 LEU B O 1
ATOM 5610 N N . LYS B 1 354 ? 0.352 36.156 13.062 1 98.56 354 LYS B N 1
ATOM 5611 C CA . LYS B 1 354 ? 0.082 36.562 14.438 1 98.56 354 LYS B CA 1
ATOM 5612 C C . LYS B 1 354 ? -1.189 37.406 14.516 1 98.56 354 LYS B C 1
ATOM 5614 O O . LYS B 1 354 ? -1.31 38.438 13.828 1 98.56 354 LYS B O 1
ATOM 5619 N N . PHE B 1 355 ? -2.061 36.969 15.336 1 98.62 355 PHE B N 1
ATOM 5620 C CA . PHE B 1 355 ? -3.35 37.656 15.438 1 98.62 355 PHE B CA 1
ATOM 5621 C C . PHE B 1 355 ? -3.344 38.656 16.578 1 98.62 355 PHE B C 1
ATOM 5623 O O . PHE B 1 355 ? -2.838 38.375 17.672 1 98.62 355 PHE B O 1
ATOM 5630 N N . GLU B 1 356 ? -3.807 39.812 16.25 1 97.62 356 GLU B N 1
ATOM 5631 C CA . GLU B 1 356 ? -4.109 40.812 17.25 1 97.62 356 GLU B CA 1
ATOM 5632 C C . GLU B 1 356 ? -5.582 41.219 17.203 1 97.62 356 GLU B C 1
ATOM 5634 O O . GLU B 1 356 ? -5.992 42 16.328 1 97.62 356 GLU B O 1
ATOM 5639 N N . TRP B 1 357 ? -6.262 40.781 18.156 1 96.38 357 TRP B N 1
ATOM 5640 C CA . TRP B 1 357 ? -7.711 40.938 18.141 1 96.38 357 TRP B CA 1
ATOM 5641 C C . TRP B 1 357 ? -8.125 42.25 18.812 1 96.38 357 TRP B C 1
ATOM 5643 O O . TRP B 1 357 ? -7.52 42.656 19.797 1 96.38 357 TRP B O 1
#

Solvent-accessible surface area (backbone atoms only — not comparable to full-atom values): 36109 Å² total; per-residue (Å²): 130,75,44,82,40,80,15,52,30,32,21,37,63,46,62,78,36,52,43,73,42,77,41,82,40,72,45,40,85,44,15,28,34,27,29,42,40,37,32,28,64,50,71,69,44,52,27,56,41,68,49,69,55,56,66,69,56,48,63,69,27,46,63,26,15,44,37,46,26,25,26,25,33,28,67,43,55,46,37,91,88,52,51,64,68,43,43,28,34,48,46,34,63,38,37,37,34,63,75,68,72,47,73,82,86,67,90,62,56,63,53,46,41,88,62,40,47,30,30,42,63,62,28,61,24,53,40,27,52,46,41,70,43,51,52,82,31,48,39,77,52,57,88,84,47,50,68,87,58,51,26,48,41,56,60,31,16,34,25,42,47,48,50,56,78,45,42,77,58,62,70,36,84,86,47,25,37,35,31,34,24,51,47,59,67,22,48,35,22,52,45,32,44,27,70,71,67,59,46,50,35,91,33,28,36,37,31,18,84,48,67,79,48,42,70,69,52,83,66,39,39,72,43,48,58,90,72,52,59,48,90,78,42,68,56,65,23,45,34,37,36,38,36,56,13,52,84,47,37,29,56,47,52,46,49,43,61,49,27,37,29,67,59,18,37,38,34,42,55,38,61,30,97,54,64,35,48,34,54,51,41,58,32,15,56,28,33,25,33,38,34,24,35,48,61,46,47,49,70,40,41,52,52,47,53,51,48,45,64,73,26,68,67,53,45,56,59,54,53,70,37,52,50,92,63,85,41,71,31,70,48,34,66,42,48,45,50,49,52,52,49,53,71,72,56,70,63,75,40,44,52,49,39,35,50,50,126,129,74,45,78,40,78,14,52,29,33,22,37,63,47,61,77,37,52,43,73,43,80,41,81,40,71,43,38,85,44,15,26,35,26,28,41,38,35,31,30,62,50,71,69,44,52,27,56,41,69,49,69,56,58,66,70,56,48,64,70,27,44,63,27,14,41,36,45,26,25,26,25,31,27,66,44,53,46,36,91,89,51,49,65,66,41,41,29,34,48,45,34,62,38,38,37,34,61,74,69,72,47,73,81,84,65,92,61,55,63,54,47,40,84,63,37,46,31,30,43,62,63,27,62,24,52,40,26,50,46,43,69,42,53,51,81,30,45,39,78,51,57,88,83,46,52,68,86,56,50,26,48,41,55,60,32,15,33,24,41,45,48,50,56,78,44,41,77,56,62,69,38,84,86,47,26,37,34,32,33,23,50,47,58,66,21,49,34,22,52,45,32,45,28,71,70,67,59,47,48,35,90,34,28,35,35,33,18,84,48,66,78,48,42,69,70,53,81,67,38,38,75,44,48,57,88,74,54,59,48,89,79,42,69,56,64,24,44,34,38,37,36,36,57,14,52,85,48,37,30,58,48,50,46,49,45,60,49,28,37,30,67,59,17,37,38,36,40,56,37,60,32,95,56,64,35,48,36,55,50,41,56,32,14,56,27,34,25,34,38,34,24,33,50,60,46,48,49,71,40,39,51,52,48,52,50,47,46,66,73,26,67,67,53,45,55,61,55,55,71,37,52,49,93,64,84,38,72,30,69,47,34,66,41,48,45,50,49,52,52,46,49,70,72,46,83,62,75,40,42,51,50,40,34,49,51,125

Nearest PDB structures (foldseek):
  6xhk-assembly1_A  TM=9.413E-01  e=8.122E-32  Staphylococcus aureus subsp. aureus NCTC 8325
  6xh9-assembly1_A-2  TM=9.377E-01  e=3.139E-31  Staphylococcus aureus
  8a3n-assembly1_B  TM=7.920E-01  e=1.779E-22  Catharanthus roseus
  3pii-assembly1_B  TM=8.142E-01  e=1.352E-21  Geobacillus stearothermophilus
  3meq-assembly1_C  TM=7.611E-01  e=1.275E-19  Brucella suis

Foldseek 3Di:
DWDKDWKFFFWDADALDTDTDIDIDTQDAQKFKWFWFKAFDDPLQLCLNRVVDDPVQNVQQPGAAAGQQGKTFTCGDNDPVDDGGFIKTFAFKAAQCNVVVHDDDDPDDRFPHPNIGGDRRSYHHNRMRIDMGGNQRIDTFDPQADRLLLSCLFLLLQLVVLVVVVLVQLQDPLAAEEEEDLFPSRLSSLLCSCQVSPDAQDRYEYEYQDPVSQVLRDRHHYDYPVPDDLQPEAQDHQEYEYAHAEQCSQVRQASNLSRHAQQGEYRYDHYYPDDHDHPVVSCVVRVYYYHYGDGHGSVSSNSSSVSVSVDVVSSVSSVSLADPDEQEDEDNVSVSVQSVVCVVPVDRRIHMYGYDD/DWDKDWKFFFWDADALDTDTDIDIDTQDAQKFKWFWFKAFDDPLQLCLNRVVDDPVQNVQQPGAAAGQQGKTFTCGDNDPLDDGGFIKTFAFKAAQCNVVVHDDDDPDDRQPHPNIGGDRRSYHHNRMRIDIGGNQRIDTFDPPADRLLLSCLFLLLQLVVLVVVVLVQLQDPLAAEEEEDLFPSRLSSLLCSCQVSPDAQDRYEYEYQDPVSQVLRDRHHYDYPVPDDLQPEAQDHQEYEYAHAEQCSQVRQASNLSRHAQQHEYRYDHYYPDDHDHPVVSCVVRVYYYHYGDGHGSVSSNSSSVSVSVDVVSSVSSVSLADPDEQEDEDNVSVSVLSVVCVVDVDRRIHMYGYDD

InterPro domains:
  IPR011032 GroES-like superfamily [SSF50129] (13-189)
  IPR013149 Alcohol dehydrogenase-like, C-terminal [PF00107] (234-308)
  IPR013154 Alcohol dehydrogenase-like, N-terminal [PF08240] (29-143)
  IPR036291 NAD(P)-binding domain superfamily [SSF51735] (147-309)

pLDDT: mean 96.32, std 4.36, range [54.72, 98.94]

Radius of gyration: 29.65 Å; Cα contacts (8 Å, |Δi|>4): 1689; chains: 2; bounding box: 54×86×67 Å